Protein AF-0000000067862011 (afdb_homodimer)

Organism: Listeria monocytogenes serovar 1/2a (strain ATCC BAA-679 / EGD-e) (NCBI:txid169963)

pLDDT: mean 86.46, std 14.9, range [32.69, 98.94]

Structure (mmCIF, N/CA/C/O backbone):
data_AF-0000000067862011-model_v1
#
loop_
_entity.id
_entity.type
_entity.pdbx_description
1 polymer 'Lmo2107 protein'
#
loop_
_atom_site.group_PDB
_atom_site.id
_atom_site.type_symbol
_atom_site.label_atom_id
_atom_site.label_alt_id
_atom_site.label_comp_id
_atom_site.label_asym_id
_atom_site.label_entity_id
_atom_site.label_seq_id
_atom_site.pdbx_PDB_ins_code
_atom_site.Cartn_x
_atom_site.Cartn_y
_atom_site.Cartn_z
_atom_site.occupancy
_atom_site.B_iso_or_equiv
_atom_site.auth_seq_id
_atom_site.auth_comp_id
_atom_site.auth_asym_id
_atom_site.auth_atom_id
_atom_site.pdbx_PDB_model_num
ATOM 1 N N . MET A 1 1 ? -13.219 -9.711 -27.125 1 74.31 1 MET A N 1
ATOM 2 C CA . MET A 1 1 ? -12.148 -9.688 -26.125 1 74.31 1 MET A CA 1
ATOM 3 C C . MET A 1 1 ? -12.648 -9.133 -24.797 1 74.31 1 MET A C 1
ATOM 5 O O . MET A 1 1 ? -13.32 -8.102 -24.781 1 74.31 1 MET A O 1
ATOM 9 N N . ASN A 1 2 ? -12.523 -9.914 -23.859 1 75.94 2 ASN A N 1
ATOM 10 C CA . ASN A 1 2 ? -12.977 -9.391 -22.562 1 75.94 2 ASN A CA 1
ATOM 11 C C . ASN A 1 2 ? -11.969 -8.422 -21.969 1 75.94 2 ASN A C 1
ATOM 13 O O . ASN A 1 2 ? -10.867 -8.258 -22.5 1 75.94 2 ASN A O 1
ATOM 17 N N . GLN A 1 3 ? -12.469 -7.738 -20.984 1 77.94 3 GLN A N 1
ATOM 18 C CA . GLN A 1 3 ? -11.656 -6.66 -20.438 1 77.94 3 GLN A CA 1
ATOM 19 C C . GLN A 1 3 ? -10.312 -7.18 -19.938 1 77.94 3 GLN A C 1
ATOM 21 O O . GLN A 1 3 ? -9.273 -6.543 -20.141 1 77.94 3 GLN A O 1
ATOM 26 N N . LYS A 1 4 ? -10.336 -8.312 -19.391 1 68.5 4 LYS A N 1
ATOM 27 C CA . LYS A 1 4 ? -9.102 -8.867 -18.859 1 68.5 4 LYS A CA 1
ATOM 28 C C . LYS A 1 4 ? -8.086 -9.117 -19.969 1 68.5 4 LYS A C 1
ATOM 30 O O . LYS A 1 4 ? -6.902 -8.805 -19.828 1 68.5 4 LYS A O 1
ATOM 35 N N . GLU A 1 5 ? -8.523 -9.711 -21.016 1 72.06 5 GLU A N 1
ATOM 36 C CA . GLU A 1 5 ? -7.684 -9.961 -22.172 1 72.06 5 GLU A CA 1
ATOM 37 C C . GLU A 1 5 ? -7.184 -8.656 -22.781 1 72.06 5 GLU A C 1
ATOM 39 O O . GLU A 1 5 ? -6.016 -8.547 -23.172 1 72.06 5 GLU A O 1
ATOM 44 N N . ARG A 1 6 ? -8.133 -7.797 -22.812 1 82.44 6 ARG A N 1
ATOM 45 C CA . ARG A 1 6 ? -7.805 -6.516 -23.422 1 82.44 6 ARG A CA 1
ATOM 46 C C . ARG A 1 6 ? -6.742 -5.773 -22.625 1 82.44 6 ARG A C 1
ATOM 48 O O . ARG A 1 6 ? -5.824 -5.184 -23.203 1 82.44 6 ARG A O 1
ATOM 55 N N . ILE A 1 7 ? -6.824 -5.875 -21.344 1 79.81 7 ILE A N 1
ATOM 56 C CA . ILE A 1 7 ? -5.859 -5.219 -20.469 1 79.81 7 ILE A CA 1
ATOM 57 C C . ILE A 1 7 ? -4.465 -5.789 -20.719 1 79.81 7 ILE A C 1
ATOM 59 O O . ILE A 1 7 ? -3.484 -5.039 -20.766 1 79.81 7 ILE A O 1
ATOM 63 N N . VAL A 1 8 ? -4.363 -6.977 -20.922 1 71.31 8 VAL A N 1
ATOM 64 C CA . VAL A 1 8 ? -3.084 -7.621 -21.203 1 71.31 8 VAL A CA 1
ATOM 65 C C . VAL A 1 8 ? -2.533 -7.121 -22.531 1 71.31 8 VAL A C 1
ATOM 67 O O . VAL A 1 8 ? -1.339 -6.832 -22.641 1 71.31 8 VAL A O 1
ATOM 70 N N . GLU A 1 9 ? -3.398 -7.086 -23.5 1 78.31 9 GLU A N 1
ATOM 71 C CA . GLU A 1 9 ? -2.973 -6.594 -24.812 1 78.31 9 GLU A CA 1
ATOM 72 C C . GLU A 1 9 ? -2.539 -5.133 -24.734 1 78.31 9 GLU A C 1
ATOM 74 O O . GLU A 1 9 ? -1.573 -4.734 -25.391 1 78.31 9 GLU A O 1
ATOM 79 N N . GLU A 1 10 ? -3.24 -4.449 -23.938 1 80.56 10 GLU A N 1
ATOM 80 C CA . GLU A 1 10 ? -2.879 -3.047 -23.75 1 80.56 10 GLU A CA 1
ATOM 81 C C . GLU A 1 10 ? -1.506 -2.918 -23.094 1 80.56 10 GLU A C 1
ATOM 83 O O . GLU A 1 10 ? -0.711 -2.055 -23.469 1 80.56 10 GLU A O 1
ATOM 88 N N . LEU A 1 11 ? -1.267 -3.773 -22.219 1 76.56 11 LEU A N 1
ATOM 89 C CA . LEU A 1 11 ? 0.027 -3.77 -21.547 1 76.56 11 LEU A CA 1
ATOM 90 C C . LEU A 1 11 ? 1.146 -4.137 -22.516 1 76.56 11 LEU A C 1
ATOM 92 O O . LEU A 1 11 ? 2.24 -3.572 -22.438 1 76.56 11 LEU A O 1
ATOM 96 N N . LYS A 1 12 ? 0.902 -5.008 -23.375 1 73.56 12 LYS A N 1
ATOM 97 C CA . LYS A 1 12 ? 1.876 -5.359 -24.406 1 73.56 12 LYS A CA 1
ATOM 98 C C . LYS A 1 12 ? 2.217 -4.148 -25.266 1 73.56 12 LYS A C 1
ATOM 100 O O . LYS A 1 12 ? 3.389 -3.898 -25.562 1 73.56 12 LYS A O 1
ATOM 105 N N . LEU A 1 13 ? 1.163 -3.48 -25.641 1 77.19 13 LEU A N 1
ATOM 106 C CA . LEU A 1 13 ? 1.349 -2.277 -26.453 1 77.19 13 LEU A CA 1
ATOM 107 C C . LEU A 1 13 ? 2.152 -1.231 -25.688 1 77.19 13 LEU A C 1
ATOM 109 O O . LEU A 1 13 ? 3.045 -0.594 -26.25 1 77.19 13 LEU A O 1
ATOM 113 N N . LEU A 1 14 ? 1.837 -1.21 -24.484 1 74.44 14 LEU A N 1
ATOM 114 C CA . LEU A 1 14 ? 2.514 -0.232 -23.641 1 74.44 14 LEU A CA 1
ATOM 115 C C . LEU A 1 14 ? 3.988 -0.582 -23.484 1 74.44 14 LEU A C 1
ATOM 117 O O . LEU A 1 14 ? 4.84 0.308 -23.438 1 74.44 14 LEU A O 1
ATOM 121 N N . GLU A 1 15 ? 4.262 -1.785 -23.344 1 66.12 15 GLU A N 1
ATOM 122 C CA . GLU A 1 15 ? 5.645 -2.236 -23.234 1 66.12 15 GLU A CA 1
ATOM 123 C C . GLU A 1 15 ? 6.441 -1.894 -24.484 1 66.12 15 GLU A C 1
ATOM 125 O O . GLU A 1 15 ? 7.629 -1.569 -24.406 1 66.12 15 GLU A O 1
ATOM 130 N N . ASN A 1 16 ? 5.75 -1.948 -25.547 1 67.75 16 ASN A N 1
ATOM 131 C CA . ASN A 1 16 ? 6.402 -1.694 -26.828 1 67.75 16 ASN A CA 1
ATOM 132 C C . ASN A 1 16 ? 6.461 -0.202 -27.141 1 67.75 16 ASN A C 1
ATOM 134 O O . ASN A 1 16 ? 7.488 0.3 -27.594 1 67.75 16 ASN A O 1
ATOM 138 N N . MET A 1 17 ? 5.371 0.462 -26.844 1 67.44 17 MET A N 1
ATOM 139 C CA . MET A 1 17 ? 5.223 1.855 -27.25 1 67.44 17 MET A CA 1
ATOM 140 C C . MET A 1 17 ? 5.617 2.801 -26.125 1 67.44 17 MET A C 1
ATOM 142 O O . MET A 1 17 ? 5.805 3.998 -26.344 1 67.44 17 MET A O 1
ATOM 146 N N . LYS A 1 18 ? 5.699 2.18 -24.969 1 66.81 18 LYS A N 1
ATOM 147 C CA . LYS A 1 18 ? 6.023 2.912 -23.75 1 66.81 18 LYS A CA 1
ATOM 148 C C . LYS A 1 18 ? 4.848 3.783 -23.312 1 66.81 18 LYS A C 1
ATOM 150 O O . LYS A 1 18 ? 4.656 4.008 -22.109 1 66.81 18 LYS A O 1
ATOM 155 N N . THR A 1 19 ? 4.148 4.195 -24.453 1 72.81 19 THR A N 1
ATOM 156 C CA . THR A 1 19 ? 2.93 4.949 -24.188 1 72.81 19 THR A CA 1
ATOM 157 C C . THR A 1 19 ? 1.823 4.547 -25.156 1 72.81 19 THR A C 1
ATOM 159 O O . THR A 1 19 ? 2.1 4.051 -26.25 1 72.81 19 THR A O 1
ATOM 162 N N . ILE A 1 20 ? 0.55 4.551 -24.703 1 79.38 20 ILE A N 1
ATOM 163 C CA . ILE A 1 20 ? -0.586 4.336 -25.594 1 79.38 20 ILE A CA 1
ATOM 164 C C . ILE A 1 20 ? -1.727 5.277 -25.203 1 79.38 20 ILE A C 1
ATOM 166 O O . ILE A 1 20 ? -2.064 5.402 -24.031 1 79.38 20 ILE A O 1
ATOM 170 N N . SER A 1 21 ? -2.242 6.066 -26.172 1 80.31 21 SER A N 1
ATOM 171 C CA . SER A 1 21 ? -3.332 7 -25.906 1 80.31 21 SER A CA 1
ATOM 172 C C . SER A 1 21 ? -4.68 6.289 -25.891 1 80.31 21 SER A C 1
ATOM 174 O O . SER A 1 21 ? -4.801 5.168 -26.391 1 80.31 21 SER A O 1
ATOM 176 N N . GLN A 1 22 ? -5.656 6.938 -25.312 1 80.69 22 GLN A N 1
ATOM 177 C CA . GLN A 1 22 ? -7.016 6.402 -25.328 1 80.69 22 GLN A CA 1
ATOM 178 C C . GLN A 1 22 ? -7.523 6.238 -26.75 1 80.69 22 GLN A C 1
ATOM 180 O O . GLN A 1 22 ? -8.18 5.242 -27.078 1 80.69 22 GLN A O 1
ATOM 185 N N . GLU A 1 23 ? -7.203 7.281 -27.562 1 82.44 23 GLU A N 1
ATOM 186 C CA . GLU A 1 23 ? -7.613 7.215 -28.969 1 82.44 23 GLU A CA 1
ATOM 187 C C . GLU A 1 23 ? -6.992 6.008 -29.672 1 82.44 23 GLU A C 1
ATOM 189 O O . GLU A 1 23 ? -7.66 5.316 -30.438 1 82.44 23 GLU A O 1
ATOM 194 N N . GLU A 1 24 ? -5.742 5.82 -29.359 1 85.94 24 GLU A N 1
ATOM 195 C CA . GLU A 1 24 ? -5.07 4.66 -29.938 1 85.94 24 GLU A CA 1
ATOM 196 C C . GLU A 1 24 ? -5.719 3.359 -29.469 1 85.94 24 GLU A C 1
ATOM 198 O O . GLU A 1 24 ? -5.898 2.43 -30.266 1 85.94 24 GLU A O 1
ATOM 203 N N . LEU A 1 25 ? -6.023 3.365 -28.203 1 86.62 25 LEU A N 1
ATOM 204 C CA . LEU A 1 25 ? -6.688 2.182 -27.672 1 86.62 25 LEU A CA 1
ATOM 205 C C . LEU A 1 25 ? -8.016 1.938 -28.391 1 86.62 25 LEU A C 1
ATOM 207 O O . LEU A 1 25 ? -8.336 0.802 -28.75 1 86.62 25 LEU A O 1
ATOM 211 N N . MET A 1 26 ? -8.742 3.018 -28.609 1 86.44 26 MET A N 1
ATOM 212 C CA . MET A 1 26 ? -10.031 2.928 -29.281 1 86.44 26 MET A CA 1
ATOM 213 C C . MET A 1 26 ? -9.852 2.387 -30.703 1 86.44 26 MET A C 1
ATOM 215 O O . MET A 1 26 ? -10.617 1.523 -31.141 1 86.44 26 MET A O 1
ATOM 219 N N . GLN A 1 27 ? -8.859 2.916 -31.344 1 86.5 27 GLN A N 1
ATOM 220 C CA . GLN A 1 27 ? -8.609 2.537 -32.75 1 86.5 27 GLN A CA 1
ATOM 221 C C . GLN A 1 27 ? -8.102 1.104 -32.844 1 86.5 27 GLN A C 1
ATOM 223 O O . GLN A 1 27 ? -8.602 0.308 -33.625 1 86.5 27 GLN A O 1
ATOM 228 N N . ILE A 1 28 ? -7.176 0.804 -31.984 1 86.25 28 ILE A N 1
ATOM 229 C CA . ILE A 1 28 ? -6.488 -0.48 -32.062 1 86.25 28 ILE A CA 1
ATOM 230 C C . ILE A 1 28 ? -7.441 -1.603 -31.656 1 86.25 28 ILE A C 1
ATOM 232 O O . ILE A 1 28 ? -7.445 -2.672 -32.281 1 86.25 28 ILE A O 1
ATOM 236 N N . PHE A 1 29 ? -8.25 -1.285 -30.625 1 87.62 29 PHE A N 1
ATOM 237 C CA . PHE A 1 29 ? -9.078 -2.355 -30.078 1 87.62 29 PHE A CA 1
ATOM 238 C C . PHE A 1 29 ? -10.531 -2.188 -30.516 1 87.62 29 PHE A C 1
ATOM 240 O O . PHE A 1 29 ? -11.391 -2.992 -30.141 1 87.62 29 PHE A O 1
ATOM 247 N N . SER A 1 30 ? -10.867 -1.225 -31.266 1 87.56 30 SER A N 1
ATOM 248 C CA . SER A 1 30 ? -12.219 -0.944 -31.734 1 87.56 30 SER A CA 1
ATOM 249 C C . SER A 1 30 ? -13.219 -0.916 -30.578 1 87.56 30 SER A C 1
ATOM 251 O O . SER A 1 30 ? -14.242 -1.598 -30.625 1 87.56 30 SER A O 1
ATOM 253 N N . ILE A 1 31 ? -12.891 -0.239 -29.594 1 85.75 31 ILE A N 1
ATOM 254 C CA . ILE A 1 31 ? -13.727 -0.133 -28.406 1 85.75 31 ILE A CA 1
ATOM 255 C C . ILE A 1 31 ? -14.188 1.312 -28.219 1 85.75 31 ILE A C 1
ATOM 257 O O . ILE A 1 31 ? -13.633 2.227 -28.828 1 85.75 31 ILE A O 1
ATOM 261 N N . SER A 1 32 ? -15.25 1.406 -27.406 1 84.81 32 SER A N 1
ATOM 262 C CA . SER A 1 32 ? -15.805 2.732 -27.141 1 84.81 32 SER A CA 1
ATOM 263 C C . SER A 1 32 ? -14.883 3.549 -26.234 1 84.81 32 SER A C 1
ATOM 265 O O . SER A 1 32 ? -13.984 2.998 -25.609 1 84.81 32 SER A O 1
ATOM 267 N N . LYS A 1 33 ? -15.125 4.789 -26.25 1 83.12 33 LYS A N 1
ATOM 268 C CA . LYS A 1 33 ? -14.398 5.699 -25.375 1 83.12 33 LYS A CA 1
ATOM 269 C C . LYS A 1 33 ? -14.555 5.281 -23.906 1 83.12 33 LYS A C 1
ATOM 271 O O . LYS A 1 33 ? -13.586 5.309 -23.141 1 83.12 33 LYS A O 1
ATOM 276 N N . ASP A 1 34 ? -15.758 4.75 -23.672 1 79.44 34 ASP A N 1
ATOM 277 C CA . ASP A 1 34 ? -16.047 4.34 -22.297 1 79.44 34 ASP A CA 1
ATOM 278 C C . ASP A 1 34 ? -15.289 3.066 -21.938 1 79.44 34 ASP A C 1
ATOM 280 O O . ASP A 1 34 ? -14.773 2.947 -20.828 1 79.44 34 ASP A O 1
ATOM 284 N N . THR A 1 35 ? -15.195 2.186 -22.797 1 79.5 35 THR A N 1
ATOM 285 C CA . THR A 1 35 ? -14.477 0.933 -22.578 1 79.5 35 THR A CA 1
ATOM 286 C C . THR A 1 35 ? -12.984 1.183 -22.422 1 79.5 35 THR A C 1
ATOM 288 O O . THR A 1 35 ? -12.336 0.631 -21.531 1 79.5 35 THR A O 1
ATOM 291 N N . ALA A 1 36 ? -12.484 2.006 -23.312 1 84.44 36 ALA A N 1
ATOM 292 C CA . ALA A 1 36 ? -11.062 2.344 -23.25 1 84.44 36 ALA A CA 1
ATOM 293 C C . ALA A 1 36 ? -10.727 3.02 -21.922 1 84.44 36 ALA A C 1
ATOM 295 O O . ALA A 1 36 ? -9.695 2.721 -21.312 1 84.44 36 ALA A O 1
ATOM 296 N N . ARG A 1 37 ? -11.625 3.781 -21.562 1 72.06 37 ARG A N 1
ATOM 297 C CA . ARG A 1 37 ? -11.453 4.48 -20.281 1 72.06 37 ARG A CA 1
ATOM 298 C C . ARG A 1 37 ? -11.43 3.5 -19.125 1 72.06 37 ARG A C 1
ATOM 300 O O . ARG A 1 37 ? -10.586 3.615 -18.219 1 72.06 37 ARG A O 1
ATOM 307 N N . ARG A 1 38 ? -12.273 2.58 -19.141 1 73.19 38 ARG A N 1
ATOM 308 C CA . ARG A 1 38 ? -12.344 1.564 -18.094 1 73.19 38 ARG A CA 1
ATOM 309 C C . ARG A 1 38 ? -11.07 0.727 -18.047 1 73.19 38 ARG A C 1
ATOM 311 O O . ARG A 1 38 ? -10.594 0.362 -16.969 1 73.19 38 ARG A O 1
ATOM 318 N N . ASP A 1 39 ? -10.594 0.465 -19.172 1 79.5 39 ASP A N 1
ATOM 319 C CA . ASP A 1 39 ? -9.359 -0.312 -19.25 1 79.5 39 ASP A CA 1
ATOM 320 C C . ASP A 1 39 ? -8.18 0.466 -18.672 1 79.5 39 ASP A C 1
ATOM 322 O O . ASP A 1 39 ? -7.379 -0.083 -17.906 1 79.5 39 ASP A O 1
ATOM 326 N N . ILE A 1 40 ? -8.086 1.687 -19.062 1 76.5 40 ILE A N 1
ATOM 327 C CA . ILE A 1 40 ? -7.004 2.541 -18.578 1 76.5 40 ILE A CA 1
ATOM 328 C C . ILE A 1 40 ? -7.078 2.666 -17.062 1 76.5 40 ILE A C 1
ATOM 330 O O . ILE A 1 40 ? -6.059 2.557 -16.375 1 76.5 40 ILE A O 1
ATOM 334 N N . LEU A 1 41 ? -8.273 2.732 -16.625 1 65.5 41 LEU A N 1
ATOM 335 C CA . LEU A 1 41 ? -8.484 2.824 -15.188 1 65.5 41 LEU A CA 1
ATOM 336 C C . LEU A 1 41 ? -8.008 1.555 -14.492 1 65.5 41 LEU A C 1
ATOM 338 O O . LEU A 1 41 ? -7.348 1.623 -13.453 1 65.5 41 LEU A O 1
ATOM 342 N N . LYS A 1 42 ? -8.32 0.547 -15.016 1 68.56 42 LYS A N 1
ATOM 343 C CA . LYS A 1 42 ? -7.906 -0.739 -14.461 1 68.56 42 LYS A CA 1
ATOM 344 C C . LYS A 1 42 ? -6.387 -0.871 -14.445 1 68.56 42 LYS A C 1
ATOM 346 O O . LYS A 1 42 ? -5.805 -1.337 -13.469 1 68.56 42 LYS A O 1
ATOM 351 N N . LEU A 1 43 ? -5.762 -0.437 -15.453 1 72.06 43 LEU A N 1
ATOM 352 C CA . LEU A 1 43 ? -4.312 -0.511 -15.578 1 72.06 43 LEU A CA 1
ATOM 353 C C . LEU A 1 43 ? -3.629 0.381 -14.547 1 72.06 43 LEU A C 1
ATOM 355 O O . LEU A 1 43 ? -2.652 -0.029 -13.914 1 72.06 43 LEU A O 1
ATOM 359 N N . VAL A 1 44 ? -4.191 1.471 -14.383 1 64.88 44 VAL A N 1
ATOM 360 C CA . VAL A 1 44 ? -3.594 2.455 -13.484 1 64.88 44 VAL A CA 1
ATOM 361 C C . VAL A 1 44 ? -3.852 2.061 -12.031 1 64.88 44 VAL A C 1
ATOM 363 O O . VAL A 1 44 ? -2.939 2.088 -11.203 1 64.88 44 VAL A O 1
ATOM 366 N N . GLU A 1 45 ? -5.012 1.619 -11.836 1 59.47 45 GLU A N 1
ATOM 367 C CA . GLU A 1 45 ? -5.395 1.214 -10.484 1 59.47 45 GLU A CA 1
ATOM 368 C C . GLU A 1 45 ? -4.605 -0.01 -10.031 1 59.47 45 GLU A C 1
ATOM 370 O O . GLU A 1 45 ? -4.332 -0.172 -8.836 1 59.47 45 GLU A O 1
ATOM 375 N N . SER A 1 46 ? -4.23 -0.706 -11.055 1 55.78 46 SER A N 1
ATOM 376 C CA . SER A 1 46 ? -3.477 -1.923 -10.773 1 55.78 46 SER A CA 1
ATOM 377 C C . SER A 1 46 ? -1.979 -1.645 -10.711 1 55.78 46 SER A C 1
ATOM 379 O O . SER A 1 46 ? -1.177 -2.566 -10.547 1 55.78 46 SER A O 1
ATOM 381 N N . GLY A 1 47 ? -1.687 -0.342 -10.914 1 58.5 47 GLY A N 1
ATOM 382 C CA . GLY A 1 47 ? -0.287 0.048 -10.852 1 58.5 47 GLY A CA 1
ATOM 383 C C . GLY A 1 47 ? 0.516 -0.416 -12.055 1 58.5 47 GLY A C 1
ATOM 384 O O . GLY A 1 47 ? 1.748 -0.379 -12.031 1 58.5 47 GLY A O 1
ATOM 385 N N . LEU A 1 48 ? -0.109 -0.988 -12.977 1 60.28 48 LEU A N 1
ATOM 386 C CA . LEU A 1 48 ? 0.557 -1.575 -14.133 1 60.28 48 LEU A CA 1
ATOM 387 C C . LEU A 1 48 ? 0.898 -0.504 -15.164 1 60.28 48 LEU A C 1
ATOM 389 O O . LEU A 1 48 ? 1.704 -0.741 -16.062 1 60.28 48 LEU A O 1
ATOM 393 N N . ALA A 1 49 ? 0.285 0.459 -15.062 1 63.22 49 ALA A N 1
ATOM 394 C CA . ALA A 1 49 ? 0.525 1.578 -15.969 1 63.22 49 ALA A CA 1
ATOM 395 C C . ALA A 1 49 ? 0.368 2.914 -15.25 1 63.22 49 ALA A C 1
ATOM 397 O O . ALA A 1 49 ? -0.177 2.969 -14.141 1 63.22 49 ALA A O 1
ATOM 398 N N . GLU A 1 50 ? 1.15 3.619 -15.766 1 60.28 50 GLU A N 1
ATOM 399 C CA . GLU A 1 50 ? 0.978 4.988 -15.289 1 60.28 50 GLU A CA 1
ATOM 400 C C . GLU A 1 50 ? 0.178 5.82 -16.281 1 60.28 50 GLU A C 1
ATOM 402 O O . GLU A 1 50 ? 0.404 5.734 -17.5 1 60.28 50 GLU A O 1
ATOM 407 N N . ARG A 1 51 ? -0.862 6.285 -15.797 1 58.94 51 ARG A N 1
ATOM 408 C CA . ARG A 1 51 ? -1.752 7.031 -16.688 1 58.94 51 ARG A CA 1
ATOM 409 C C . ARG A 1 51 ? -1.14 8.375 -17.062 1 58.94 51 ARG A C 1
ATOM 411 O O . ARG A 1 51 ? -0.488 9.023 -16.25 1 58.94 51 ARG A O 1
ATOM 418 N N . TYR A 1 52 ? -0.978 8.703 -18.344 1 52.16 52 TYR A N 1
ATOM 419 C CA . TYR A 1 52 ? -0.728 10.062 -18.828 1 52.16 52 TYR A CA 1
ATOM 420 C C . TYR A 1 52 ? -1.925 10.594 -19.594 1 52.16 52 TYR A C 1
ATOM 422 O O . TYR A 1 52 ? -2.789 9.828 -20.031 1 52.16 52 TYR A O 1
ATOM 430 N N . PRO A 1 53 ? -2.066 11.891 -19.703 1 49.25 53 PRO A N 1
ATOM 431 C CA . PRO A 1 53 ? -3.186 12.438 -20.469 1 49.25 53 PRO A CA 1
ATOM 432 C C . PRO A 1 53 ? -3.289 11.828 -21.875 1 49.25 53 PRO A C 1
ATOM 434 O O . PRO A 1 53 ? -2.346 11.922 -22.656 1 49.25 53 PRO A O 1
ATOM 437 N N . GLY A 1 54 ? -4.375 11.227 -22.312 1 54.69 54 GLY A N 1
ATOM 438 C CA . GLY A 1 54 ? -4.625 10.609 -23.609 1 54.69 54 GLY A CA 1
ATOM 439 C C . GLY A 1 54 ? -4.32 9.117 -23.625 1 54.69 54 GLY A C 1
ATOM 440 O O . GLY A 1 54 ? -4.609 8.43 -24.609 1 54.69 54 GLY A O 1
ATOM 441 N N . GLY A 1 55 ? -3.555 8.656 -22.516 1 61.75 55 GLY A N 1
ATOM 442 C CA . GLY A 1 55 ? -3.188 7.254 -22.594 1 61.75 55 GLY A CA 1
ATOM 443 C C . GLY A 1 55 ? -2.467 6.754 -21.359 1 61.75 55 GLY A C 1
ATOM 444 O O . GLY A 1 55 ? -2.689 7.262 -20.266 1 61.75 55 GLY A O 1
ATOM 445 N N . VAL A 1 56 ? -1.896 5.668 -21.344 1 66.81 56 VAL A N 1
ATOM 446 C CA . VAL A 1 56 ? -1.142 5.016 -20.281 1 66.81 56 VAL A CA 1
ATOM 447 C C . VAL A 1 56 ? 0.29 4.758 -20.75 1 66.81 56 VAL A C 1
ATOM 449 O O . VAL A 1 56 ? 0.547 4.625 -21.953 1 66.81 56 VAL A O 1
ATOM 452 N N . SER A 1 57 ? 1.251 5.043 -19.859 1 64.62 57 SER A N 1
ATOM 453 C CA . SER A 1 57 ? 2.648 4.691 -20.094 1 64.62 57 SER A CA 1
ATOM 454 C C . SER A 1 57 ? 3.113 3.611 -19.109 1 64.62 57 SER A C 1
ATOM 456 O O . SER A 1 57 ? 2.465 3.365 -18.094 1 64.62 57 SER A O 1
ATOM 458 N N . LEU A 1 58 ? 4.332 2.924 -19.625 1 59.28 58 LEU A N 1
ATOM 459 C CA . LEU A 1 58 ? 4.992 2.021 -18.672 1 59.28 58 LEU A CA 1
ATOM 460 C C . LEU A 1 58 ? 5.582 2.797 -17.5 1 59.28 58 LEU A C 1
ATOM 462 O O . LEU A 1 58 ? 6.129 3.885 -17.688 1 59.28 58 LEU A O 1
ATOM 466 N N . PRO A 1 59 ? 5.387 2.402 -16.375 1 49.72 59 PRO A N 1
ATOM 467 C CA . PRO A 1 59 ? 6.105 3.061 -15.281 1 49.72 59 PRO A CA 1
ATOM 468 C C . PRO A 1 59 ? 7.613 3.129 -15.523 1 49.72 59 PRO A C 1
ATOM 470 O O . PRO A 1 59 ? 8.18 2.246 -16.172 1 49.72 59 PRO A O 1
ATOM 473 N N . VAL A 1 60 ? 8.32 4.422 -15.625 1 40.88 60 VAL A N 1
ATOM 474 C CA . VAL A 1 60 ? 9.719 4.711 -15.93 1 40.88 60 VAL A CA 1
ATOM 475 C C . VAL A 1 60 ? 10.625 3.762 -15.148 1 40.88 60 VAL A C 1
ATOM 477 O O . VAL A 1 60 ? 11.836 3.984 -15.055 1 40.88 60 VAL A O 1
ATOM 480 N N . LEU A 1 61 ? 10.406 2.957 -14.484 1 34.25 61 LEU A N 1
ATOM 481 C CA . LEU A 1 61 ? 11.508 2.324 -13.773 1 34.25 61 LEU A CA 1
ATOM 482 C C . LEU A 1 61 ? 12.43 1.591 -14.742 1 34.25 61 LEU A C 1
ATOM 484 O O . LEU A 1 61 ? 11.992 1.138 -15.797 1 34.25 61 LEU A O 1
ATOM 488 N N . LYS A 1 62 ? 13.859 1.612 -14.391 1 33.47 62 LYS A N 1
ATOM 489 C CA . LYS A 1 62 ? 15.055 1.061 -15.016 1 33.47 62 LYS A CA 1
ATOM 490 C C . LYS A 1 62 ? 14.828 -0.384 -15.461 1 33.47 62 LYS A C 1
ATOM 492 O O . LYS A 1 62 ? 14.219 -1.171 -14.734 1 33.47 62 LYS A O 1
ATOM 497 N N . PRO A 1 63 ? 15.234 -0.8 -16.719 1 33.09 63 PRO A N 1
ATOM 498 C CA . PRO A 1 63 ? 15.156 -2.061 -17.453 1 33.09 63 PRO A CA 1
ATOM 499 C C . PRO A 1 63 ? 15.664 -3.254 -16.656 1 33.09 63 PRO A C 1
ATOM 501 O O . PRO A 1 63 ? 15.719 -4.371 -17.172 1 33.09 63 PRO A O 1
ATOM 504 N N . GLN A 1 64 ? 16.469 -3.207 -15.633 1 35.56 64 GLN A N 1
ATOM 505 C CA . GLN A 1 64 ? 17.266 -4.434 -15.641 1 35.56 64 GLN A CA 1
ATOM 506 C C . GLN A 1 64 ? 16.359 -5.664 -15.523 1 35.56 64 GLN A C 1
ATOM 508 O O . GLN A 1 64 ? 16.672 -6.715 -16.094 1 35.56 64 GLN A O 1
ATOM 513 N N . ILE A 1 65 ? 15.812 -5.965 -14.414 1 40.25 65 ILE A N 1
ATOM 514 C CA . ILE A 1 65 ? 14.938 -7.129 -14.266 1 40.25 65 ILE A CA 1
ATOM 515 C C . ILE A 1 65 ? 13.578 -6.832 -14.891 1 40.25 65 ILE A C 1
ATOM 517 O O . ILE A 1 65 ? 13.07 -5.711 -14.789 1 40.25 65 ILE A O 1
ATOM 521 N N . GLU A 1 66 ? 13.289 -7.625 -15.836 1 51.81 66 GLU A N 1
ATOM 522 C CA . GLU A 1 66 ? 11.984 -7.383 -16.438 1 51.81 66 GLU A CA 1
ATOM 523 C C . GLU A 1 66 ? 11.008 -6.766 -15.445 1 51.81 66 GLU A C 1
ATOM 525 O O . GLU A 1 66 ? 10.82 -7.297 -14.344 1 51.81 66 GLU A O 1
ATOM 530 N N . SER A 1 67 ? 10.766 -5.543 -15.539 1 61.44 67 SER A N 1
ATOM 531 C CA . SER A 1 67 ? 9.883 -4.797 -14.648 1 61.44 67 SER A CA 1
ATOM 532 C C . SER A 1 67 ? 8.594 -5.57 -14.375 1 61.44 67 SER A C 1
ATOM 534 O O . SER A 1 67 ? 8.219 -6.449 -15.156 1 61.44 67 SER A O 1
ATOM 536 N N . TYR A 1 68 ? 8.18 -5.621 -13.188 1 66.44 68 TYR A N 1
ATOM 537 C CA . TYR A 1 68 ? 6.902 -6.215 -12.812 1 66.44 68 TYR A CA 1
ATOM 538 C C . TYR A 1 68 ? 5.859 -5.996 -13.898 1 66.44 68 TYR A C 1
ATOM 540 O O . TYR A 1 68 ? 5.129 -6.922 -14.266 1 66.44 68 TYR A O 1
ATOM 548 N N . THR A 1 69 ? 5.902 -4.887 -14.469 1 59.72 69 THR A N 1
ATOM 549 C CA . THR A 1 69 ? 4.945 -4.539 -15.516 1 59.72 69 THR A CA 1
ATOM 550 C C . THR A 1 69 ? 5.199 -5.355 -16.781 1 59.72 69 THR A C 1
ATOM 552 O O . THR A 1 69 ? 4.262 -5.848 -17.406 1 59.72 69 THR A O 1
ATOM 555 N N . SER A 1 70 ? 6.418 -5.527 -17.078 1 66.81 70 SER A N 1
ATOM 556 C CA . SER A 1 70 ? 6.77 -6.34 -18.234 1 66.81 70 SER A CA 1
ATOM 557 C C . SER A 1 70 ? 6.34 -7.789 -18.047 1 66.81 70 SER A C 1
ATOM 559 O O . SER A 1 70 ? 5.809 -8.414 -18.969 1 66.81 70 SER A O 1
ATOM 561 N N . ARG A 1 71 ? 6.473 -8.25 -16.859 1 72.5 71 ARG A N 1
ATOM 562 C CA . ARG A 1 71 ? 6.109 -9.633 -16.562 1 72.5 71 ARG A CA 1
ATOM 563 C C . ARG A 1 71 ? 4.598 -9.812 -16.578 1 72.5 71 ARG A C 1
ATOM 565 O O . ARG A 1 71 ? 4.102 -10.883 -16.953 1 72.5 71 ARG A O 1
ATOM 572 N N . LEU A 1 72 ? 3.904 -8.828 -16.234 1 69.88 72 LEU A N 1
ATOM 573 C CA . LEU A 1 72 ? 2.445 -8.883 -16.234 1 69.88 72 LEU A CA 1
ATOM 574 C C . LEU A 1 72 ? 1.911 -9.078 -17.656 1 69.88 72 LEU A C 1
ATOM 576 O O . LEU A 1 72 ? 0.913 -9.781 -17.859 1 69.88 72 LEU A O 1
ATOM 580 N N . VAL A 1 73 ? 2.68 -8.602 -18.531 1 66 73 VAL A N 1
ATOM 581 C CA . VAL A 1 73 ? 2.238 -8.609 -19.922 1 66 73 VAL A CA 1
ATOM 582 C C . VAL A 1 73 ? 2.686 -9.906 -20.594 1 66 73 VAL A C 1
ATOM 584 O O . VAL A 1 73 ? 1.938 -10.492 -21.375 1 66 73 VAL A O 1
ATOM 587 N N . LYS A 1 74 ? 3.777 -10.297 -20.25 1 74.12 74 LYS A N 1
ATOM 588 C CA . LYS A 1 74 ? 4.301 -11.531 -20.828 1 74.12 74 LYS A CA 1
ATOM 589 C C . LYS A 1 74 ? 3.467 -12.734 -20.391 1 74.12 74 LYS A C 1
ATOM 591 O O . LYS A 1 74 ? 3.168 -12.898 -19.219 1 74.12 74 LYS A O 1
ATOM 596 N N . GLN A 1 75 ? 3.02 -13.531 -21.375 1 79.88 75 GLN A N 1
ATOM 597 C CA . GLN A 1 75 ? 2.246 -14.75 -21.141 1 79.88 75 GLN A CA 1
ATOM 598 C C . GLN A 1 75 ? 0.947 -14.438 -20.391 1 79.88 75 GLN A C 1
ATOM 600 O O . GLN A 1 75 ? 0.505 -15.219 -19.547 1 79.88 75 GLN A O 1
ATOM 605 N N . SER A 1 76 ? 0.367 -13.312 -20.656 1 82.81 76 SER A N 1
ATOM 606 C CA . SER A 1 76 ? -0.794 -12.852 -19.906 1 82.81 76 SER A CA 1
ATOM 607 C C . SER A 1 76 ? -1.976 -13.805 -20.078 1 82.81 76 SER A C 1
ATOM 609 O O . SER A 1 76 ? -2.686 -14.094 -19.109 1 82.81 76 SER A O 1
ATOM 611 N N . GLU A 1 77 ? -2.158 -14.289 -21.281 1 85.75 77 GLU A N 1
ATOM 612 C CA . GLU A 1 77 ? -3.27 -15.211 -21.516 1 85.75 77 GLU A CA 1
ATOM 613 C C . GLU A 1 77 ? -3.1 -16.5 -20.719 1 85.75 77 GLU A C 1
ATOM 615 O O . GLU A 1 77 ? -4.043 -16.969 -20.094 1 85.75 77 GLU A O 1
ATOM 620 N N . GLN A 1 78 ? -1.946 -17.016 -20.766 1 91.06 78 GLN A N 1
ATOM 621 C CA . GLN A 1 78 ? -1.643 -18.219 -20.016 1 91.06 78 GLN A CA 1
ATOM 622 C C . GLN A 1 78 ? -1.809 -18 -18.516 1 91.06 78 GLN A C 1
ATOM 624 O O . GLN A 1 78 ? -2.404 -18.812 -17.828 1 91.06 78 GLN A O 1
ATOM 629 N N . LYS A 1 79 ? -1.316 -16.844 -18.062 1 92.88 79 LYS A N 1
ATOM 630 C CA . LYS A 1 79 ? -1.417 -16.516 -16.641 1 92.88 79 LYS A CA 1
ATOM 631 C C . LYS A 1 79 ? -2.875 -16.359 -16.203 1 92.88 79 LYS A C 1
ATOM 633 O O . LYS A 1 79 ? -3.258 -16.797 -15.125 1 92.88 79 LYS A O 1
ATOM 638 N N . GLN A 1 80 ? -3.652 -15.805 -17.062 1 91.5 80 GLN A N 1
ATOM 639 C CA . GLN A 1 80 ? -5.066 -15.633 -16.75 1 91.5 80 GLN A CA 1
ATOM 640 C C . GLN A 1 80 ? -5.773 -16.984 -16.625 1 91.5 80 GLN A C 1
ATOM 642 O O . GLN A 1 80 ? -6.602 -17.172 -15.727 1 91.5 80 GLN A O 1
ATOM 647 N N . LYS A 1 81 ? -5.473 -17.859 -17.5 1 94.62 81 LYS A N 1
ATOM 648 C CA . LYS A 1 81 ? -6.07 -19.188 -17.453 1 94.62 81 LYS A CA 1
ATOM 649 C C . LYS A 1 81 ? -5.656 -19.922 -16.188 1 94.62 81 LYS A C 1
ATOM 651 O O . LYS A 1 81 ? -6.488 -20.562 -15.531 1 94.62 81 LYS A O 1
ATOM 656 N N . ILE A 1 82 ? -4.418 -19.828 -15.898 1 97.06 82 ILE A N 1
ATOM 657 C CA . ILE A 1 82 ? -3.906 -20.438 -14.672 1 97.06 82 ILE A CA 1
ATOM 658 C C . ILE A 1 82 ? -4.641 -19.859 -13.461 1 97.06 82 ILE A C 1
ATOM 660 O O . ILE A 1 82 ? -5.094 -20.609 -12.594 1 97.06 82 ILE A O 1
ATOM 664 N N . ALA A 1 83 ? -4.773 -18.562 -13.43 1 96.94 83 ALA A N 1
ATOM 665 C CA . ALA A 1 83 ? -5.441 -17.859 -12.344 1 96.94 83 ALA A CA 1
ATOM 666 C C . ALA A 1 83 ? -6.895 -18.297 -12.211 1 96.94 83 ALA A C 1
ATOM 668 O O . ALA A 1 83 ? -7.398 -18.469 -11.102 1 96.94 83 ALA A O 1
ATOM 669 N N . TYR A 1 84 ? -7.496 -18.438 -13.336 1 95.38 84 TYR A N 1
ATOM 670 C CA . TYR A 1 84 ? -8.891 -18.859 -13.344 1 95.38 84 TYR A CA 1
ATOM 671 C C . TYR A 1 84 ? -9.047 -20.219 -12.672 1 95.38 84 TYR A C 1
ATOM 673 O O . TYR A 1 84 ? -9.93 -20.406 -11.828 1 95.38 84 TYR A O 1
ATOM 681 N N . VAL A 1 85 ? -8.25 -21.141 -13.031 1 96.69 85 VAL A N 1
ATOM 682 C CA . VAL A 1 85 ? -8.297 -22.484 -12.461 1 96.69 85 VAL A CA 1
ATOM 683 C C . VAL A 1 85 ? -7.977 -22.422 -10.969 1 96.69 85 VAL A C 1
ATOM 685 O O . VAL A 1 85 ? -8.625 -23.094 -10.164 1 96.69 85 VAL A O 1
ATOM 688 N N . ALA A 1 86 ? -7.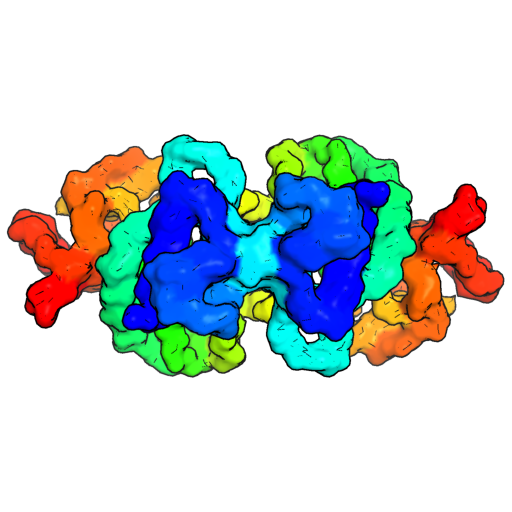023 -21.641 -10.609 1 98 86 ALA A N 1
ATOM 689 C CA . ALA A 1 86 ? -6.668 -21.453 -9.203 1 98 86 ALA A CA 1
ATOM 690 C C . ALA A 1 86 ? -7.848 -20.922 -8.398 1 98 86 ALA A C 1
ATOM 692 O O . ALA A 1 86 ? -8.062 -21.312 -7.25 1 98 86 ALA A O 1
ATOM 693 N N . GLY A 1 87 ? -8.578 -20.016 -8.992 1 97.56 87 GLY A N 1
ATOM 694 C CA . GLY A 1 87 ? -9.727 -19.422 -8.336 1 97.56 87 GLY A CA 1
ATOM 695 C C . GLY A 1 87 ? -10.766 -20.438 -7.91 1 97.56 87 GLY A C 1
ATOM 696 O O . GLY A 1 87 ? -11.492 -20.219 -6.934 1 97.56 87 GLY A O 1
ATOM 697 N N . LYS A 1 88 ? -10.812 -21.562 -8.609 1 96.75 88 LYS A N 1
ATOM 698 C CA . LYS A 1 88 ? -11.812 -22.594 -8.336 1 96.75 88 LYS A CA 1
ATOM 699 C C . LYS A 1 88 ? -11.539 -23.281 -7.008 1 96.75 88 LYS A C 1
ATOM 701 O O . LYS A 1 88 ? -12.43 -23.906 -6.43 1 96.75 88 LYS A O 1
ATOM 706 N N . VAL A 1 89 ? -10.391 -23.156 -6.543 1 97 89 VAL A N 1
ATOM 707 C CA . VAL A 1 89 ? -9.992 -23.766 -5.277 1 97 89 VAL A CA 1
ATOM 708 C C . VAL A 1 89 ? -10.539 -22.938 -4.113 1 97 89 VAL A C 1
ATOM 710 O O . VAL A 1 89 ? -10.742 -23.469 -3.016 1 97 89 VAL A O 1
ATOM 713 N N . ILE A 1 90 ? -10.758 -21.688 -4.293 1 98.12 90 ILE A N 1
ATOM 714 C CA . ILE A 1 90 ? -11.133 -20.75 -3.24 1 98.12 90 ILE A CA 1
ATOM 715 C C . ILE A 1 90 ? -12.625 -20.859 -2.957 1 98.12 90 ILE A C 1
ATOM 717 O O . ILE A 1 90 ? -13.438 -20.938 -3.885 1 98.12 90 ILE A O 1
ATOM 721 N N . LYS A 1 91 ? -13.008 -20.891 -1.725 1 97.88 91 LYS A N 1
ATOM 722 C CA . LYS A 1 91 ? -14.391 -20.859 -1.267 1 97.88 91 LYS A CA 1
ATOM 723 C C . LYS A 1 91 ? -14.672 -19.609 -0.433 1 97.88 91 LYS A C 1
ATOM 725 O O . LYS A 1 91 ? -13.742 -18.984 0.079 1 97.88 91 LYS A O 1
ATOM 730 N N . ASP A 1 92 ? -15.953 -19.359 -0.3 1 96.88 92 ASP A N 1
ATOM 731 C CA . ASP A 1 92 ? -16.344 -18.219 0.542 1 96.88 92 ASP A CA 1
ATOM 732 C C . ASP A 1 92 ? -15.805 -18.391 1.962 1 96.88 92 ASP A C 1
ATOM 734 O O . ASP A 1 92 ? -15.617 -19.516 2.434 1 96.88 92 ASP A O 1
ATOM 738 N N . HIS A 1 93 ? -15.445 -17.312 2.65 1 97.31 93 HIS A N 1
ATOM 739 C CA . HIS A 1 93 ? -15.117 -17.234 4.07 1 97.31 93 HIS A CA 1
ATOM 740 C C . HIS A 1 93 ? -13.719 -17.781 4.348 1 97.31 93 HIS A C 1
ATOM 742 O O . HIS A 1 93 ? -13.359 -18.016 5.5 1 97.31 93 HIS A O 1
ATOM 748 N N . MET A 1 94 ? -12.961 -18 3.283 1 98.31 94 MET A N 1
ATOM 749 C CA . MET A 1 94 ? -11.594 -18.484 3.473 1 98.31 94 MET A CA 1
ATOM 750 C C . MET A 1 94 ? -10.641 -17.344 3.785 1 98.31 94 MET A C 1
ATOM 752 O O . MET A 1 94 ? -10.891 -16.203 3.395 1 98.31 94 MET A O 1
ATOM 756 N N . THR A 1 95 ? -9.602 -17.641 4.52 1 98.69 95 THR A N 1
ATOM 757 C CA . THR A 1 95 ? -8.414 -16.797 4.617 1 98.69 95 THR A CA 1
ATOM 758 C C . THR A 1 95 ? -7.352 -17.25 3.623 1 98.69 95 THR A C 1
ATOM 760 O O . THR A 1 95 ? -6.855 -18.375 3.707 1 98.69 95 THR A O 1
ATOM 763 N N . ILE A 1 96 ? -6.973 -16.328 2.734 1 98.81 96 ILE A N 1
ATOM 764 C CA . ILE A 1 96 ? -6.055 -16.75 1.685 1 98.81 96 ILE A CA 1
ATOM 765 C C . ILE A 1 96 ? -4.859 -15.805 1.623 1 98.81 96 ILE A C 1
ATOM 767 O O . ILE A 1 96 ? -4.965 -14.641 2.02 1 98.81 96 ILE A O 1
ATOM 771 N N . TYR A 1 97 ? -3.727 -16.359 1.17 1 98.88 97 TYR A N 1
ATOM 772 C CA . TYR A 1 97 ? -2.551 -15.539 0.888 1 98.88 97 TYR A CA 1
ATOM 773 C C . TYR A 1 97 ? -2.295 -15.453 -0.612 1 98.88 97 TYR A C 1
ATOM 775 O O . TYR A 1 97 ? -2.318 -16.469 -1.312 1 98.88 97 TYR A O 1
ATOM 783 N N . LEU A 1 98 ? -2.062 -14.273 -1.083 1 98.62 98 LEU A N 1
ATOM 784 C CA . LEU A 1 98 ? -1.687 -14.023 -2.471 1 98.62 98 LEU A CA 1
ATOM 785 C C . LEU A 1 98 ? -0.258 -13.5 -2.561 1 98.62 98 LEU A C 1
ATOM 787 O O . LEU A 1 98 ? 0.006 -12.344 -2.215 1 98.62 98 LEU A O 1
ATOM 791 N N . ASP A 1 99 ? 0.618 -14.258 -3.158 1 97.69 99 ASP A N 1
ATOM 792 C CA . ASP A 1 99 ? 2.045 -13.977 -3.281 1 97.69 99 ASP A CA 1
ATOM 793 C C . ASP A 1 99 ? 2.303 -12.891 -4.324 1 97.69 99 ASP A C 1
ATOM 795 O O . ASP A 1 99 ? 1.434 -12.594 -5.145 1 97.69 99 ASP A O 1
ATOM 799 N N . VAL A 1 100 ? 3.5 -12.312 -4.18 1 94.69 100 VAL A N 1
ATOM 800 C CA . VAL A 1 100 ? 3.961 -11.367 -5.195 1 94.69 100 VAL A CA 1
ATOM 801 C C . VAL A 1 100 ? 4.352 -12.125 -6.465 1 94.69 100 VAL A C 1
ATOM 803 O O . VAL A 1 100 ? 5.469 -12.633 -6.574 1 94.69 100 VAL A O 1
ATOM 806 N N . SER A 1 101 ? 3.475 -12.133 -7.414 1 93.75 101 SER A N 1
ATOM 807 C CA . SER A 1 101 ? 3.613 -12.805 -8.703 1 93.75 101 SER A CA 1
ATOM 808 C C . SER A 1 101 ? 2.629 -12.242 -9.727 1 93.75 101 SER A C 1
ATOM 810 O O . SER A 1 101 ? 1.475 -11.961 -9.391 1 93.75 101 SER A O 1
ATOM 812 N N . THR A 1 102 ? 3.117 -12.078 -10.898 1 89.75 102 THR A N 1
ATOM 813 C CA . THR A 1 102 ? 2.23 -11.562 -11.938 1 89.75 102 THR A CA 1
ATOM 814 C C . THR A 1 102 ? 1.111 -12.555 -12.234 1 89.75 102 THR A C 1
ATOM 816 O O . THR A 1 102 ? 0.002 -12.156 -12.594 1 89.75 102 THR A O 1
ATOM 819 N N . THR A 1 103 ? 1.371 -13.836 -12.117 1 94.25 103 THR A N 1
ATOM 820 C CA . THR A 1 103 ? 0.323 -14.836 -12.305 1 94.25 103 THR A CA 1
ATOM 821 C C . THR A 1 103 ? -0.707 -14.75 -11.18 1 94.25 103 THR A C 1
ATOM 823 O O . THR A 1 103 ? -1.913 -14.758 -11.438 1 94.25 103 THR A O 1
ATOM 826 N N . VAL A 1 104 ? -0.27 -14.617 -9.984 1 97.06 104 VAL A N 1
ATOM 827 C CA . VAL A 1 104 ? -1.144 -14.523 -8.82 1 97.06 104 VAL A CA 1
ATOM 828 C C . VAL A 1 104 ? -1.945 -13.227 -8.883 1 97.06 104 VAL A C 1
ATOM 830 O O . VAL A 1 104 ? -3.094 -13.18 -8.43 1 97.06 104 VAL A O 1
ATOM 833 N N . HIS A 1 105 ? -1.373 -12.227 -9.453 1 93 105 HIS A N 1
ATOM 834 C CA . HIS A 1 105 ? -2.08 -10.961 -9.609 1 93 105 HIS A CA 1
ATOM 835 C C . HIS A 1 105 ? -3.379 -11.148 -10.383 1 93 105 HIS A C 1
ATOM 837 O O . HIS A 1 105 ? -4.402 -10.547 -10.039 1 93 105 HIS A O 1
ATOM 843 N N . PHE A 1 106 ? -3.336 -11.945 -11.422 1 91.12 106 PHE A N 1
ATOM 844 C CA . PHE A 1 106 ? -4.543 -12.203 -12.195 1 91.12 106 PHE A CA 1
ATOM 845 C C . PHE A 1 106 ? -5.586 -12.922 -11.352 1 91.12 106 PHE A C 1
ATOM 847 O O . PHE A 1 106 ? -6.789 -12.711 -11.523 1 91.12 106 PHE A O 1
ATOM 854 N N . LEU A 1 107 ? -5.137 -13.695 -10.445 1 96.12 107 LEU A N 1
ATOM 855 C CA . LEU A 1 107 ? -6.051 -14.328 -9.5 1 96.12 107 LEU A CA 1
ATOM 856 C C . LEU A 1 107 ? -6.699 -13.289 -8.594 1 96.12 107 LEU A C 1
ATOM 858 O O . LEU A 1 107 ? -7.918 -13.305 -8.391 1 96.12 107 LEU A O 1
ATOM 862 N N . ALA A 1 108 ? -5.891 -12.383 -8.062 1 94.69 108 ALA A N 1
ATOM 863 C CA . ALA A 1 108 ? -6.383 -11.32 -7.191 1 94.69 108 ALA A CA 1
ATOM 864 C C . ALA A 1 108 ? -7.465 -10.5 -7.891 1 94.69 108 ALA A C 1
ATOM 866 O O . ALA A 1 108 ? -8.477 -10.148 -7.277 1 94.69 108 ALA A O 1
ATOM 867 N N . SER A 1 109 ? -7.289 -10.281 -9.141 1 87.94 109 SER A N 1
ATOM 868 C CA . SER A 1 109 ? -8.188 -9.445 -9.93 1 87.94 109 SER A CA 1
ATOM 869 C C . SER A 1 109 ? -9.461 -10.195 -10.297 1 87.94 109 SER A C 1
ATOM 871 O O . SER A 1 109 ? -10.461 -9.586 -10.688 1 87.94 109 SER A O 1
ATOM 873 N N . GLY A 1 110 ? -9.398 -11.438 -10.211 1 89.69 110 GLY A N 1
ATOM 874 C CA . GLY A 1 110 ? -10.516 -12.25 -10.68 1 89.69 110 GLY A CA 1
ATOM 875 C C . GLY A 1 110 ? -11.273 -12.93 -9.555 1 89.69 110 GLY A C 1
ATOM 876 O O . GLY A 1 110 ? -12.031 -13.867 -9.781 1 89.69 110 GLY A O 1
ATOM 877 N N . LEU A 1 111 ? -11.023 -12.492 -8.359 1 93.5 111 LEU A N 1
ATOM 878 C CA . LEU A 1 111 ? -11.703 -13.125 -7.23 1 93.5 111 LEU A CA 1
ATOM 879 C C . LEU A 1 111 ? -13.211 -12.953 -7.34 1 93.5 111 LEU A C 1
ATOM 881 O O . LEU A 1 111 ? -13.703 -11.844 -7.574 1 93.5 111 LEU A O 1
ATOM 885 N N . GLU A 1 112 ? -13.914 -14.07 -7.172 1 91.44 112 GLU A N 1
ATOM 886 C CA . GLU A 1 112 ? -15.367 -14.047 -7.289 1 91.44 112 GLU A CA 1
ATOM 887 C C . GLU A 1 112 ? -16.031 -14.375 -5.957 1 91.44 112 GLU A C 1
ATOM 889 O O . GLU A 1 112 ? -17.234 -14.133 -5.777 1 91.44 112 GLU A O 1
ATOM 894 N N . GLN A 1 113 ? -15.273 -14.859 -5.078 1 92.69 113 GLN A N 1
ATOM 895 C CA . GLN A 1 113 ? -15.797 -15.344 -3.805 1 92.69 113 GLN A CA 1
ATOM 896 C C . GLN A 1 113 ? -16.094 -14.188 -2.852 1 92.69 113 GLN A C 1
ATOM 898 O O . GLN A 1 113 ? -15.625 -13.062 -3.068 1 92.69 113 GLN A O 1
ATOM 903 N N . ASN A 1 114 ? -16.844 -14.539 -1.813 1 90.88 114 ASN A N 1
ATOM 904 C CA . ASN A 1 114 ? -17.281 -13.531 -0.849 1 90.88 114 ASN A CA 1
ATOM 905 C C . ASN A 1 114 ? -16.703 -13.805 0.54 1 90.88 114 ASN A C 1
ATOM 907 O O . ASN A 1 114 ? -16.422 -14.945 0.89 1 90.88 114 ASN A O 1
ATOM 911 N N . ASP A 1 115 ? -16.547 -12.672 1.29 1 95.06 115 ASP A N 1
ATOM 912 C CA . ASP A 1 115 ? -16.203 -12.711 2.707 1 95.06 115 ASP A CA 1
ATOM 913 C C . ASP A 1 115 ? -14.844 -13.391 2.916 1 95.06 115 ASP A C 1
ATOM 915 O O . ASP A 1 115 ? -14.695 -14.227 3.811 1 95.06 115 ASP A O 1
ATOM 919 N N . LEU A 1 116 ? -13.984 -13.141 1.984 1 97.31 116 LEU A N 1
ATOM 920 C CA . LEU A 1 116 ? -12.609 -13.602 2.125 1 97.31 116 LEU A CA 1
ATOM 921 C C . LEU A 1 116 ? -11.805 -12.656 3.02 1 97.31 116 LEU A C 1
ATOM 923 O O . LEU A 1 116 ? -12.133 -11.477 3.137 1 97.31 116 LEU A O 1
ATOM 927 N N . VAL A 1 117 ? -10.898 -13.242 3.686 1 97.88 117 VAL A N 1
ATOM 928 C CA . VAL A 1 117 ? -9.758 -12.469 4.176 1 97.88 117 VAL A CA 1
ATOM 929 C C . VAL A 1 117 ? -8.555 -12.695 3.271 1 97.88 117 VAL A C 1
ATOM 931 O O . VAL A 1 117 ? -7.98 -13.789 3.252 1 97.88 117 VAL A O 1
ATOM 934 N N . VAL A 1 118 ? -8.234 -11.672 2.549 1 98.38 118 VAL A N 1
ATOM 935 C CA . VAL A 1 118 ? -7.121 -11.75 1.606 1 98.38 118 VAL A CA 1
ATOM 936 C C . VAL A 1 118 ? -5.895 -11.062 2.197 1 98.38 118 VAL A C 1
ATOM 938 O O . VAL A 1 118 ? -5.945 -9.891 2.559 1 98.38 118 VAL A O 1
ATOM 941 N N . VAL A 1 119 ? -4.797 -11.82 2.303 1 98.69 119 VAL A N 1
ATOM 942 C CA . VAL A 1 119 ? -3.555 -11.273 2.842 1 98.69 119 VAL A CA 1
ATOM 943 C C . VAL A 1 119 ? -2.479 -11.273 1.758 1 98.69 119 VAL A C 1
ATOM 945 O O . VAL A 1 119 ? -2.35 -12.242 1.002 1 98.69 119 VAL A O 1
ATOM 948 N N . THR A 1 120 ? -1.723 -10.195 1.672 1 98.44 120 THR A N 1
ATOM 949 C CA . THR A 1 120 ? -0.662 -10.07 0.678 1 98.44 120 THR A CA 1
ATOM 950 C C . THR A 1 120 ? 0.361 -9.023 1.104 1 98.44 120 THR A C 1
ATOM 952 O O . THR A 1 120 ? 0.101 -8.227 2.008 1 98.44 120 THR A O 1
ATOM 955 N N . ASN A 1 121 ? 1.517 -9.109 0.522 1 97.62 121 ASN A N 1
ATOM 956 C CA . ASN A 1 121 ? 2.496 -8.039 0.676 1 97.62 121 ASN A CA 1
ATOM 957 C C . ASN A 1 121 ? 2.707 -7.281 -0.631 1 97.62 121 ASN A C 1
ATOM 959 O O . ASN A 1 121 ? 3.723 -6.605 -0.806 1 97.62 121 ASN A O 1
ATOM 963 N N . SER A 1 122 ? 1.823 -7.457 -1.519 1 94.75 122 SER A N 1
ATOM 964 C CA . SER A 1 122 ? 1.812 -6.746 -2.795 1 94.75 122 SER A CA 1
ATOM 965 C C . SER A 1 122 ? 0.758 -5.645 -2.807 1 94.75 122 SER A C 1
ATOM 967 O O . SER A 1 122 ? -0.433 -5.914 -2.641 1 94.75 122 SER A O 1
ATOM 969 N N . MET A 1 123 ? 1.257 -4.469 -3.029 1 90.25 123 MET A N 1
ATOM 970 C CA . MET A 1 123 ? 0.319 -3.355 -3.129 1 90.25 123 MET A CA 1
ATOM 971 C C . MET A 1 123 ? -0.678 -3.582 -4.262 1 90.25 123 MET A C 1
ATOM 973 O O . MET A 1 123 ? -1.874 -3.336 -4.098 1 90.25 123 MET A O 1
ATOM 977 N N . ASP A 1 124 ? -0.245 -4.121 -5.348 1 85.44 124 ASP A N 1
ATOM 978 C CA . ASP A 1 124 ? -1.089 -4.34 -6.52 1 85.44 124 ASP A CA 1
ATOM 979 C C . ASP A 1 124 ? -2.143 -5.41 -6.246 1 85.44 124 ASP A C 1
ATOM 981 O O . ASP A 1 124 ? -3.305 -5.258 -6.633 1 85.44 124 ASP A O 1
ATOM 985 N N . ASN A 1 125 ? -1.704 -6.457 -5.602 1 92.94 125 ASN A N 1
ATOM 986 C CA . ASN A 1 125 ? -2.674 -7.48 -5.227 1 92.94 125 ASN A CA 1
ATOM 987 C C . ASN A 1 125 ? -3.738 -6.926 -4.285 1 92.94 125 ASN A C 1
ATOM 989 O O . ASN A 1 125 ? -4.918 -7.27 -4.398 1 92.94 125 ASN A O 1
ATOM 993 N N . ALA A 1 126 ? -3.281 -6.102 -3.33 1 93.94 126 ALA A N 1
ATOM 994 C CA . ALA A 1 126 ? -4.219 -5.516 -2.375 1 93.94 126 ALA A CA 1
ATOM 995 C C . ALA A 1 126 ? -5.273 -4.672 -3.09 1 93.94 126 ALA A C 1
ATOM 997 O O . ALA A 1 126 ? -6.469 -4.797 -2.812 1 93.94 126 ALA A O 1
ATOM 998 N N . ILE A 1 127 ? -4.816 -3.902 -3.977 1 84.75 127 ILE A N 1
ATOM 999 C CA . ILE A 1 127 ? -5.711 -3.041 -4.742 1 84.75 127 ILE A CA 1
ATOM 1000 C C . ILE A 1 127 ? -6.668 -3.896 -5.566 1 84.75 127 ILE A C 1
ATOM 1002 O O . ILE A 1 127 ? -7.883 -3.682 -5.539 1 84.75 127 ILE A O 1
ATOM 1006 N N . ALA A 1 128 ? -6.152 -4.867 -6.266 1 84.44 128 ALA A N 1
ATOM 1007 C CA . ALA A 1 128 ? -6.949 -5.723 -7.137 1 84.44 128 ALA A CA 1
ATOM 1008 C C . ALA A 1 128 ? -8.016 -6.477 -6.344 1 84.44 128 ALA A C 1
ATOM 1010 O O . ALA A 1 128 ? -9.164 -6.566 -6.77 1 84.44 128 ALA A O 1
ATOM 1011 N N . ALA A 1 129 ? -7.645 -6.945 -5.215 1 92.56 129 ALA A N 1
ATOM 1012 C CA . ALA A 1 129 ? -8.531 -7.781 -4.406 1 92.56 129 ALA A CA 1
ATOM 1013 C C . ALA A 1 129 ? -9.602 -6.934 -3.719 1 92.56 129 ALA A C 1
ATOM 1015 O O . ALA A 1 129 ? -10.602 -7.465 -3.23 1 92.56 129 ALA A O 1
ATOM 1016 N N . SER A 1 130 ? -9.344 -5.648 -3.598 1 87.81 130 SER A N 1
ATOM 1017 C CA . SER A 1 130 ? -10.234 -4.773 -2.842 1 87.81 130 SER A CA 1
ATOM 1018 C C . SER A 1 130 ? -11.344 -4.215 -3.729 1 87.81 130 SER A C 1
ATOM 1020 O O . SER A 1 130 ? -12.234 -3.508 -3.248 1 87.81 130 SER A O 1
ATOM 1022 N N . GLN A 1 131 ? -11.281 -4.492 -4.957 1 73.69 131 GLN A N 1
ATOM 1023 C CA . GLN A 1 131 ? -12.305 -3.996 -5.871 1 73.69 131 GLN A CA 1
ATOM 1024 C C . GLN A 1 131 ? -13.664 -4.605 -5.551 1 73.69 131 GLN A C 1
ATOM 1026 O O . GLN A 1 131 ? -14.703 -4.016 -5.855 1 73.69 131 GLN A O 1
ATOM 1031 N N . LYS A 1 132 ? -13.617 -5.715 -4.93 1 72.56 132 LYS A N 1
ATOM 1032 C CA . LYS A 1 132 ? -14.852 -6.336 -4.457 1 72.56 132 LYS A CA 1
ATOM 1033 C C . LYS A 1 132 ? -15.102 -6.012 -2.988 1 72.56 132 LYS A C 1
ATOM 1035 O O . LYS A 1 132 ? -14.297 -6.367 -2.123 1 72.56 132 LYS A O 1
ATOM 1040 N N . GLU A 1 133 ? -16.156 -5.441 -2.684 1 74.44 133 GLU A N 1
ATOM 1041 C CA . GLU A 1 133 ? -16.422 -4.848 -1.379 1 74.44 133 GLU A CA 1
ATOM 1042 C C . GLU A 1 133 ? -16.609 -5.922 -0.312 1 74.44 133 GLU A C 1
ATOM 1044 O O . GLU A 1 133 ? -16.375 -5.676 0.873 1 74.44 133 GLU A O 1
ATOM 1049 N N . ASP A 1 134 ? -16.891 -7.164 -0.644 1 87.88 134 ASP A N 1
ATOM 1050 C CA . ASP A 1 134 ? -17.25 -8.172 0.349 1 87.88 134 ASP A CA 1
ATOM 1051 C C . ASP A 1 134 ? -16.016 -8.844 0.935 1 87.88 134 ASP A C 1
ATOM 1053 O O . ASP A 1 134 ? -16.109 -9.633 1.874 1 87.88 134 ASP A O 1
ATOM 1057 N N . ASN A 1 135 ? -14.844 -8.531 0.449 1 91.94 135 ASN A N 1
ATOM 1058 C CA . ASN A 1 135 ? -13.617 -9.125 0.955 1 91.94 135 ASN A CA 1
ATOM 1059 C C . ASN A 1 135 ? -12.852 -8.148 1.853 1 91.94 135 ASN A C 1
ATOM 1061 O O . ASN A 1 135 ? -12.891 -6.938 1.64 1 91.94 135 ASN A O 1
ATOM 1065 N N . LYS A 1 136 ? -12.305 -8.672 2.898 1 95.56 136 LYS A N 1
ATOM 1066 C CA . LYS A 1 136 ? -11.344 -7.922 3.707 1 95.56 136 LYS A CA 1
ATOM 1067 C C . LYS A 1 136 ? -9.922 -8.156 3.221 1 95.56 136 LYS A C 1
ATOM 1069 O O . LYS A 1 136 ? -9.477 -9.305 3.1 1 95.56 136 LYS A O 1
ATOM 1074 N N . VAL A 1 137 ? -9.25 -7.062 2.922 1 97.06 137 VAL A N 1
ATOM 1075 C CA . VAL A 1 137 ? -7.887 -7.172 2.414 1 97.06 137 VAL A CA 1
ATOM 1076 C C . VAL A 1 137 ? -6.902 -6.648 3.459 1 97.06 137 VAL A C 1
ATOM 1078 O O . VAL A 1 137 ? -7.07 -5.539 3.975 1 97.06 137 VAL A O 1
ATOM 1081 N N . TYR A 1 138 ? -5.969 -7.457 3.805 1 97.94 138 TYR A N 1
ATOM 1082 C CA . TYR A 1 138 ? -4.879 -7.102 4.707 1 97.94 138 TYR A CA 1
ATOM 1083 C C . TYR A 1 138 ? -3.559 -7 3.951 1 97.94 138 TYR A C 1
ATOM 1085 O O . TYR A 1 138 ? -3.113 -7.969 3.33 1 97.94 138 TYR A O 1
ATOM 1093 N N . LEU A 1 139 ? -2.943 -5.82 3.965 1 98.19 139 LEU A N 1
ATOM 1094 C CA . LEU A 1 139 ? -1.611 -5.621 3.402 1 98.19 139 LEU A CA 1
ATOM 1095 C C . LEU A 1 139 ? -0.547 -5.676 4.492 1 98.19 139 LEU A C 1
ATOM 1097 O O . LEU A 1 139 ? -0.606 -4.918 5.461 1 98.19 139 LEU A O 1
ATOM 1101 N N . LEU A 1 140 ? 0.33 -6.609 4.359 1 97.94 140 LEU A N 1
ATOM 1102 C CA . LEU A 1 140 ? 1.424 -6.715 5.316 1 97.94 140 LEU A CA 1
ATOM 1103 C C . LEU A 1 140 ? 2.332 -5.492 5.246 1 97.94 140 LEU A C 1
ATOM 1105 O O . LEU A 1 140 ? 2.605 -4.98 4.16 1 97.94 140 LEU A O 1
ATOM 1109 N N . GLY A 1 141 ? 2.793 -5.074 6.398 1 96.38 141 GLY A N 1
ATOM 1110 C CA . GLY A 1 141 ? 3.646 -3.896 6.473 1 96.38 141 GLY A CA 1
ATOM 1111 C C . GLY A 1 141 ? 5.121 -4.219 6.324 1 96.38 141 GLY A C 1
ATOM 1112 O O . GLY A 1 141 ? 5.562 -5.309 6.688 1 96.38 141 GLY A O 1
ATOM 1113 N N . GLY A 1 142 ? 5.895 -3.238 5.836 1 96.69 142 GLY A N 1
ATOM 1114 C CA . GLY A 1 142 ? 7.328 -3.361 5.641 1 96.69 142 GLY A CA 1
ATOM 1115 C C . GLY A 1 142 ? 7.914 -2.232 4.812 1 96.69 142 GLY A C 1
ATOM 1116 O O . GLY A 1 142 ? 7.289 -1.182 4.652 1 96.69 142 GLY A O 1
ATOM 1117 N N . PHE A 1 143 ? 9.172 -2.467 4.453 1 95.31 143 PHE A N 1
ATOM 1118 C CA . PHE A 1 143 ? 9.82 -1.494 3.584 1 95.31 143 PHE A CA 1
ATOM 1119 C C . PHE A 1 143 ? 9.258 -1.572 2.17 1 95.31 143 PHE A C 1
ATOM 1121 O O . PHE A 1 143 ? 9.18 -2.654 1.586 1 95.31 143 PHE A O 1
ATOM 1128 N N . PHE A 1 144 ? 8.891 -0.402 1.73 1 92.81 144 PHE A N 1
ATOM 1129 C CA . PHE A 1 144 ? 8.203 -0.307 0.451 1 92.81 144 PHE A CA 1
ATOM 1130 C C . PHE A 1 144 ? 9.195 -0.12 -0.689 1 92.81 144 PHE A C 1
ATOM 1132 O O . PHE A 1 144 ? 10.047 0.771 -0.64 1 92.81 144 PHE A O 1
ATOM 1139 N N . ASN A 1 145 ? 9.055 -1.018 -1.654 1 86.75 145 ASN A N 1
ATOM 1140 C CA . ASN A 1 145 ? 9.797 -0.848 -2.902 1 86.75 145 ASN A CA 1
ATOM 1141 C C . ASN A 1 145 ? 8.93 -0.21 -3.982 1 86.75 145 ASN A C 1
ATOM 1143 O O . ASN A 1 145 ? 7.977 -0.827 -4.469 1 86.75 145 ASN A O 1
ATOM 1147 N N . PHE A 1 146 ? 9.336 0.951 -4.32 1 79 146 PHE A N 1
ATOM 1148 C CA . PHE A 1 146 ? 8.523 1.74 -5.238 1 79 146 PHE A CA 1
ATOM 1149 C C . PHE A 1 146 ? 8.477 1.089 -6.617 1 79 146 PHE A C 1
ATOM 1151 O O . PHE A 1 146 ? 7.438 1.092 -7.277 1 79 146 PHE A O 1
ATOM 1158 N N . GLN A 1 147 ? 9.5 0.527 -7.047 1 74.12 147 GLN A N 1
ATOM 1159 C CA . GLN A 1 147 ? 9.594 -0.033 -8.391 1 74.12 147 GLN A CA 1
ATOM 1160 C C . GLN A 1 147 ? 8.758 -1.3 -8.516 1 74.12 147 GLN A C 1
ATOM 1162 O O . GLN A 1 147 ? 8.016 -1.466 -9.492 1 74.12 147 GLN A O 1
ATOM 1167 N N . SER A 1 148 ? 8.812 -2.131 -7.535 1 77.62 148 SER A N 1
ATOM 1168 C CA . SER A 1 148 ? 8.102 -3.402 -7.602 1 77.62 148 SER A CA 1
ATOM 1169 C C . SER A 1 148 ? 6.73 -3.305 -6.938 1 77.62 148 SER A C 1
ATOM 1171 O O . SER A 1 148 ? 5.883 -4.184 -7.113 1 77.62 148 SER A O 1
ATOM 1173 N N . ARG A 1 149 ? 6.562 -2.184 -6.102 1 83.38 149 ARG A N 1
ATOM 1174 C CA . ARG A 1 149 ? 5.344 -1.942 -5.336 1 83.38 149 ARG A CA 1
ATOM 1175 C C . ARG A 1 149 ? 5.051 -3.104 -4.395 1 83.38 149 ARG A C 1
ATOM 1177 O O . ARG A 1 149 ? 3.918 -3.58 -4.32 1 83.38 149 ARG A O 1
ATOM 1184 N N . VAL A 1 150 ? 6.066 -3.561 -3.82 1 91 150 VAL A N 1
ATOM 1185 C CA . VAL A 1 150 ? 5.996 -4.672 -2.875 1 91 150 VAL A CA 1
ATOM 1186 C C . VAL A 1 150 ? 6.559 -4.234 -1.523 1 91 150 VAL A C 1
ATOM 1188 O O . VAL A 1 150 ? 7.43 -3.361 -1.459 1 91 150 VAL A O 1
ATOM 1191 N N . LEU A 1 151 ? 5.977 -4.723 -0.513 1 94.81 151 LEU A N 1
ATOM 1192 C CA . LEU A 1 151 ? 6.5 -4.562 0.838 1 94.81 151 LEU A CA 1
ATOM 1193 C C . LEU A 1 151 ? 7.41 -5.73 1.211 1 94.81 151 LEU A C 1
ATOM 1195 O O . LEU A 1 151 ? 7.09 -6.887 0.928 1 94.81 151 LEU A O 1
ATOM 1199 N N . SER A 1 152 ? 8.555 -5.414 1.771 1 92.5 152 SER A N 1
ATOM 1200 C CA . SER A 1 152 ? 9.539 -6.449 2.07 1 92.5 152 SER A CA 1
ATOM 1201 C C . SER A 1 152 ? 10.242 -6.176 3.395 1 92.5 152 SER A C 1
ATOM 1203 O O . SER A 1 152 ? 9.914 -5.215 4.09 1 92.5 152 SER A O 1
ATOM 1205 N N . GLY A 1 153 ? 11.148 -7.137 3.762 1 91.06 153 GLY A N 1
ATOM 1206 C CA . GLY A 1 153 ? 11.945 -7.02 4.973 1 91.06 153 GLY A CA 1
ATOM 1207 C C . GLY A 1 153 ? 11.477 -7.934 6.086 1 91.06 153 GLY A C 1
ATOM 1208 O O . GLY A 1 153 ? 10.461 -8.617 5.949 1 91.06 153 GLY A O 1
ATOM 1209 N N . GLU A 1 154 ? 12.227 -7.898 7.156 1 89.75 154 GLU A N 1
ATOM 1210 C CA . GLU A 1 154 ? 11.992 -8.781 8.297 1 89.75 154 GLU A CA 1
ATOM 1211 C C . GLU A 1 154 ? 10.586 -8.578 8.867 1 89.75 154 GLU A C 1
ATOM 1213 O O . GLU A 1 154 ? 9.945 -9.539 9.297 1 89.75 154 GLU A O 1
ATOM 1218 N N . PRO A 1 155 ? 10.07 -7.41 8.836 1 92.62 155 PRO A N 1
ATOM 1219 C CA . PRO A 1 155 ? 8.742 -7.223 9.422 1 92.62 155 PRO A CA 1
ATOM 1220 C C . PRO A 1 155 ? 7.656 -8.023 8.703 1 92.62 155 PRO A C 1
ATOM 1222 O O . PRO A 1 155 ? 6.703 -8.484 9.328 1 92.62 155 PRO A O 1
ATOM 1225 N N . VAL A 1 156 ? 7.789 -8.141 7.41 1 94.62 156 VAL A N 1
ATOM 1226 C CA . VAL A 1 156 ? 6.812 -8.922 6.656 1 94.62 156 VAL A CA 1
ATOM 1227 C C . VAL A 1 156 ? 6.793 -10.359 7.168 1 94.62 156 VAL A C 1
ATOM 1229 O O . VAL A 1 156 ? 5.723 -10.922 7.406 1 94.62 156 VAL A O 1
ATOM 1232 N N . LEU A 1 157 ? 7.961 -10.914 7.383 1 92.69 157 LEU A N 1
ATOM 1233 C CA . LEU A 1 157 ? 8.078 -12.281 7.879 1 92.69 157 LEU A CA 1
ATOM 1234 C C . LEU A 1 157 ? 7.449 -12.414 9.266 1 92.69 157 LEU A C 1
ATOM 1236 O O . LEU A 1 157 ? 6.738 -13.383 9.539 1 92.69 157 LEU A O 1
ATOM 1240 N N . GLY A 1 158 ? 7.781 -11.438 10.086 1 92.88 158 GLY A N 1
ATOM 1241 C CA . GLY A 1 158 ? 7.207 -11.453 11.422 1 92.88 158 GLY A CA 1
ATOM 1242 C C . GLY A 1 158 ? 5.691 -11.422 11.422 1 92.88 158 GLY A C 1
ATOM 1243 O O . GLY A 1 158 ? 5.047 -12.141 12.188 1 92.88 158 GLY A O 1
ATOM 1244 N N . GLN A 1 159 ? 5.078 -10.664 10.602 1 95.81 159 GLN A N 1
ATOM 1245 C CA . GLN A 1 159 ? 3.627 -10.562 10.516 1 95.81 159 GLN A CA 1
ATOM 1246 C C . GLN A 1 159 ? 3.01 -11.852 9.992 1 95.81 159 GLN A C 1
ATOM 1248 O O . GLN A 1 159 ? 1.943 -12.266 10.445 1 95.81 159 GLN A O 1
ATOM 1253 N N . LEU A 1 160 ? 3.697 -12.469 9.062 1 95.81 160 LEU A N 1
ATOM 1254 C CA . LEU A 1 160 ? 3.201 -13.711 8.469 1 95.81 160 LEU A CA 1
ATOM 1255 C C . LEU A 1 160 ? 2.975 -14.773 9.547 1 95.81 160 LEU A C 1
ATOM 1257 O O . LEU A 1 160 ? 2.031 -15.562 9.453 1 95.81 160 LEU A O 1
ATOM 1261 N N . GLN A 1 161 ? 3.768 -14.742 10.531 1 94.69 161 GLN A N 1
ATOM 1262 C CA . GLN A 1 161 ? 3.725 -15.75 11.586 1 94.69 161 GLN A CA 1
ATOM 1263 C C . GLN A 1 161 ? 2.434 -15.648 12.398 1 94.69 161 GLN A C 1
ATOM 1265 O O . GLN A 1 161 ? 2.078 -16.578 13.125 1 94.69 161 GLN A O 1
ATOM 1270 N N . GLN A 1 162 ? 1.736 -14.625 12.242 1 94.5 162 GLN A N 1
ATOM 1271 C CA . GLN A 1 162 ? 0.521 -14.406 13.016 1 94.5 162 GLN A CA 1
ATOM 1272 C C . GLN A 1 162 ? -0.707 -14.922 12.273 1 94.5 162 GLN A C 1
ATOM 1274 O O . GLN A 1 162 ? -1.819 -14.891 12.805 1 94.5 162 GLN A O 1
ATOM 1279 N N . PHE A 1 163 ? -0.504 -15.469 11.094 1 97.12 163 PHE A N 1
ATOM 1280 C CA . PHE A 1 163 ? -1.627 -15.883 10.258 1 97.12 163 PHE A CA 1
ATOM 1281 C C . PHE A 1 163 ? -1.629 -17.391 10.07 1 97.12 163 PHE A C 1
ATOM 1283 O O . PHE A 1 163 ? -0.587 -18.047 10.188 1 97.12 163 PHE A O 1
ATOM 1290 N N . ASN A 1 164 ? -2.789 -17.906 9.906 1 98.06 164 ASN A N 1
ATOM 1291 C CA . ASN A 1 164 ? -3.027 -19.234 9.336 1 98.06 164 ASN A CA 1
ATOM 1292 C C . ASN A 1 164 ? -3.896 -19.156 8.086 1 98.06 164 ASN A C 1
ATOM 1294 O O . ASN A 1 164 ? -5.016 -18.641 8.133 1 98.06 164 ASN A O 1
ATOM 1298 N N . PHE A 1 165 ? -3.416 -19.672 7.035 1 98.69 165 PHE A N 1
ATOM 1299 C CA . PHE A 1 165 ? -4.145 -19.562 5.777 1 98.69 165 PHE A CA 1
ATOM 1300 C C . PHE A 1 165 ? -4.809 -20.891 5.43 1 98.69 165 PHE A C 1
ATOM 1302 O O . PHE A 1 165 ? -4.203 -21.953 5.59 1 98.69 165 PHE A O 1
ATOM 1309 N N . ASP A 1 166 ? -6.086 -20.766 4.98 1 98.75 166 ASP A N 1
ATOM 1310 C CA . ASP A 1 166 ? -6.703 -21.953 4.383 1 98.75 166 ASP A CA 1
ATOM 1311 C C . ASP A 1 166 ? -5.965 -22.375 3.111 1 98.75 166 ASP A C 1
ATOM 1313 O O . ASP A 1 166 ? -5.711 -23.562 2.898 1 98.75 166 ASP A O 1
ATOM 1317 N N . VAL A 1 167 ? -5.652 -21.359 2.314 1 98.81 167 VAL A N 1
ATOM 1318 C CA . VAL A 1 167 ? -4.961 -21.625 1.056 1 98.81 167 VAL A CA 1
ATOM 1319 C C . VAL A 1 167 ? -3.994 -20.484 0.746 1 98.81 167 VAL A C 1
ATOM 1321 O O . VAL A 1 167 ? -4.301 -19.328 0.996 1 98.81 167 VAL A O 1
ATOM 1324 N N . ALA A 1 168 ? -2.83 -20.859 0.227 1 98.94 168 ALA A N 1
ATOM 1325 C CA . ALA A 1 168 ? -1.881 -19.875 -0.304 1 98.94 168 ALA A CA 1
ATOM 1326 C C . ALA A 1 168 ? -1.573 -20.156 -1.772 1 98.94 168 ALA A C 1
ATOM 1328 O O . ALA A 1 168 ? -1.453 -21.312 -2.18 1 98.94 168 ALA A O 1
ATOM 1329 N N . PHE A 1 169 ? -1.47 -19.078 -2.512 1 98.94 169 PHE A N 1
ATOM 1330 C CA . PHE A 1 169 ? -1.047 -19.156 -3.904 1 98.94 169 PHE A CA 1
ATOM 1331 C C . PHE A 1 169 ? 0.294 -18.453 -4.098 1 98.94 169 PHE A C 1
ATOM 1333 O O . PHE A 1 169 ? 0.431 -17.266 -3.803 1 98.94 169 PHE A O 1
ATOM 1340 N N . ILE A 1 170 ? 1.266 -19.203 -4.598 1 98.75 170 ILE A N 1
ATOM 1341 C CA . ILE A 1 170 ? 2.607 -18.656 -4.746 1 98.75 170 ILE A CA 1
ATOM 1342 C C . ILE A 1 170 ? 3.072 -18.797 -6.191 1 98.75 170 ILE A C 1
ATOM 1344 O O . ILE A 1 170 ? 2.576 -19.656 -6.926 1 98.75 170 ILE A O 1
ATOM 1348 N N . GLY A 1 171 ? 3.951 -17.906 -6.586 1 97.88 171 GLY A N 1
ATOM 1349 C CA . GLY A 1 171 ? 4.605 -18.016 -7.879 1 97.88 171 GLY A CA 1
ATOM 1350 C C . GLY A 1 171 ? 6.012 -18.578 -7.793 1 97.88 171 GLY A C 1
ATOM 1351 O O . GLY A 1 171 ? 6.445 -19.016 -6.727 1 97.88 171 GLY A O 1
ATOM 1352 N N . GLY A 1 172 ? 6.668 -18.641 -8.969 1 96.5 172 GLY A N 1
ATOM 1353 C CA . GLY A 1 172 ? 8.047 -19.078 -9.086 1 96.5 172 GLY A CA 1
ATOM 1354 C C . GLY A 1 172 ? 8.75 -18.547 -10.32 1 96.5 172 GLY A C 1
ATOM 1355 O O . GLY A 1 172 ? 8.109 -18.297 -11.344 1 96.5 172 GLY A O 1
ATOM 1356 N N . ALA A 1 173 ? 10.062 -18.438 -10.172 1 95 173 ALA A N 1
ATOM 1357 C CA . ALA A 1 173 ? 10.867 -17.953 -11.289 1 95 173 ALA A CA 1
ATOM 1358 C C . ALA A 1 173 ? 11.391 -19.109 -12.141 1 95 173 ALA A C 1
ATOM 1360 O O . ALA A 1 173 ? 11.812 -18.891 -13.281 1 95 173 ALA A O 1
ATOM 1361 N N . GLY A 1 174 ? 11.352 -20.297 -11.547 1 96.75 174 GLY A N 1
ATOM 1362 C CA . GLY A 1 174 ? 11.773 -21.516 -12.211 1 96.75 174 GLY A CA 1
ATOM 1363 C C . GLY A 1 174 ? 11.258 -22.781 -11.531 1 96.75 174 GLY A C 1
ATOM 1364 O O . GLY A 1 174 ? 10.914 -22.75 -10.344 1 96.75 174 GLY A O 1
ATOM 1365 N N . LEU A 1 175 ? 11.25 -23.828 -12.328 1 98.38 175 LEU A N 1
ATOM 1366 C CA . LEU A 1 175 ? 10.742 -25.109 -11.828 1 98.38 175 LEU A CA 1
ATOM 1367 C C . LEU A 1 175 ? 11.492 -26.266 -12.445 1 98.38 175 LEU A C 1
ATOM 1369 O O . LEU A 1 175 ? 11.508 -26.438 -13.672 1 98.38 175 LEU A O 1
ATOM 1373 N N . THR A 1 176 ? 12.133 -27.031 -11.68 1 97.31 176 THR A N 1
ATOM 1374 C CA . THR A 1 176 ? 12.781 -28.281 -12.07 1 97.31 176 THR A CA 1
ATOM 1375 C C . THR A 1 176 ? 12.516 -29.375 -11.039 1 97.31 176 THR A C 1
ATOM 1377 O O . THR A 1 176 ? 11.758 -29.172 -10.086 1 97.31 176 THR A O 1
ATOM 1380 N N . GLU A 1 177 ? 13.109 -30.516 -11.219 1 96.62 177 GLU A N 1
ATOM 1381 C CA . GLU A 1 177 ? 12.984 -31.609 -10.258 1 96.62 177 GLU A CA 1
ATOM 1382 C C . GLU A 1 177 ? 13.625 -31.25 -8.922 1 96.62 177 GLU A C 1
ATOM 1384 O O . GLU A 1 177 ? 13.305 -31.844 -7.895 1 96.62 177 GLU A O 1
ATOM 1389 N N . GLU A 1 178 ? 14.508 -30.281 -8.961 1 95.06 178 GLU A N 1
ATOM 1390 C CA . GLU A 1 178 ? 15.211 -29.875 -7.746 1 95.06 178 GLU A CA 1
ATOM 1391 C C . GLU A 1 178 ? 14.328 -28.984 -6.875 1 95.06 178 GLU A C 1
ATOM 1393 O O . GLU A 1 178 ? 14.617 -28.781 -5.691 1 95.06 178 GLU A O 1
ATOM 1398 N N . GLY A 1 179 ? 13.305 -28.391 -7.52 1 98.19 179 GLY A N 1
ATOM 1399 C CA . GLY A 1 179 ? 12.398 -27.562 -6.75 1 98.19 179 GLY A CA 1
ATOM 1400 C C . GLY A 1 179 ? 11.945 -26.312 -7.496 1 98.19 179 GLY A C 1
ATOM 1401 O O . GLY A 1 179 ? 11.914 -26.297 -8.727 1 98.19 179 GLY A O 1
ATOM 1402 N N . VAL A 1 180 ? 11.523 -25.359 -6.68 1 98.56 180 VAL A N 1
ATOM 1403 C CA . VAL A 1 180 ? 11.078 -24.062 -7.203 1 98.56 180 VAL A CA 1
ATOM 1404 C C . VAL A 1 180 ? 12.172 -23.016 -7 1 98.56 180 VAL A C 1
ATOM 1406 O O . VAL A 1 180 ? 12.742 -22.906 -5.914 1 98.56 180 VAL A O 1
ATOM 1409 N N . PHE A 1 181 ? 12.406 -22.188 -8 1 96.94 181 PHE A N 1
ATOM 1410 C CA . PHE A 1 181 ? 13.57 -21.312 -7.969 1 96.94 181 PHE A CA 1
ATOM 1411 C C . PHE A 1 181 ? 13.141 -19.859 -7.84 1 96.94 181 PHE A C 1
ATOM 1413 O O . PHE A 1 181 ? 12.07 -19.469 -8.328 1 96.94 181 PHE A O 1
ATOM 1420 N N . TYR A 1 182 ? 14.055 -19.062 -7.219 1 94.88 182 TYR A N 1
ATOM 1421 C CA . TYR A 1 182 ? 13.867 -17.641 -6.984 1 94.88 182 TYR A CA 1
ATOM 1422 C C . TYR A 1 182 ? 15.18 -16.891 -7.148 1 94.88 182 TYR A C 1
ATOM 1424 O O . TYR A 1 182 ? 16.266 -17.438 -6.906 1 94.88 182 TYR A O 1
ATOM 1432 N N . SER A 1 183 ? 15.109 -15.648 -7.484 1 90.62 183 SER A N 1
ATOM 1433 C CA . SER A 1 183 ? 16.297 -14.852 -7.742 1 90.62 183 SER A CA 1
ATOM 1434 C C . SER A 1 183 ? 16.844 -14.234 -6.457 1 90.62 183 SER A C 1
ATOM 1436 O O . SER A 1 183 ? 18.016 -13.852 -6.395 1 90.62 183 SER A O 1
ATOM 1438 N N . GLU A 1 184 ? 15.984 -14.133 -5.469 1 88.81 184 GLU A N 1
ATOM 1439 C CA . GLU A 1 184 ? 16.391 -13.5 -4.219 1 88.81 184 GLU A CA 1
ATOM 1440 C C . GLU A 1 184 ? 16.203 -14.453 -3.037 1 88.81 184 GLU A C 1
ATOM 1442 O O . GLU A 1 184 ? 15.188 -15.141 -2.939 1 88.81 184 GLU A O 1
ATOM 1447 N N . LEU A 1 185 ? 17.203 -14.383 -2.15 1 90.69 185 LEU A N 1
ATOM 1448 C CA . LEU A 1 185 ? 17.156 -15.242 -0.971 1 90.69 185 LEU A CA 1
ATOM 1449 C C . LEU A 1 185 ? 15.945 -14.906 -0.103 1 90.69 185 LEU A C 1
ATOM 1451 O O . LEU A 1 185 ? 15.352 -15.805 0.504 1 90.69 185 LEU A O 1
ATOM 1455 N N . THR A 1 186 ? 15.578 -13.656 -0.048 1 90.12 186 THR A N 1
ATOM 1456 C CA . THR A 1 186 ? 14.438 -13.227 0.752 1 90.12 186 THR A CA 1
ATOM 1457 C C . THR A 1 186 ? 13.156 -13.922 0.293 1 90.12 186 THR A C 1
ATOM 1459 O O . THR A 1 186 ? 12.273 -14.203 1.104 1 90.12 186 THR A O 1
ATOM 1462 N N . ASP A 1 187 ? 13.086 -14.25 -0.912 1 93 187 ASP A N 1
ATOM 1463 C CA . ASP A 1 187 ? 11.938 -14.969 -1.436 1 93 187 ASP A CA 1
ATOM 1464 C C . ASP A 1 187 ? 11.836 -16.359 -0.816 1 93 187 ASP A C 1
ATOM 1466 O O . ASP A 1 187 ? 10.742 -16.828 -0.481 1 93 187 ASP A O 1
ATOM 1470 N N . VAL A 1 188 ? 12.945 -16.938 -0.72 1 94.19 188 VAL A N 1
ATOM 1471 C CA . VAL A 1 188 ? 12.977 -18.281 -0.163 1 94.19 188 VAL A CA 1
ATOM 1472 C C . VAL A 1 188 ? 12.414 -18.266 1.256 1 94.19 188 VAL A C 1
ATOM 1474 O O . VAL A 1 188 ? 11.531 -19.062 1.587 1 94.19 188 VAL A O 1
ATOM 1477 N N . TYR A 1 189 ? 12.883 -17.375 2.059 1 94.62 189 TYR A N 1
ATOM 1478 C CA . TYR A 1 189 ? 12.414 -17.281 3.438 1 94.62 189 TYR A CA 1
ATOM 1479 C C . TYR A 1 189 ? 10.922 -16.953 3.49 1 94.62 189 TYR A C 1
ATOM 1481 O O . TYR A 1 189 ? 10.188 -17.531 4.293 1 94.62 189 TYR A O 1
ATOM 1489 N N . MET A 1 190 ? 10.484 -16.109 2.656 1 95.94 190 MET A N 1
ATOM 1490 C CA . MET A 1 190 ? 9.078 -15.734 2.59 1 95.94 190 MET A CA 1
ATOM 1491 C C . MET A 1 190 ? 8.203 -16.922 2.213 1 95.94 190 MET A C 1
ATOM 1493 O O . MET A 1 190 ? 7.195 -17.188 2.865 1 95.94 190 MET A O 1
ATOM 1497 N N . LYS A 1 191 ? 8.625 -17.609 1.18 1 97.88 191 LYS A N 1
ATOM 1498 C CA . LYS A 1 191 ? 7.832 -18.75 0.73 1 97.88 191 LYS A CA 1
ATOM 1499 C C . LYS A 1 191 ? 7.781 -19.844 1.798 1 97.88 191 LYS A C 1
ATOM 1501 O O . LYS A 1 191 ? 6.746 -20.469 1.995 1 97.88 191 LYS A O 1
ATOM 1506 N N . GLN A 1 192 ? 8.898 -20.047 2.408 1 97.25 192 GLN A N 1
ATOM 1507 C CA . GLN A 1 192 ? 8.93 -21.047 3.467 1 97.25 192 GLN A CA 1
ATOM 1508 C C . GLN A 1 192 ? 7.949 -20.703 4.582 1 97.25 192 GLN A C 1
ATOM 1510 O O . GLN A 1 192 ? 7.23 -21.562 5.082 1 97.25 192 GLN A O 1
ATOM 1515 N N . GLU A 1 193 ? 7.906 -19.453 4.969 1 97.06 193 GLU A N 1
ATOM 1516 C CA . GLU A 1 193 ? 6.992 -19.016 6.02 1 97.06 193 GLU A CA 1
ATOM 1517 C C . GLU A 1 193 ? 5.539 -19.109 5.562 1 97.06 193 GLU A C 1
ATOM 1519 O O . GLU A 1 193 ? 4.668 -19.531 6.328 1 97.06 193 GLU A O 1
ATOM 1524 N N . ILE A 1 194 ? 5.254 -18.75 4.309 1 98.31 194 ILE A N 1
ATOM 1525 C CA . ILE A 1 194 ? 3.914 -18.859 3.742 1 98.31 194 ILE A CA 1
ATOM 1526 C C . ILE A 1 194 ? 3.455 -20.312 3.775 1 98.31 194 ILE A C 1
ATOM 1528 O O . ILE A 1 194 ? 2.344 -20.609 4.219 1 98.31 194 ILE A O 1
ATOM 1532 N N . ILE A 1 195 ? 4.348 -21.156 3.346 1 98.56 195 ILE A N 1
ATOM 1533 C CA . ILE A 1 195 ? 4.039 -22.578 3.275 1 98.56 195 ILE A CA 1
ATOM 1534 C C . ILE A 1 195 ? 3.777 -23.125 4.68 1 98.56 195 ILE A C 1
ATOM 1536 O O . ILE A 1 195 ? 2.805 -23.859 4.898 1 98.56 195 ILE A O 1
ATOM 1540 N N . ARG A 1 196 ? 4.555 -22.703 5.629 1 97.75 196 ARG A N 1
ATOM 1541 C CA . ARG A 1 196 ? 4.438 -23.156 7.008 1 97.75 196 ARG A CA 1
ATOM 1542 C C . ARG A 1 196 ? 3.088 -22.766 7.602 1 97.75 196 ARG A C 1
ATOM 1544 O O . ARG A 1 196 ? 2.516 -23.516 8.398 1 97.75 196 ARG A O 1
ATOM 1551 N N . ASN A 1 197 ? 2.527 -21.734 7.176 1 98.19 197 ASN A N 1
ATOM 1552 C CA . ASN A 1 197 ? 1.328 -21.172 7.793 1 98.19 197 ASN A CA 1
ATOM 1553 C C . ASN A 1 197 ? 0.091 -21.422 6.934 1 98.19 197 ASN A C 1
ATOM 1555 O O . ASN A 1 197 ? -0.917 -20.734 7.074 1 98.19 197 ASN A O 1
ATOM 1559 N N . SER A 1 198 ? 0.168 -22.359 6 1 98.75 198 SER A N 1
ATOM 1560 C CA . SER A 1 198 ? -0.948 -22.609 5.094 1 98.75 198 SER A CA 1
ATOM 1561 C C . SER A 1 198 ? -1.407 -24.062 5.16 1 98.75 198 SER A C 1
ATOM 1563 O O . SER A 1 198 ? -0.584 -24.969 5.23 1 98.75 198 SER A O 1
ATOM 1565 N N . GLU A 1 199 ? -2.719 -24.266 5.145 1 98.69 199 GLU A N 1
ATOM 1566 C CA . GLU A 1 199 ? -3.254 -25.625 5.066 1 98.69 199 GLU A CA 1
ATOM 1567 C C . GLU A 1 199 ? -2.998 -26.234 3.693 1 98.69 199 GLU A C 1
ATOM 1569 O O . GLU A 1 199 ? -2.689 -27.422 3.59 1 98.69 199 GLU A O 1
ATOM 1574 N N . LYS A 1 200 ? -3.152 -25.453 2.686 1 98.75 200 LYS A N 1
ATOM 1575 C CA . LYS A 1 200 ? -2.861 -25.875 1.315 1 98.75 200 LYS A CA 1
ATOM 1576 C C . LYS A 1 200 ? -2.062 -24.797 0.575 1 98.75 200 LYS A C 1
ATOM 1578 O O . LYS A 1 200 ? -2.309 -23.609 0.745 1 98.75 200 LYS A O 1
ATOM 1583 N N . VAL A 1 201 ? -1.162 -25.266 -0.299 1 98.88 201 VAL A N 1
ATOM 1584 C CA . VAL A 1 201 ? -0.325 -24.344 -1.065 1 98.88 201 VAL A CA 1
ATOM 1585 C C . VAL A 1 201 ? -0.358 -24.719 -2.543 1 98.88 201 VAL A C 1
ATOM 1587 O O . VAL A 1 201 ? -0.095 -25.875 -2.9 1 98.88 201 VAL A O 1
ATOM 1590 N N . TYR A 1 202 ? -0.671 -23.766 -3.396 1 98.88 202 TYR A N 1
ATOM 1591 C CA . TYR A 1 202 ? -0.701 -23.953 -4.844 1 98.88 202 TYR A CA 1
ATOM 1592 C C . TYR A 1 202 ? 0.366 -23.094 -5.52 1 98.88 202 TYR A C 1
ATOM 1594 O O . TYR A 1 202 ? 0.411 -21.875 -5.332 1 98.88 202 TYR A O 1
ATOM 1602 N N . LEU A 1 203 ? 1.181 -23.734 -6.273 1 98.88 203 LEU A N 1
ATOM 1603 C CA . LEU A 1 203 ? 2.184 -23.062 -7.094 1 98.88 203 LEU A CA 1
ATOM 1604 C C . LEU A 1 203 ? 1.64 -22.766 -8.484 1 98.88 203 LEU A C 1
ATOM 1606 O O . LEU A 1 203 ? 1.207 -23.672 -9.195 1 98.88 203 LEU A O 1
ATOM 1610 N N . LEU A 1 204 ? 1.663 -21.484 -8.844 1 98.56 204 LEU A N 1
ATOM 1611 C CA . LEU A 1 204 ? 1.205 -21.047 -10.164 1 98.56 204 LEU A CA 1
ATOM 1612 C C . LEU A 1 204 ? 2.385 -20.672 -11.055 1 98.56 204 LEU A C 1
ATOM 1614 O O . LEU A 1 204 ? 3.076 -19.688 -10.797 1 98.56 204 LEU A O 1
ATOM 1618 N N . VAL A 1 205 ? 2.592 -21.469 -12.141 1 97.38 205 VAL A N 1
ATOM 1619 C CA . VAL A 1 205 ? 3.717 -21.188 -13.023 1 97.38 205 VAL A CA 1
ATOM 1620 C C . VAL A 1 205 ? 3.318 -21.484 -14.469 1 97.38 205 VAL A C 1
ATOM 1622 O O . VAL A 1 205 ? 2.641 -22.469 -14.742 1 97.38 205 VAL A O 1
ATOM 1625 N N . ASP A 1 206 ? 3.707 -20.547 -15.312 1 95.75 206 ASP A N 1
ATOM 1626 C CA . ASP A 1 206 ? 3.494 -20.844 -16.734 1 95.75 206 ASP A CA 1
ATOM 1627 C C . ASP A 1 206 ? 4.656 -21.641 -17.297 1 95.75 206 ASP A C 1
ATOM 1629 O O . ASP A 1 206 ? 5.707 -21.766 -16.672 1 95.75 206 ASP A O 1
ATOM 1633 N N . SER A 1 207 ? 4.48 -22.156 -18.516 1 94.38 207 SER A N 1
ATOM 1634 C CA . SER A 1 207 ? 5.402 -23.094 -19.125 1 94.38 207 SER A CA 1
ATOM 1635 C C . SER A 1 207 ? 6.777 -22.484 -19.328 1 94.38 207 SER A C 1
ATOM 1637 O O . SER A 1 207 ? 7.781 -23.188 -19.422 1 94.38 207 SER A O 1
ATOM 1639 N N . THR A 1 208 ? 6.867 -21.125 -19.391 1 93.94 208 THR A N 1
ATOM 1640 C CA . THR A 1 208 ? 8.148 -20.469 -19.625 1 93.94 208 THR A CA 1
ATOM 1641 C C . THR A 1 208 ? 9.055 -20.594 -18.406 1 93.94 208 THR A C 1
ATOM 1643 O O . THR A 1 208 ? 10.266 -20.359 -18.5 1 93.94 208 THR A O 1
ATOM 1646 N N . LYS A 1 209 ? 8.555 -21.016 -17.266 1 95.69 209 LYS A N 1
ATOM 1647 C CA . LYS A 1 209 ? 9.328 -21.125 -16.047 1 95.69 209 LYS A CA 1
ATOM 1648 C C . LYS A 1 209 ? 9.82 -22.562 -15.844 1 95.69 209 LYS A C 1
ATOM 1650 O O . LYS A 1 209 ? 10.609 -22.828 -14.93 1 95.69 209 LYS A O 1
ATOM 1655 N N . VAL A 1 210 ? 9.344 -23.5 -16.688 1 96.25 210 VAL A N 1
ATOM 1656 C CA . VAL A 1 210 ? 9.672 -24.906 -16.531 1 96.25 210 VAL A CA 1
ATOM 1657 C C . VAL A 1 210 ? 11.086 -25.172 -17.047 1 96.25 210 VAL A C 1
ATOM 1659 O O . VAL A 1 210 ? 11.484 -24.641 -18.094 1 96.25 210 VAL A O 1
ATOM 1662 N N . ASN A 1 211 ? 11.797 -25.906 -16.344 1 96 211 ASN A N 1
ATOM 1663 C CA . ASN A 1 211 ? 13.188 -26.25 -16.609 1 96 211 ASN A CA 1
ATOM 1664 C C . ASN A 1 211 ? 14.078 -25 -16.594 1 96 211 ASN A C 1
ATOM 1666 O O . ASN A 1 211 ? 14.969 -24.859 -17.438 1 96 211 ASN A O 1
ATOM 1670 N N . LYS A 1 212 ? 13.766 -24.031 -15.734 1 94.44 212 LYS A N 1
ATOM 1671 C CA . LYS A 1 212 ? 14.578 -22.844 -15.477 1 94.44 212 LYS A CA 1
ATOM 1672 C C . LYS A 1 212 ? 15.109 -22.844 -14.047 1 94.44 212 LYS A C 1
ATOM 1674 O O . LYS A 1 212 ? 14.414 -23.266 -13.117 1 94.44 212 LYS A O 1
ATOM 1679 N N . LYS A 1 213 ? 16.359 -22.375 -13.953 1 93.69 213 LYS A N 1
ATOM 1680 C CA . LYS A 1 213 ? 17 -22.266 -12.648 1 93.69 213 LYS A CA 1
ATOM 1681 C C . LYS A 1 213 ? 17.453 -20.828 -12.383 1 93.69 213 LYS A C 1
ATOM 1683 O O . LYS A 1 213 ? 17.75 -20.078 -13.32 1 93.69 213 LYS A O 1
ATOM 1688 N N . THR A 1 214 ? 17.375 -20.422 -11.164 1 92.56 214 THR A N 1
ATOM 1689 C CA . THR A 1 214 ? 17.984 -19.188 -10.703 1 92.56 214 THR A CA 1
ATOM 1690 C C . THR A 1 214 ? 18.703 -19.391 -9.375 1 92.56 214 THR A C 1
ATOM 1692 O O . THR A 1 214 ? 18.938 -20.531 -8.961 1 92.56 214 THR A O 1
ATOM 1695 N N . ALA A 1 215 ? 19.141 -18.406 -8.68 1 91.69 215 ALA A N 1
ATOM 1696 C CA . ALA A 1 215 ? 20.172 -18.422 -7.652 1 91.69 215 ALA A CA 1
ATOM 1697 C C . ALA A 1 215 ? 19.719 -19.234 -6.434 1 91.69 215 ALA A C 1
ATOM 1699 O O . ALA A 1 215 ? 20.547 -19.875 -5.77 1 91.69 215 ALA A O 1
ATOM 1700 N N . PHE A 1 216 ? 18.438 -19.25 -6.082 1 93.88 216 PHE A N 1
ATOM 1701 C CA . PHE A 1 216 ? 17.953 -19.859 -4.848 1 93.88 216 PHE A CA 1
ATOM 1702 C C . PHE A 1 216 ? 16.766 -20.797 -5.129 1 93.88 216 PHE A C 1
ATOM 1704 O O . PHE A 1 216 ? 16.125 -20.688 -6.172 1 93.88 216 PHE A O 1
ATOM 1711 N N . LYS A 1 217 ? 16.531 -21.734 -4.238 1 96.19 217 LYS A N 1
ATOM 1712 C CA . LYS A 1 217 ? 15.438 -22.656 -4.484 1 96.19 217 LYS A CA 1
ATOM 1713 C C . LYS A 1 217 ? 14.844 -23.156 -3.172 1 96.19 217 LYS A C 1
ATOM 1715 O O . LYS A 1 217 ? 15.461 -23.047 -2.113 1 96.19 217 LYS A O 1
ATOM 1720 N N . ILE A 1 218 ? 13.656 -23.594 -3.25 1 98.06 218 ILE A N 1
ATOM 1721 C CA . ILE A 1 218 ? 13.031 -24.422 -2.223 1 98.06 218 ILE A CA 1
ATOM 1722 C C . ILE A 1 218 ? 12.625 -25.766 -2.82 1 98.06 218 ILE A C 1
ATOM 1724 O O . ILE A 1 218 ? 12.422 -25.875 -4.031 1 98.06 218 ILE A O 1
ATOM 1728 N N . ASP A 1 219 ? 12.594 -26.734 -1.918 1 97.31 219 ASP A N 1
ATOM 1729 C CA . ASP A 1 219 ? 12.078 -28.016 -2.41 1 97.31 219 ASP A CA 1
ATOM 1730 C C . ASP A 1 219 ? 10.555 -28.016 -2.447 1 97.31 219 ASP A C 1
ATOM 1732 O O . ASP A 1 219 ? 9.93 -26.969 -2.311 1 97.31 219 ASP A O 1
ATOM 1736 N N . PHE A 1 220 ? 9.961 -29.219 -2.648 1 98.31 220 PHE A N 1
ATOM 1737 C CA . PHE A 1 220 ? 8.523 -29.281 -2.875 1 98.31 220 PHE A CA 1
ATOM 1738 C C . PHE A 1 220 ? 7.781 -29.531 -1.567 1 98.31 220 PHE A C 1
ATOM 1740 O O . PHE A 1 220 ? 6.559 -29.672 -1.561 1 98.31 220 PHE A O 1
ATOM 1747 N N . SER A 1 221 ? 8.5 -29.594 -0.465 1 97.62 221 SER A N 1
ATOM 1748 C CA . SER A 1 221 ? 7.863 -29.859 0.823 1 97.62 221 SER A CA 1
ATOM 1749 C C . SER A 1 221 ? 6.809 -28.812 1.144 1 97.62 221 SER A C 1
ATOM 1751 O O . SER A 1 221 ? 7.098 -27.609 1.138 1 97.62 221 SER A O 1
ATOM 1753 N N . GLY A 1 222 ? 5.602 -29.266 1.372 1 98.19 222 GLY A N 1
ATOM 1754 C CA . GLY A 1 222 ? 4.523 -28.359 1.756 1 98.19 222 GLY A CA 1
ATOM 1755 C C . GLY A 1 222 ? 3.748 -27.828 0.57 1 98.19 222 GLY A C 1
ATOM 1756 O O . GLY A 1 222 ? 2.744 -27.125 0.744 1 98.19 222 GLY A O 1
ATOM 1757 N N . ILE A 1 223 ? 4.191 -28.078 -0.621 1 98.69 223 ILE A N 1
ATOM 1758 C CA . ILE A 1 223 ? 3.445 -27.688 -1.812 1 98.69 223 ILE A CA 1
ATOM 1759 C C . ILE A 1 223 ? 2.445 -28.781 -2.18 1 98.69 223 ILE A C 1
ATOM 1761 O O . ILE A 1 223 ? 2.818 -29.953 -2.34 1 98.69 223 ILE A O 1
ATOM 1765 N N . ASP A 1 224 ? 1.224 -28.391 -2.342 1 98.69 224 ASP A N 1
ATOM 1766 C CA . ASP A 1 224 ? 0.172 -29.375 -2.57 1 98.69 224 ASP A CA 1
ATOM 1767 C C . ASP A 1 224 ? -0.079 -29.578 -4.062 1 98.69 224 ASP A C 1
ATOM 1769 O O . ASP A 1 224 ? -0.389 -30.688 -4.5 1 98.69 224 ASP A O 1
ATOM 1773 N N . ALA A 1 225 ? 0.07 -28.5 -4.836 1 98.69 225 ALA A N 1
ATOM 1774 C CA . ALA A 1 225 ? -0.241 -28.625 -6.258 1 98.69 225 ALA A CA 1
ATOM 1775 C C . ALA A 1 225 ? 0.515 -27.578 -7.078 1 98.69 225 ALA A C 1
ATOM 1777 O O . ALA A 1 225 ? 0.861 -26.516 -6.57 1 98.69 225 ALA A O 1
ATOM 1778 N N . VAL A 1 226 ? 0.709 -27.953 -8.297 1 98.56 226 VAL A N 1
ATOM 1779 C CA . VAL A 1 226 ? 1.214 -27.047 -9.328 1 98.56 226 VAL A CA 1
ATOM 1780 C C . VAL A 1 226 ? 0.151 -26.859 -10.406 1 98.56 226 VAL A C 1
ATOM 1782 O O . VAL A 1 226 ? -0.394 -27.828 -10.938 1 98.56 226 VAL A O 1
ATOM 1785 N N . ILE A 1 227 ? -0.153 -25.594 -10.656 1 98.25 227 ILE A N 1
ATOM 1786 C CA . ILE A 1 227 ? -1.047 -25.266 -11.758 1 98.25 227 ILE A CA 1
ATOM 1787 C C . ILE A 1 227 ? -0.253 -24.594 -12.883 1 98.25 227 ILE A C 1
ATOM 1789 O O . ILE A 1 227 ? 0.438 -23.594 -12.656 1 98.25 227 ILE A O 1
ATOM 1793 N N . THR A 1 228 ? -0.323 -25.156 -14.078 1 97.62 228 THR A N 1
ATOM 1794 C CA . THR A 1 228 ? 0.46 -24.672 -15.211 1 97.62 228 THR A CA 1
ATOM 1795 C C . THR A 1 228 ? -0.367 -24.719 -16.484 1 97.62 228 THR A C 1
ATOM 1797 O O . THR A 1 228 ? -1.434 -25.328 -16.531 1 97.62 228 THR A O 1
ATOM 1800 N N . ASP A 1 229 ? 0.121 -24 -17.484 1 95.69 229 ASP A N 1
ATOM 1801 C CA . ASP A 1 229 ? -0.659 -23.828 -18.719 1 95.69 229 ASP A CA 1
ATOM 1802 C C . ASP A 1 229 ? -0.466 -25.016 -19.656 1 95.69 229 ASP A C 1
ATOM 1804 O O . ASP A 1 229 ? -1.322 -25.281 -20.5 1 95.69 229 ASP A O 1
ATOM 1808 N N . GLU A 1 230 ? 0.655 -25.703 -19.531 1 94.06 230 GLU A N 1
ATOM 1809 C CA . GLU A 1 230 ? 1.001 -26.844 -20.375 1 94.06 230 GLU A CA 1
ATOM 1810 C C . GLU A 1 230 ? 1.438 -28.047 -19.531 1 94.06 230 GLU A C 1
ATOM 1812 O O . GLU A 1 230 ? 1.869 -27.891 -18.391 1 94.06 230 GLU A O 1
ATOM 1817 N N . PRO A 1 231 ? 1.29 -29.234 -20.219 1 94 231 PRO A N 1
ATOM 1818 C CA . PRO A 1 231 ? 1.812 -30.406 -19.5 1 94 231 PRO A CA 1
ATOM 1819 C C . PRO A 1 231 ? 3.303 -30.281 -19.188 1 94 231 PRO A C 1
ATOM 1821 O O . PRO A 1 231 ? 4.066 -29.766 -20.016 1 94 231 PRO A O 1
ATOM 1824 N N . LEU A 1 232 ? 3.66 -30.812 -18.094 1 96 232 LEU A N 1
ATOM 1825 C CA . LEU A 1 232 ? 5.062 -30.812 -17.688 1 96 232 LEU A CA 1
ATOM 1826 C C . LEU A 1 232 ? 5.832 -31.922 -18.391 1 96 232 LEU A C 1
ATOM 1828 O O . LEU A 1 232 ? 5.238 -32.906 -18.812 1 96 232 LEU A O 1
ATOM 1832 N N . PRO A 1 233 ? 7.148 -31.719 -18.516 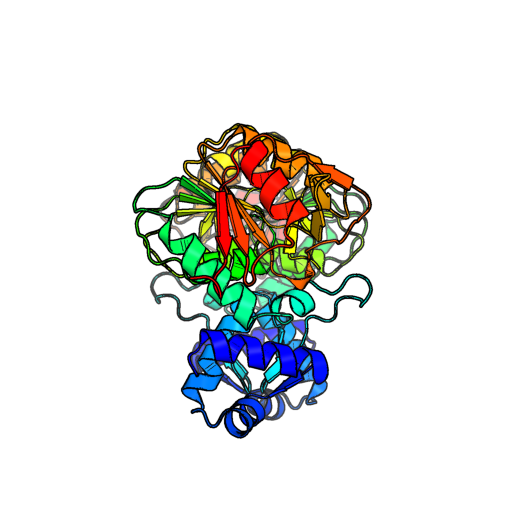1 95.12 233 PRO A N 1
ATOM 1833 C CA . PRO A 1 233 ? 7.961 -32.844 -18.984 1 95.12 233 PRO A CA 1
ATOM 1834 C C . PRO A 1 233 ? 7.785 -34.094 -18.125 1 95.12 233 PRO A C 1
ATOM 1836 O O . PRO A 1 233 ? 7.602 -34 -16.906 1 95.12 233 PRO A O 1
ATOM 1839 N N . LYS A 1 234 ? 7.914 -35.219 -18.734 1 95 234 LYS A N 1
ATOM 1840 C CA . LYS A 1 234 ? 7.621 -36.5 -18.109 1 95 234 LYS A CA 1
ATOM 1841 C C . LYS A 1 234 ? 8.406 -36.656 -16.812 1 95 234 LYS A C 1
ATOM 1843 O O . LYS A 1 234 ? 7.836 -37.062 -15.789 1 95 234 LYS A O 1
ATOM 1848 N N . ASP A 1 235 ? 9.664 -36.406 -16.797 1 94.94 235 ASP A N 1
ATOM 1849 C CA . ASP A 1 235 ? 10.508 -36.594 -15.625 1 94.94 235 ASP A CA 1
ATOM 1850 C C . ASP A 1 235 ? 10.055 -35.719 -14.469 1 94.94 235 ASP A C 1
ATOM 1852 O O . ASP A 1 235 ? 9.977 -36.156 -13.328 1 94.94 235 ASP A O 1
ATOM 1856 N N . LEU A 1 236 ? 9.758 -34.469 -14.781 1 97.12 236 LEU A N 1
ATOM 1857 C CA . LEU A 1 236 ? 9.281 -33.531 -13.758 1 97.12 236 LEU A CA 1
ATOM 1858 C C . LEU A 1 236 ? 7.922 -33.969 -13.227 1 97.12 236 LEU A C 1
ATOM 1860 O O . LEU A 1 236 ? 7.688 -33.938 -12.016 1 97.12 236 LEU A O 1
ATOM 1864 N N . MET A 1 237 ? 7.07 -34.344 -14.094 1 96.31 237 MET A N 1
ATOM 1865 C CA . MET A 1 237 ? 5.746 -34.812 -13.703 1 96.31 237 MET A CA 1
ATOM 1866 C C . MET A 1 237 ? 5.852 -36 -12.75 1 96.31 237 MET A C 1
ATOM 1868 O O . MET A 1 237 ? 5.199 -36.031 -11.703 1 96.31 237 MET A O 1
ATOM 1872 N N . GLN A 1 238 ? 6.625 -37 -13.078 1 96.38 238 GLN A N 1
ATOM 1873 C CA . GLN A 1 238 ? 6.809 -38.188 -12.258 1 96.38 238 GLN A CA 1
ATOM 1874 C C . GLN A 1 238 ? 7.395 -37.812 -10.898 1 96.38 238 GLN A C 1
ATOM 1876 O O . GLN A 1 238 ? 7.008 -38.406 -9.875 1 96.38 238 GLN A O 1
ATOM 1881 N N . HIS A 1 239 ? 8.312 -36.906 -10.945 1 96.88 239 HIS A N 1
ATOM 1882 C CA . HIS A 1 239 ? 8.93 -36.469 -9.703 1 96.88 239 HIS A CA 1
ATOM 1883 C C . HIS A 1 239 ? 7.895 -35.812 -8.773 1 96.88 239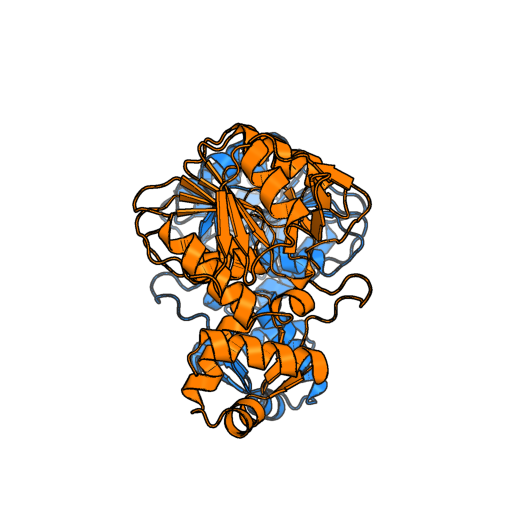 HIS A C 1
ATOM 1885 O O . HIS A 1 239 ? 7.855 -36.125 -7.582 1 96.88 239 HIS A O 1
ATOM 1891 N N . LEU A 1 240 ? 7.082 -35 -9.273 1 97.88 240 LEU A N 1
ATOM 1892 C CA . LEU A 1 240 ? 6.059 -34.312 -8.484 1 97.88 240 LEU A CA 1
ATOM 1893 C C . LEU A 1 240 ? 5.051 -35.312 -7.93 1 97.88 240 LEU A C 1
ATOM 1895 O O . LEU A 1 240 ? 4.629 -35.188 -6.773 1 97.88 240 LEU A O 1
ATOM 1899 N N . ILE A 1 241 ? 4.703 -36.281 -8.734 1 95.31 241 ILE A N 1
ATOM 1900 C CA . ILE A 1 241 ? 3.791 -37.344 -8.297 1 95.31 241 ILE A CA 1
ATOM 1901 C C . ILE A 1 241 ? 4.398 -38.094 -7.125 1 95.31 241 ILE A C 1
ATOM 1903 O O . ILE A 1 241 ? 3.715 -38.375 -6.137 1 95.31 241 ILE A O 1
ATOM 1907 N N . SER A 1 242 ? 5.656 -38.375 -7.215 1 96.81 242 SER A N 1
ATOM 1908 C CA . SER A 1 242 ? 6.344 -39.125 -6.156 1 96.81 242 SER A CA 1
ATOM 1909 C C . SER A 1 242 ? 6.375 -38.312 -4.859 1 96.81 242 SER A C 1
ATOM 1911 O O . SER A 1 242 ? 6.516 -38.906 -3.775 1 96.81 242 SER A O 1
ATOM 1913 N N . LYS A 1 243 ? 6.258 -37.031 -4.969 1 96.88 243 LYS A N 1
ATOM 1914 C CA . LYS A 1 243 ? 6.266 -36.156 -3.803 1 96.88 243 LYS A CA 1
ATOM 1915 C C . LYS A 1 243 ? 4.844 -35.812 -3.363 1 96.88 243 LYS A C 1
ATOM 1917 O O . LYS A 1 243 ? 4.641 -34.969 -2.49 1 96.88 243 LYS A O 1
ATOM 1922 N N . GLU A 1 244 ? 3.914 -36.438 -4.066 1 97.25 244 GLU A N 1
ATOM 1923 C CA . GLU A 1 244 ? 2.496 -36.25 -3.771 1 97.25 244 GLU A CA 1
ATOM 1924 C C . GLU A 1 244 ? 2.049 -34.812 -4.047 1 97.25 244 GLU A C 1
ATOM 1926 O O . GLU A 1 244 ? 1.239 -34.25 -3.305 1 97.25 244 GLU A O 1
ATOM 1931 N N . VAL A 1 245 ? 2.664 -34.219 -4.973 1 98.44 245 VAL A N 1
ATOM 1932 C CA . VAL A 1 245 ? 2.25 -32.906 -5.473 1 98.44 245 VAL A CA 1
ATOM 1933 C C . VAL A 1 245 ? 1.33 -33.062 -6.68 1 98.44 245 VAL A C 1
ATOM 1935 O O . VAL A 1 245 ? 1.717 -33.688 -7.68 1 98.44 245 VAL A O 1
ATOM 1938 N N . GLU A 1 246 ? 0.138 -32.562 -6.586 1 97.5 246 GLU A N 1
ATOM 1939 C CA . GLU A 1 246 ? -0.808 -32.656 -7.695 1 97.5 246 GLU A CA 1
ATOM 1940 C C . GLU A 1 246 ? -0.41 -31.703 -8.828 1 97.5 246 GLU A C 1
ATOM 1942 O O . GLU A 1 246 ? 0.016 -30.562 -8.578 1 97.5 246 GLU A O 1
ATOM 1947 N N . VAL A 1 247 ? -0.538 -32.188 -10.047 1 96.88 247 VAL A N 1
ATOM 1948 C CA . VAL A 1 247 ? -0.26 -31.344 -11.203 1 96.88 247 VAL A CA 1
ATOM 1949 C C . VAL A 1 247 ? -1.55 -31.094 -11.984 1 96.88 247 VAL A C 1
ATOM 1951 O O . VAL A 1 247 ? -2.213 -32.031 -12.422 1 96.88 247 VAL A O 1
ATOM 1954 N N . ILE A 1 248 ? -1.886 -29.797 -12.133 1 95.56 248 ILE A N 1
ATOM 1955 C CA . ILE A 1 248 ? -3.051 -29.375 -12.891 1 95.56 248 ILE A CA 1
ATOM 1956 C C . ILE A 1 248 ? -2.6 -28.625 -14.141 1 95.56 248 ILE A C 1
ATOM 1958 O O . ILE A 1 248 ? -2.131 -27.484 -14.055 1 95.56 248 ILE A O 1
ATOM 1962 N N . SER A 1 249 ? -2.688 -29.219 -15.297 1 92.94 249 SER A N 1
ATOM 1963 C CA . SER A 1 249 ? -2.324 -28.594 -16.562 1 92.94 249 SER A CA 1
ATOM 1964 C C . SER A 1 249 ? -3.561 -28.234 -17.375 1 92.94 249 SER A C 1
ATOM 1966 O O . SER A 1 249 ? -4.52 -29 -17.438 1 92.94 249 SER A O 1
ATOM 1968 N N . LEU A 1 250 ? -3.641 -27.047 -17.953 1 87.81 250 LEU A N 1
ATOM 1969 C CA . LEU A 1 250 ? -4.805 -26.562 -18.688 1 87.81 250 LEU A CA 1
ATOM 1970 C C . LEU A 1 250 ? -4.93 -27.266 -20.031 1 87.81 250 LEU A C 1
ATOM 1972 O O . LEU A 1 250 ? -6.039 -27.5 -20.516 1 87.81 250 LEU A O 1
ATOM 1976 N N . LYS A 1 251 ? -4.012 -27.328 -20.984 1 77.81 251 LYS A N 1
ATOM 1977 C CA . LYS A 1 251 ? -4.16 -28.047 -22.25 1 77.81 251 LYS A CA 1
ATOM 1978 C C . LYS A 1 251 ? -4.422 -29.531 -22.016 1 77.81 251 LYS A C 1
ATOM 1980 O O . LYS A 1 251 ? -5.082 -30.188 -22.812 1 77.81 251 LYS A O 1
ATOM 1985 N N . GLY A 1 252 ? -4.074 -29.984 -21 1 56.06 252 GLY A N 1
ATOM 1986 C CA . GLY A 1 252 ? -4.445 -31.375 -20.766 1 56.06 252 GLY A CA 1
ATOM 1987 C C . GLY A 1 252 ? -5.801 -31.531 -20.094 1 56.06 252 GLY A C 1
ATOM 1988 O O . GLY A 1 252 ? -6.246 -32.656 -19.828 1 56.06 252 GLY A O 1
ATOM 1989 N N . LEU A 1 253 ? -6.398 -30.312 -19.797 1 46.75 253 LEU A N 1
ATOM 1990 C CA . LEU A 1 253 ? -7.762 -30.328 -19.266 1 46.75 253 LEU A CA 1
ATOM 1991 C C . LEU A 1 253 ? -8.773 -30.109 -20.391 1 46.75 253 LEU A C 1
ATOM 1993 O O . LEU A 1 253 ? -8.477 -29.422 -21.375 1 46.75 253 LEU A O 1
ATOM 1997 N N . MET B 1 1 ? 3.32 28.359 -13.711 1 74.25 1 MET B N 1
ATOM 1998 C CA . MET B 1 1 ? 2.754 27.438 -12.734 1 74.25 1 MET B CA 1
ATOM 1999 C C . MET B 1 1 ? 3.611 26.188 -12.609 1 74.25 1 MET B C 1
ATOM 2001 O O . MET B 1 1 ? 4.035 25.609 -13.617 1 74.25 1 MET B O 1
ATOM 2005 N N . ASN B 1 2 ? 4.031 25.984 -11.484 1 75.62 2 ASN B N 1
ATOM 2006 C CA . ASN B 1 2 ? 4.848 24.781 -11.336 1 75.62 2 ASN B CA 1
ATOM 2007 C C . ASN B 1 2 ? 3.99 23.516 -11.281 1 75.62 2 ASN B C 1
ATOM 2009 O O . ASN B 1 2 ? 2.762 23.609 -11.242 1 75.62 2 ASN B O 1
ATOM 2013 N N . GLN B 1 3 ? 4.707 22.422 -11.438 1 76.94 3 GLN B N 1
ATOM 2014 C CA . GLN B 1 3 ? 3.986 21.172 -11.586 1 76.94 3 GLN B CA 1
ATOM 2015 C C . GLN B 1 3 ? 3.088 20.906 -10.383 1 76.94 3 GLN B C 1
ATOM 2017 O O . GLN B 1 3 ? 1.958 20.438 -10.539 1 76.94 3 GLN B O 1
ATOM 2022 N N . LYS B 1 4 ? 3.525 21.234 -9.266 1 68.25 4 LYS B N 1
ATOM 2023 C CA . LYS B 1 4 ? 2.748 21 -8.055 1 68.25 4 LYS B CA 1
ATOM 2024 C C . LYS B 1 4 ? 1.444 21.781 -8.07 1 68.25 4 LYS B C 1
ATOM 2026 O O . LYS B 1 4 ? 0.386 21.266 -7.723 1 68.25 4 LYS B O 1
ATOM 2031 N N . GLU B 1 5 ? 1.539 23.031 -8.414 1 71.06 5 GLU B N 1
ATOM 2032 C CA . GLU B 1 5 ? 0.37 23.906 -8.539 1 71.06 5 GLU B CA 1
ATOM 2033 C C . GLU B 1 5 ? -0.583 23.391 -9.617 1 71.06 5 GLU B C 1
ATOM 2035 O O . GLU B 1 5 ? -1.801 23.391 -9.43 1 71.06 5 GLU B O 1
ATOM 2040 N N . ARG B 1 6 ? 0.098 23.016 -10.625 1 81.81 6 ARG B N 1
ATOM 2041 C CA . ARG B 1 6 ? -0.693 22.562 -11.766 1 81.81 6 ARG B CA 1
ATOM 2042 C C . ARG B 1 6 ? -1.469 21.297 -11.43 1 81.81 6 ARG B C 1
ATOM 2044 O O . ARG B 1 6 ? -2.637 21.156 -11.797 1 81.81 6 ARG B O 1
ATOM 2051 N N . ILE B 1 7 ? -0.872 20.438 -10.664 1 79.56 7 ILE B N 1
ATOM 2052 C CA . ILE B 1 7 ? -1.514 19.188 -10.266 1 79.56 7 ILE B CA 1
ATOM 2053 C C . ILE B 1 7 ? -2.75 19.484 -9.422 1 79.56 7 ILE B C 1
ATOM 2055 O O . ILE B 1 7 ? -3.797 18.859 -9.602 1 79.56 7 ILE B O 1
ATOM 2059 N N . VAL B 1 8 ? -2.697 20.391 -8.625 1 71.44 8 VAL B N 1
ATOM 2060 C CA . VAL B 1 8 ? -3.826 20.797 -7.793 1 71.44 8 VAL B CA 1
ATOM 2061 C C . VAL B 1 8 ? -4.953 21.344 -8.672 1 71.44 8 VAL B C 1
ATOM 2063 O O . VAL B 1 8 ? -6.125 21.016 -8.453 1 71.44 8 VAL B O 1
ATOM 2066 N N . GLU B 1 9 ? -4.57 22.188 -9.594 1 77.88 9 GLU B N 1
ATOM 2067 C CA . GLU B 1 9 ? -5.57 22.75 -10.5 1 77.88 9 GLU B CA 1
ATOM 2068 C C . GLU B 1 9 ? -6.215 21.656 -11.344 1 77.88 9 GLU B C 1
ATOM 2070 O O . GLU B 1 9 ? -7.422 21.688 -11.609 1 77.88 9 GLU B O 1
ATOM 2075 N N . GLU B 1 10 ? -5.395 20.734 -11.688 1 80.38 10 GLU B N 1
ATOM 2076 C CA . GLU B 1 10 ? -5.918 19.609 -12.461 1 80.38 10 GLU B CA 1
ATOM 2077 C C . GLU B 1 10 ? -6.91 18.797 -11.633 1 80.38 10 GLU B C 1
ATOM 2079 O O . GLU B 1 10 ? -7.941 18.375 -12.148 1 80.38 10 GLU B O 1
ATOM 2084 N N . LEU B 1 11 ? -6.605 18.688 -10.422 1 76.31 11 LEU B N 1
ATOM 2085 C CA . LEU B 1 11 ? -7.496 17.953 -9.531 1 76.31 11 LEU B CA 1
ATOM 2086 C C . LEU B 1 11 ? -8.812 18.703 -9.344 1 76.31 11 LEU B C 1
ATOM 2088 O O . LEU B 1 11 ? -9.875 18.078 -9.273 1 76.31 11 LEU B O 1
ATOM 2092 N N . LYS B 1 12 ? -8.773 19.938 -9.289 1 73.38 12 LYS B N 1
ATOM 2093 C CA . LYS B 1 12 ? -9.992 20.75 -9.203 1 73.38 12 LYS B CA 1
ATOM 2094 C C . LYS B 1 12 ? -10.883 20.516 -10.422 1 73.38 12 LYS B C 1
ATOM 2096 O O . LYS B 1 12 ? -12.094 20.359 -10.289 1 73.38 12 LYS B O 1
ATOM 2101 N N . LEU B 1 13 ? -10.219 20.547 -11.547 1 77.06 13 LEU B N 1
ATOM 2102 C CA . LEU B 1 13 ? -10.938 20.312 -12.789 1 77.06 13 LEU B CA 1
ATOM 2103 C C . LEU B 1 13 ? -11.555 18.922 -12.812 1 77.06 13 LEU B C 1
ATOM 2105 O O . LEU B 1 13 ? -12.703 18.75 -13.227 1 77.06 13 LEU B O 1
ATOM 2109 N N . LEU B 1 14 ? -10.797 18.094 -12.289 1 74.06 14 LEU B N 1
ATOM 2110 C CA . LEU B 1 14 ? -11.258 16.703 -12.258 1 74.06 14 LEU B CA 1
ATOM 2111 C C . LEU B 1 14 ? -12.445 16.547 -11.312 1 74.06 14 LEU B C 1
ATOM 2113 O O . LEU B 1 14 ? -13.359 15.773 -11.594 1 74.06 14 LEU B O 1
ATOM 2117 N N . GLU B 1 15 ? -12.398 17.188 -10.258 1 66.12 15 GLU B N 1
ATOM 2118 C CA . GLU B 1 15 ? -13.508 17.141 -9.305 1 66.12 15 GLU B CA 1
ATOM 2119 C C . GLU B 1 15 ? -14.789 17.688 -9.93 1 66.12 15 GLU B C 1
ATOM 2121 O O . GLU B 1 15 ? -15.883 17.188 -9.641 1 66.12 15 GLU B O 1
ATOM 2126 N N . ASN B 1 16 ? -14.578 18.625 -10.758 1 67.56 16 ASN B N 1
ATOM 2127 C CA . ASN B 1 16 ? -15.719 19.266 -11.383 1 67.56 16 ASN B CA 1
ATOM 2128 C C . ASN B 1 16 ? -16.188 18.5 -12.617 1 67.56 16 ASN B C 1
ATOM 2130 O O . ASN B 1 16 ? -17.391 18.312 -12.82 1 67.56 16 ASN B O 1
ATOM 2134 N N . MET B 1 17 ? -15.219 18.062 -13.383 1 67.25 17 MET B N 1
ATOM 2135 C CA . MET B 1 17 ? -15.523 17.484 -14.688 1 67.25 17 MET B CA 1
ATOM 2136 C C . MET B 1 17 ? -15.602 15.961 -14.594 1 67.25 17 MET B C 1
ATOM 2138 O O . MET B 1 17 ? -16.094 15.305 -15.516 1 67.25 17 MET B O 1
ATOM 2142 N N . LYS B 1 18 ? -15.086 15.508 -13.461 1 66.94 18 LYS B N 1
ATOM 2143 C CA . LYS B 1 18 ? -15.023 14.078 -13.195 1 66.94 18 LYS B CA 1
ATOM 2144 C C . LYS B 1 18 ? -13.969 13.398 -14.062 1 66.94 18 LYS B C 1
ATOM 2146 O O . LYS B 1 18 ? -13.352 12.414 -13.641 1 66.94 18 LYS B O 1
ATOM 2151 N N . THR B 1 19 ? -13.891 14.086 -15.273 1 72.69 19 THR B N 1
ATOM 2152 C CA . THR B 1 19 ? -12.836 13.625 -16.172 1 72.69 19 THR B CA 1
ATOM 2153 C C . THR B 1 19 ? -12.164 14.805 -16.859 1 72.69 19 THR B C 1
ATOM 2155 O O . THR B 1 19 ? -12.758 15.875 -17 1 72.69 19 THR B O 1
ATOM 2158 N N . ILE B 1 20 ? -10.844 14.711 -17.125 1 79.25 20 ILE B N 1
ATOM 2159 C CA . ILE B 1 20 ? -10.141 15.711 -17.938 1 79.25 20 ILE B CA 1
ATOM 2160 C C . ILE B 1 20 ? -9.148 15.023 -18.859 1 79.25 20 ILE B C 1
ATOM 2162 O O . ILE B 1 20 ? -8.398 14.141 -18.438 1 79.25 20 ILE B O 1
ATOM 2166 N N . SER B 1 21 ? -9.227 15.289 -20.172 1 80.25 21 SER B N 1
ATOM 2167 C CA . SER B 1 21 ? -8.328 14.688 -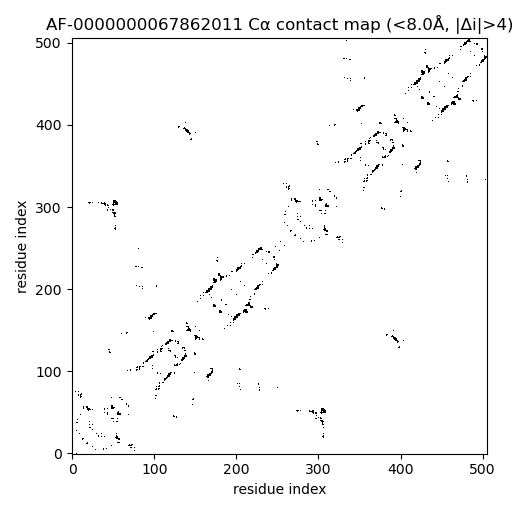21.156 1 80.25 21 SER B CA 1
ATOM 2168 C C . SER B 1 21 ? -6.977 15.391 -21.172 1 80.25 21 SER B C 1
ATOM 2170 O O . SER B 1 21 ? -6.848 16.516 -20.672 1 80.25 21 SER B O 1
ATOM 2172 N N . GLN B 1 22 ? -6.004 14.719 -21.734 1 80.81 22 GLN B N 1
ATOM 2173 C CA . GLN B 1 22 ? -4.688 15.328 -21.906 1 80.81 22 GLN B CA 1
ATOM 2174 C C . GLN B 1 22 ? -4.773 16.578 -22.781 1 80.81 22 GLN B C 1
ATOM 2176 O O . GLN B 1 22 ? -4.117 17.578 -22.5 1 80.81 22 GLN B O 1
ATOM 2181 N N . GLU B 1 23 ? -5.586 16.438 -23.859 1 82.5 23 GLU B N 1
ATOM 2182 C CA . GLU B 1 23 ? -5.766 17.594 -24.75 1 82.5 23 GLU B CA 1
ATOM 2183 C C . GLU B 1 23 ? -6.367 18.781 -24 1 82.5 23 GLU B C 1
ATOM 2185 O O . GLU B 1 23 ? -5.945 19.922 -24.188 1 82.5 23 GLU B O 1
ATOM 2190 N N . GLU B 1 24 ? -7.328 18.453 -23.188 1 85.94 24 GLU B N 1
ATOM 2191 C CA . GLU B 1 24 ? -7.93 19.516 -22.375 1 85.94 24 GLU B CA 1
ATOM 2192 C C . GLU B 1 24 ? -6.91 20.141 -21.438 1 85.94 24 GLU B C 1
ATOM 2194 O O . GLU B 1 24 ? -6.879 21.359 -21.266 1 85.94 24 GLU B O 1
ATOM 2199 N N . LEU B 1 25 ? -6.133 19.266 -20.859 1 86.31 25 LEU B N 1
ATOM 2200 C CA . LEU B 1 25 ? -5.09 19.766 -19.969 1 86.31 25 LEU B CA 1
ATOM 2201 C C . LEU B 1 25 ? -4.141 20.703 -20.719 1 86.31 25 LEU B C 1
ATOM 2203 O O . LEU B 1 25 ? -3.777 21.766 -20.219 1 86.31 25 LEU B O 1
ATOM 2207 N N . MET B 1 26 ? -3.795 20.281 -21.938 1 86.5 26 MET B N 1
ATOM 2208 C CA . MET B 1 26 ? -2.9 21.078 -22.766 1 86.5 26 MET B CA 1
ATOM 2209 C C . MET B 1 26 ? -3.518 22.438 -23.094 1 86.5 26 MET B C 1
ATOM 2211 O O . MET B 1 26 ? -2.84 23.469 -23.016 1 86.5 26 MET B O 1
ATOM 2215 N N . GLN B 1 27 ? -4.766 22.391 -23.422 1 86.44 27 GLN B N 1
ATOM 2216 C CA . GLN B 1 27 ? -5.469 23.609 -23.812 1 86.44 27 GLN B CA 1
ATOM 2217 C C . GLN B 1 27 ? -5.684 24.531 -22.609 1 86.44 27 GLN B C 1
ATOM 2219 O O . GLN B 1 27 ? -5.398 25.719 -22.672 1 86.44 27 GLN B O 1
ATOM 2224 N N . ILE B 1 28 ? -6.105 23.922 -21.531 1 86.19 28 ILE B N 1
ATOM 2225 C CA . ILE B 1 28 ? -6.504 24.703 -20.375 1 86.19 28 ILE B CA 1
ATOM 2226 C C . ILE B 1 28 ? -5.266 25.312 -19.719 1 86.19 28 ILE B C 1
ATOM 2228 O O . ILE B 1 28 ? -5.297 26.469 -19.281 1 86.19 28 ILE B O 1
ATOM 2232 N N . PHE B 1 29 ? -4.191 24.5 -19.703 1 87.5 29 PHE B N 1
ATOM 2233 C CA . PHE B 1 29 ? -3.021 24.953 -18.969 1 87.5 29 PHE B CA 1
ATOM 2234 C C . PHE B 1 29 ? -1.928 25.422 -19.922 1 87.5 29 PHE B C 1
ATOM 2236 O O . PHE B 1 29 ? -0.855 25.844 -19.484 1 87.5 29 PHE B O 1
ATOM 2243 N N . SER B 1 30 ? -2.125 25.406 -21.172 1 87.25 30 SER B N 1
ATOM 2244 C CA . SER B 1 30 ? -1.161 25.812 -22.188 1 87.25 30 SER B CA 1
ATOM 2245 C C . SER B 1 30 ? 0.188 25.141 -21.984 1 87.25 30 SER B C 1
ATOM 2247 O O . SER B 1 30 ? 1.223 25.812 -21.922 1 87.25 30 SER B O 1
ATOM 2249 N N . ILE B 1 31 ? 0.168 23.906 -21.797 1 85.69 31 ILE B N 1
ATOM 2250 C CA . ILE B 1 31 ? 1.376 23.125 -21.562 1 85.69 31 ILE B CA 1
ATOM 2251 C C . ILE B 1 31 ? 1.575 22.125 -22.703 1 85.69 31 ILE B C 1
ATOM 2253 O O . ILE B 1 31 ? 0.652 21.875 -23.484 1 85.69 31 ILE B O 1
ATOM 2257 N N . SER B 1 32 ? 2.838 21.672 -22.75 1 84.44 32 SER B N 1
ATOM 2258 C CA . SER B 1 32 ? 3.176 20.719 -23.797 1 84.44 32 SER B CA 1
ATOM 2259 C C . SER B 1 32 ? 2.553 19.359 -23.516 1 84.44 32 SER B C 1
ATOM 2261 O O . SER B 1 32 ? 2.119 19.078 -22.406 1 84.44 32 SER B O 1
ATOM 2263 N N . LYS B 1 33 ? 2.512 18.594 -24.547 1 82.81 33 LYS B N 1
ATOM 2264 C CA . LYS B 1 33 ? 2.037 17.219 -24.422 1 82.81 33 LYS B CA 1
ATOM 2265 C C . LYS B 1 33 ? 2.84 16.438 -23.375 1 82.81 33 LYS B C 1
ATOM 2267 O O . LYS B 1 33 ? 2.273 15.688 -22.578 1 82.81 33 LYS B O 1
ATOM 2272 N N . ASP B 1 34 ? 4.121 16.844 -23.344 1 79.38 34 ASP B N 1
ATOM 2273 C CA . ASP B 1 34 ? 5.012 16.156 -22.406 1 79.38 34 ASP B CA 1
ATOM 2274 C C . ASP B 1 34 ? 4.73 16.578 -20.969 1 79.38 34 ASP B C 1
ATOM 2276 O O . ASP B 1 34 ? 4.738 15.758 -20.047 1 79.38 34 ASP B O 1
ATOM 2280 N N . THR B 1 35 ? 4.461 17.766 -20.766 1 79.19 35 THR B N 1
ATOM 2281 C CA . THR B 1 35 ? 4.164 18.297 -19.438 1 79.19 35 THR B CA 1
ATOM 2282 C C . THR B 1 35 ? 2.834 17.75 -18.922 1 79.19 35 THR B C 1
ATOM 2284 O O . THR B 1 35 ? 2.729 17.344 -17.766 1 79.19 35 THR B O 1
ATOM 2287 N N . ALA B 1 36 ? 1.867 17.781 -19.812 1 84.19 36 ALA B N 1
ATOM 2288 C CA . ALA B 1 36 ? 0.558 17.25 -19.438 1 84.19 36 ALA B CA 1
ATOM 2289 C C . ALA B 1 36 ? 0.651 15.773 -19.062 1 84.19 36 ALA B C 1
ATOM 2291 O O . ALA B 1 36 ? 0.035 15.336 -18.094 1 84.19 36 ALA B O 1
ATOM 2292 N N . ARG B 1 37 ? 1.444 15.164 -19.781 1 72 37 ARG B N 1
ATOM 2293 C CA . ARG B 1 37 ? 1.664 13.742 -19.531 1 72 37 ARG B CA 1
ATOM 2294 C C . ARG B 1 37 ? 2.305 13.523 -18.156 1 72 37 ARG B C 1
ATOM 2296 O O . ARG B 1 37 ? 1.893 12.641 -17.406 1 72 37 ARG B O 1
ATOM 2303 N N . ARG B 1 38 ? 3.242 14.297 -17.844 1 73.06 38 ARG B N 1
ATOM 2304 C CA . ARG B 1 38 ? 3.928 14.211 -16.547 1 73.06 38 ARG B CA 1
ATOM 2305 C C . ARG B 1 38 ? 2.971 14.5 -15.406 1 73.06 38 ARG B C 1
ATOM 2307 O O . ARG B 1 38 ? 3.047 13.867 -14.352 1 73.06 38 ARG B O 1
ATOM 2314 N N . ASP B 1 39 ? 2.143 15.391 -15.641 1 79.38 39 ASP B N 1
ATOM 2315 C CA . ASP B 1 39 ? 1.157 15.742 -14.617 1 79.38 39 ASP B CA 1
ATOM 2316 C C . ASP B 1 39 ? 0.179 14.594 -14.383 1 79.38 39 ASP B C 1
ATOM 2318 O O . ASP B 1 39 ? -0.124 14.25 -13.242 1 79.38 39 ASP B O 1
ATOM 2322 N N . ILE B 1 40 ? -0.291 14.055 -15.438 1 76.38 40 ILE B N 1
ATOM 2323 C CA . ILE B 1 40 ? -1.238 12.945 -15.352 1 76.38 40 ILE B CA 1
ATOM 2324 C C . ILE B 1 40 ? -0.589 11.766 -14.633 1 76.38 40 ILE B C 1
ATOM 2326 O O . ILE B 1 40 ? -1.203 11.148 -13.766 1 76.38 40 ILE B O 1
ATOM 2330 N N . LEU B 1 41 ? 0.637 11.625 -14.945 1 65.31 41 LEU B N 1
ATOM 2331 C CA . LEU B 1 41 ? 1.381 10.547 -14.297 1 65.31 41 LEU B CA 1
ATOM 2332 C C . LEU B 1 41 ? 1.483 10.773 -12.797 1 65.31 41 LEU B C 1
ATOM 2334 O O . LEU B 1 41 ? 1.295 9.852 -12.008 1 65.31 41 LEU B O 1
ATOM 2338 N N . LYS B 1 42 ? 1.754 11.883 -12.469 1 68.19 42 LYS B N 1
ATOM 2339 C CA . LYS B 1 42 ? 1.857 12.242 -11.062 1 68.19 42 LYS B CA 1
ATOM 2340 C C . LYS B 1 42 ? 0.526 12.047 -10.344 1 68.19 42 LYS B C 1
ATOM 2342 O O . LYS B 1 42 ? 0.49 11.523 -9.227 1 68.19 42 LYS B O 1
ATOM 2347 N N . LEU B 1 43 ? -0.511 12.383 -10.953 1 71.62 43 LEU B N 1
ATOM 2348 C CA . LEU B 1 43 ? -1.847 12.258 -10.383 1 71.62 43 LEU B CA 1
ATOM 2349 C C . LEU B 1 43 ? -2.219 10.797 -10.188 1 71.62 43 LEU B C 1
ATOM 2351 O O . LEU B 1 43 ? -2.758 10.422 -9.141 1 71.62 43 LEU B O 1
ATOM 2355 N N . VAL B 1 44 ? -1.857 10.062 -11.109 1 64.5 44 VAL B N 1
ATOM 2356 C CA . VAL B 1 44 ? -2.23 8.656 -11.094 1 64.5 44 VAL B CA 1
ATOM 2357 C C . VAL B 1 44 ? -1.341 7.898 -10.109 1 64.5 44 VAL B C 1
ATOM 2359 O O . VAL B 1 44 ? -1.83 7.102 -9.305 1 64.5 44 VAL B O 1
ATOM 2362 N N . GLU B 1 45 ? -0.133 8.25 -10.148 1 59.34 45 GLU B N 1
ATOM 2363 C CA . GLU B 1 45 ? 0.83 7.598 -9.258 1 59.34 45 GLU B CA 1
ATOM 2364 C C . GLU B 1 45 ? 0.54 7.922 -7.797 1 59.34 45 GLU B C 1
ATOM 2366 O O . GLU B 1 45 ? 0.797 7.105 -6.91 1 59.34 45 GLU B O 1
ATOM 2371 N N . SER B 1 46 ? -0.069 9.062 -7.707 1 55.44 46 SER B N 1
ATOM 2372 C CA . SER B 1 46 ? -0.396 9.516 -6.359 1 55.44 46 SER B CA 1
ATOM 2373 C C . SER B 1 46 ? -1.77 9.016 -5.926 1 55.44 46 SER B C 1
ATOM 2375 O O . SER B 1 46 ? -2.248 9.359 -4.844 1 55.44 46 SER B O 1
ATOM 2377 N N . GLY B 1 47 ? -2.363 8.242 -6.871 1 58.16 47 GLY B N 1
ATOM 2378 C CA . GLY B 1 47 ? -3.668 7.684 -6.555 1 58.16 47 GLY B CA 1
ATOM 2379 C C . GLY B 1 47 ? -4.777 8.719 -6.555 1 58.16 47 GLY B C 1
ATOM 2380 O O . GLY B 1 47 ? -5.883 8.453 -6.078 1 58.16 47 GLY B O 1
ATOM 2381 N N . LEU B 1 48 ? -4.477 9.898 -6.898 1 60.19 48 LEU B N 1
ATOM 2382 C CA . LEU B 1 48 ? -5.418 11.008 -6.84 1 60.19 48 LEU B CA 1
ATOM 2383 C C . LEU B 1 48 ? -6.348 11 -8.047 1 60.19 48 LEU B C 1
ATOM 2385 O O . LEU B 1 48 ? -7.383 11.664 -8.047 1 60.19 48 LEU B O 1
ATOM 2389 N N . ALA B 1 49 ? -5.949 10.406 -8.945 1 63.06 49 ALA B N 1
ATOM 2390 C CA . ALA B 1 49 ? -6.746 10.289 -10.164 1 63.06 49 ALA B CA 1
ATOM 2391 C C . ALA B 1 49 ? -6.578 8.914 -10.805 1 63.06 49 ALA B C 1
ATOM 2393 O O . ALA B 1 49 ? -5.656 8.172 -10.461 1 63.06 49 ALA B O 1
ATOM 2394 N N . GLU B 1 50 ? -7.633 8.672 -11.273 1 60.03 50 GLU B N 1
ATOM 2395 C CA . GLU B 1 50 ? -7.551 7.465 -12.086 1 60.03 50 GLU B CA 1
ATOM 2396 C C . GLU B 1 50 ? -7.398 7.797 -13.562 1 60.03 50 GLU B C 1
ATOM 2398 O O . GLU B 1 50 ? -8.07 8.695 -14.078 1 60.03 50 GLU B O 1
ATOM 2403 N N . ARG B 1 51 ? -6.355 7.352 -14.062 1 59.03 51 ARG B N 1
ATOM 2404 C CA . ARG B 1 51 ? -6.055 7.676 -15.453 1 59.03 51 ARG B CA 1
ATOM 2405 C C . ARG B 1 51 ? -7.016 6.965 -16.391 1 59.03 51 ARG B C 1
ATOM 2407 O O . ARG B 1 51 ? -7.391 5.816 -16.156 1 59.03 51 ARG B O 1
ATOM 2414 N N . TYR B 1 52 ? -7.734 7.645 -17.281 1 52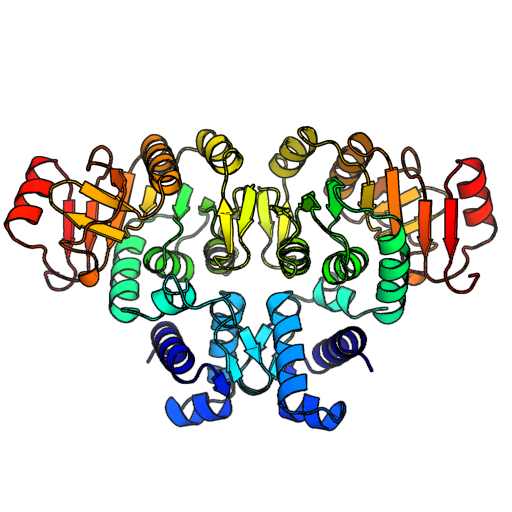.03 52 TYR B N 1
ATOM 2415 C CA . TYR B 1 52 ? -8.406 7.059 -18.438 1 52.03 52 TYR B CA 1
ATOM 2416 C C . TYR B 1 52 ? -7.754 7.504 -19.734 1 52.03 52 TYR B C 1
ATOM 2418 O O . TYR B 1 52 ? -7.008 8.484 -19.766 1 52.03 52 TYR B O 1
ATOM 2426 N N . PRO B 1 53 ? -7.914 6.75 -20.797 1 49.31 53 PRO B N 1
ATOM 2427 C CA . PRO B 1 53 ? -7.332 7.172 -22.078 1 49.31 53 PRO B CA 1
ATOM 2428 C C . PRO B 1 53 ? -7.688 8.609 -22.438 1 49.31 53 PRO B C 1
ATOM 2430 O O . PRO B 1 53 ? -8.867 8.953 -22.562 1 49.31 53 PRO B O 1
ATOM 2433 N N . GLY B 1 54 ? -6.785 9.523 -22.719 1 54.56 54 GLY B N 1
ATOM 2434 C CA . GLY B 1 54 ? -6.957 10.922 -23.078 1 54.56 54 GLY B CA 1
ATOM 2435 C C . GLY B 1 54 ? -6.953 11.844 -21.875 1 54.56 54 GLY B C 1
ATOM 2436 O O . GLY B 1 54 ? -6.957 13.07 -22.016 1 54.56 54 GLY B O 1
ATOM 2437 N N . GLY B 1 55 ? -7.105 11.203 -20.609 1 61.69 55 GLY B N 1
ATOM 2438 C CA . GLY B 1 55 ? -7.195 12.109 -19.469 1 61.69 55 GLY B CA 1
ATOM 2439 C C . GLY B 1 55 ? -7.238 11.398 -18.141 1 61.69 55 GLY B C 1
ATOM 2440 O O . GLY B 1 55 ? -6.699 10.297 -18 1 61.69 55 GLY B O 1
ATOM 2441 N N . VAL B 1 56 ? -7.535 11.992 -17.094 1 66.56 56 VAL B N 1
ATOM 2442 C CA . VAL B 1 56 ? -7.652 11.492 -15.727 1 66.56 56 VAL B CA 1
ATOM 2443 C C . VAL B 1 56 ? -9.07 11.734 -15.211 1 66.56 56 VAL B C 1
ATOM 2445 O O . VAL B 1 56 ? -9.758 12.656 -15.664 1 66.56 56 VAL B O 1
ATOM 2448 N N . SER B 1 57 ? -9.625 10.719 -14.531 1 64.69 57 SER B N 1
ATOM 2449 C CA . SER B 1 57 ? -10.898 10.859 -13.836 1 64.69 57 SER B CA 1
ATOM 2450 C C . SER B 1 57 ? -10.719 10.766 -12.32 1 64.69 57 SER B C 1
ATOM 2452 O O . SER B 1 57 ? -9.68 10.305 -11.844 1 64.69 57 SER B O 1
ATOM 2454 N N . LEU B 1 58 ? -11.875 11.344 -11.594 1 59.25 58 LEU B N 1
ATOM 2455 C CA . LEU B 1 58 ? -11.914 11.125 -10.156 1 59.25 58 LEU B CA 1
ATOM 2456 C C . LEU B 1 58 ? -12.117 9.648 -9.836 1 59.25 58 LEU B C 1
ATOM 2458 O O . LEU B 1 58 ? -12.883 8.961 -10.508 1 59.25 58 LEU B O 1
ATOM 2462 N N . PRO B 1 59 ? -11.414 9.109 -9 1 49.44 59 PRO B N 1
ATOM 2463 C CA . PRO B 1 59 ? -11.734 7.738 -8.594 1 49.44 59 PRO B CA 1
ATOM 2464 C C . PRO B 1 59 ? -13.195 7.582 -8.164 1 49.44 59 PRO B C 1
ATOM 2466 O O . PRO B 1 59 ? -13.797 8.523 -7.641 1 49.44 59 PRO B O 1
ATOM 2469 N N . VAL B 1 60 ? -14.117 6.68 -8.891 1 40.47 60 VAL B N 1
ATOM 2470 C CA . VAL B 1 60 ? -15.547 6.441 -8.695 1 40.47 60 VAL B CA 1
ATOM 2471 C C . VAL B 1 60 ? -15.852 6.328 -7.207 1 40.47 60 VAL B C 1
ATOM 2473 O O . VAL B 1 60 ? -16.953 5.902 -6.824 1 40.47 60 VAL B O 1
ATOM 2476 N N . LEU B 1 61 ? -15.211 6.363 -6.332 1 33.94 61 LEU B N 1
ATOM 2477 C CA . LEU B 1 61 ? -15.812 6.051 -5.039 1 33.94 61 LEU B CA 1
ATOM 2478 C C . LEU B 1 61 ? -16.875 7.082 -4.672 1 33.94 61 LEU B C 1
ATOM 2480 O O . LEU B 1 61 ? -16.797 8.234 -5.102 1 33.94 61 LEU B O 1
ATOM 2484 N N . LYS B 1 62 ? -18 6.562 -3.889 1 33.41 62 LYS B N 1
ATOM 2485 C CA . LYS B 1 62 ? -19.219 7.16 -3.352 1 33.41 62 LYS B CA 1
ATOM 2486 C C . LYS B 1 62 ? -18.922 8.492 -2.672 1 33.41 62 LYS B C 1
ATOM 2488 O O . LYS B 1 62 ? -17.922 8.625 -1.964 1 33.41 62 LYS B O 1
ATOM 2493 N N . PRO B 1 63 ? -19.75 9.602 -2.906 1 32.69 63 PRO B N 1
ATOM 2494 C CA . PRO B 1 63 ? -19.75 10.992 -2.455 1 32.69 63 PRO B CA 1
ATOM 2495 C C . PRO B 1 63 ? -19.625 11.125 -0.939 1 32.69 63 PRO B C 1
ATOM 2497 O O . PRO B 1 63 ? -19.656 12.234 -0.407 1 32.69 63 PRO B O 1
ATOM 2500 N N . GLN B 1 64 ? -19.938 10.195 -0.071 1 35.22 64 GLN B N 1
ATOM 2501 C CA . GLN B 1 64 ? -20.406 10.875 1.138 1 35.22 64 GLN B CA 1
ATOM 2502 C C . GLN B 1 64 ? -19.297 11.758 1.729 1 35.22 64 GLN B C 1
ATOM 2504 O O . GLN B 1 64 ? -19.578 12.812 2.291 1 35.22 64 GLN B O 1
ATOM 2509 N N . ILE B 1 65 ? -18.312 11.234 2.357 1 40.25 65 ILE B N 1
ATOM 2510 C CA . ILE B 1 65 ? -17.25 12.062 2.92 1 40.25 65 ILE B CA 1
ATOM 2511 C C . ILE B 1 65 ? -16.328 12.555 1.801 1 40.25 65 ILE B C 1
ATOM 2513 O O . ILE B 1 65 ? -16.047 11.82 0.852 1 40.25 65 ILE B O 1
ATOM 2517 N N . GLU B 1 66 ? -16.312 13.812 1.71 1 51.62 66 GLU B N 1
ATOM 2518 C CA . GLU B 1 66 ? -15.445 14.32 0.654 1 51.62 66 GLU B CA 1
ATOM 2519 C C . GLU B 1 66 ? -14.289 13.359 0.381 1 51.62 66 GLU B C 1
ATOM 2521 O O . GLU B 1 66 ? -13.586 12.953 1.306 1 51.62 66 GLU B O 1
ATOM 2526 N N . SER B 1 67 ? -14.352 12.648 -0.635 1 61 67 SER B N 1
ATOM 2527 C CA . SER B 1 67 ? -13.344 11.68 -1.029 1 61 67 SER B CA 1
ATOM 2528 C C . SER B 1 67 ? -11.938 12.234 -0.834 1 61 67 SER B C 1
ATOM 2530 O O . SER B 1 67 ? -11.742 13.453 -0.79 1 61 67 SER B O 1
ATOM 2532 N N . TYR B 1 68 ? -11.07 11.484 -0.286 1 65.69 68 TYR B N 1
ATOM 2533 C CA . TYR B 1 68 ? -9.664 11.852 -0.159 1 65.69 68 TYR B CA 1
ATOM 2534 C C . TYR B 1 68 ? -9.203 12.688 -1.349 1 65.69 68 TYR B C 1
ATOM 2536 O O . TYR B 1 68 ? -8.523 13.703 -1.178 1 65.69 68 TYR B O 1
ATOM 2544 N N . THR B 1 69 ? -9.688 12.359 -2.457 1 59.09 69 THR B N 1
ATOM 2545 C CA . THR B 1 69 ? -9.312 13.062 -3.678 1 59.09 69 THR B CA 1
ATOM 2546 C C . THR B 1 69 ? -9.898 14.477 -3.691 1 59.09 69 THR B C 1
ATOM 2548 O O . THR B 1 69 ? -9.219 15.43 -4.07 1 59.09 69 THR B O 1
ATOM 2551 N N . SER B 1 70 ? -11.078 14.586 -3.244 1 66.56 70 SER B N 1
ATOM 2552 C CA . SER B 1 70 ? -11.711 15.898 -3.166 1 66.56 70 SER B CA 1
ATOM 2553 C C . SER B 1 70 ? -10.977 16.812 -2.184 1 66.56 70 SER B C 1
ATOM 2555 O O . SER B 1 70 ? -10.758 17.984 -2.465 1 66.56 70 SER B O 1
ATOM 2557 N N . ARG B 1 71 ? -10.523 16.219 -1.125 1 72.44 71 ARG B N 1
ATOM 2558 C CA . ARG B 1 71 ? -9.82 16.984 -0.105 1 72.44 71 ARG B CA 1
ATOM 2559 C C . ARG B 1 71 ? -8.438 17.406 -0.594 1 72.44 71 ARG B C 1
ATOM 2561 O O . ARG B 1 71 ? -7.938 18.469 -0.224 1 72.44 71 ARG B O 1
ATOM 2568 N N . LEU B 1 72 ? -7.863 16.625 -1.405 1 69.31 72 LEU B N 1
ATOM 2569 C CA . LEU B 1 72 ? -6.547 16.938 -1.953 1 69.31 72 LEU B CA 1
ATOM 2570 C C . LEU B 1 72 ? -6.602 18.188 -2.82 1 69.31 72 LEU B C 1
ATOM 2572 O O . LEU B 1 72 ? -5.66 18.984 -2.832 1 69.31 72 LEU B O 1
ATOM 2576 N N . VAL B 1 73 ? -7.734 18.359 -3.342 1 65.19 73 VAL B N 1
ATOM 2577 C CA . VAL B 1 73 ? -7.898 19.453 -4.289 1 65.19 73 VAL B CA 1
ATOM 2578 C C . VAL B 1 73 ? -8.328 20.719 -3.553 1 65.19 73 VAL B C 1
ATOM 2580 O O . VAL B 1 73 ? -7.871 21.828 -3.867 1 65.19 73 VAL B O 1
ATOM 2583 N N . LYS B 1 74 ? -9.109 20.531 -2.631 1 73.56 74 LYS B N 1
ATOM 2584 C CA . LYS B 1 74 ? -9.578 21.672 -1.854 1 73.56 74 LYS B CA 1
ATOM 2585 C C . LYS B 1 74 ? -8.438 22.328 -1.071 1 73.56 74 LYS B C 1
ATOM 2587 O O . LYS B 1 74 ? -7.676 21.625 -0.396 1 73.56 74 LYS B O 1
ATOM 2592 N N . GLN B 1 75 ? -8.273 23.641 -1.228 1 79.62 75 GLN B N 1
ATOM 2593 C CA . GLN B 1 75 ? -7.262 24.422 -0.525 1 79.62 75 GLN B CA 1
ATOM 2594 C C . GLN B 1 75 ? -5.859 23.922 -0.854 1 79.62 75 GLN B C 1
ATOM 2596 O O . GLN B 1 75 ? -4.98 23.906 0.01 1 79.62 75 GLN B O 1
ATOM 2601 N N . SER B 1 76 ? -5.652 23.469 -2.045 1 82.56 76 SER B N 1
ATOM 2602 C CA . SER B 1 76 ? -4.395 22.828 -2.422 1 82.56 76 SER B CA 1
ATOM 2603 C C . SER B 1 76 ? -3.227 23.812 -2.303 1 82.56 76 SER B C 1
ATOM 2605 O O . SER B 1 76 ? -2.148 23.438 -1.832 1 82.56 76 SER B O 1
ATOM 2607 N N . GLU B 1 77 ? -3.447 25.031 -2.699 1 85.56 77 GLU B N 1
ATOM 2608 C CA . GLU B 1 77 ? -2.377 26.016 -2.615 1 85.56 77 GLU B CA 1
ATOM 2609 C C . GLU B 1 77 ? -1.972 26.266 -1.165 1 85.56 77 GLU B C 1
ATOM 2611 O O . GLU B 1 77 ? -0.781 26.312 -0.845 1 85.56 77 GLU B O 1
ATOM 2616 N N . GLN B 1 78 ? -2.936 26.438 -0.359 1 90.94 78 GLN B N 1
ATOM 2617 C CA . GLN B 1 78 ? -2.682 26.641 1.063 1 90.94 78 GLN B CA 1
ATOM 2618 C C . GLN B 1 78 ? -1.973 25.438 1.674 1 90.94 78 GLN B C 1
ATOM 2620 O O . GLN B 1 78 ? -1.005 25.594 2.422 1 90.94 78 GLN B O 1
ATOM 2625 N N . LYS B 1 79 ? -2.443 24.25 1.289 1 92.75 79 LYS B N 1
ATOM 2626 C CA . LYS B 1 79 ? -1.843 23.016 1.812 1 92.75 79 LYS B CA 1
ATOM 2627 C C . LYS B 1 79 ? -0.393 22.875 1.359 1 92.75 79 LYS B C 1
ATOM 2629 O O . LYS B 1 79 ? 0.467 22.453 2.133 1 92.75 79 LYS B O 1
ATOM 2634 N N . GLN B 1 80 ? -0.141 23.266 0.171 1 91.38 80 GLN B N 1
ATOM 2635 C CA . GLN B 1 80 ? 1.22 23.188 -0.349 1 91.38 80 GLN B CA 1
ATOM 2636 C C . GLN B 1 80 ? 2.154 24.125 0.417 1 91.38 80 GLN B C 1
ATOM 2638 O O . GLN B 1 80 ? 3.291 23.75 0.722 1 91.38 80 GLN B O 1
ATOM 2643 N N . LYS B 1 81 ? 1.692 25.297 0.667 1 94.62 81 LYS B N 1
ATOM 2644 C CA . LYS B 1 81 ? 2.496 26.25 1.42 1 94.62 81 LYS B CA 1
ATOM 2645 C C . LYS B 1 81 ? 2.771 25.75 2.834 1 94.62 81 LYS B C 1
ATOM 2647 O O . LYS B 1 81 ? 3.898 25.844 3.326 1 94.62 81 LYS B O 1
ATOM 2652 N N . ILE B 1 82 ? 1.756 25.25 3.438 1 97.06 82 ILE B N 1
ATOM 2653 C CA . ILE B 1 82 ? 1.9 24.672 4.77 1 97.06 82 ILE B CA 1
ATOM 2654 C C . ILE B 1 82 ? 2.936 23.547 4.734 1 97.06 82 ILE B C 1
ATOM 2656 O O . ILE B 1 82 ? 3.83 23.484 5.578 1 97.06 82 ILE B O 1
ATOM 2660 N N . ALA B 1 83 ? 2.828 22.672 3.746 1 96.88 83 ALA B N 1
ATOM 2661 C CA . ALA B 1 83 ? 3.734 21.547 3.58 1 96.88 83 ALA B CA 1
ATOM 2662 C C . ALA B 1 83 ? 5.176 22.016 3.395 1 96.88 83 ALA B C 1
ATOM 2664 O O . ALA B 1 83 ? 6.105 21.422 3.949 1 96.88 83 ALA B O 1
ATOM 2665 N N . TYR B 1 84 ? 5.289 23.031 2.621 1 95.31 84 TYR B N 1
ATOM 2666 C CA . TYR B 1 84 ? 6.613 23.594 2.367 1 95.31 84 TYR B CA 1
ATOM 2667 C C . TYR B 1 84 ? 7.277 24.031 3.666 1 95.31 84 TYR B C 1
ATOM 2669 O O . TYR B 1 84 ? 8.438 23.719 3.92 1 95.31 84 TYR B O 1
ATOM 2677 N N . VAL B 1 85 ? 6.586 24.75 4.449 1 96.69 85 VAL B N 1
ATOM 2678 C CA . VAL B 1 85 ? 7.105 25.234 5.723 1 96.69 85 VAL B CA 1
ATOM 2679 C C . VAL B 1 85 ? 7.406 24.062 6.645 1 96.69 85 VAL B C 1
ATOM 2681 O O . VAL B 1 85 ? 8.438 24.047 7.324 1 96.69 85 VAL B O 1
ATOM 2684 N N . ALA B 1 86 ? 6.555 23.094 6.66 1 98 86 ALA B N 1
ATOM 2685 C CA . ALA B 1 86 ? 6.77 21.891 7.461 1 98 86 ALA B CA 1
ATOM 2686 C C . ALA B 1 86 ? 8.047 21.188 7.047 1 98 86 ALA B C 1
ATOM 2688 O O . ALA B 1 86 ? 8.773 20.641 7.891 1 98 86 ALA B O 1
ATOM 2689 N N . GLY B 1 87 ? 8.289 21.156 5.77 1 97.56 87 GLY B N 1
ATOM 2690 C CA . GLY B 1 87 ? 9.477 20.5 5.242 1 97.56 87 GLY B CA 1
ATOM 2691 C C . GLY B 1 87 ? 10.773 21.062 5.797 1 97.56 87 GLY B C 1
ATOM 2692 O O . GLY B 1 87 ? 11.773 20.344 5.895 1 97.56 87 GLY B O 1
ATOM 2693 N N . LYS B 1 88 ? 10.742 22.312 6.203 1 96.75 88 LYS B N 1
ATOM 2694 C CA . LYS B 1 88 ? 11.938 22.984 6.699 1 96.75 88 LYS B CA 1
ATOM 2695 C C . LYS B 1 88 ? 12.359 22.438 8.062 1 96.75 88 LYS B C 1
ATOM 2697 O O . LYS B 1 88 ? 13.5 22.594 8.477 1 96.75 88 LYS B O 1
ATOM 2702 N N . VAL B 1 89 ? 11.484 21.797 8.695 1 97.06 89 VAL B N 1
ATOM 2703 C CA . VAL B 1 89 ? 11.75 21.203 10 1 97.06 89 VAL B CA 1
ATOM 2704 C C . VAL B 1 89 ? 12.555 19.922 9.844 1 97.06 89 VAL B C 1
ATOM 2706 O O . VAL B 1 89 ? 13.273 19.516 10.758 1 97.06 89 VAL B O 1
ATOM 2709 N N . ILE B 1 90 ? 12.453 19.25 8.742 1 98.12 90 ILE B N 1
ATOM 2710 C CA . ILE B 1 90 ? 13.039 17.938 8.508 1 98.12 90 ILE B CA 1
ATOM 2711 C C . ILE B 1 90 ? 14.516 18.094 8.141 1 98.12 90 ILE B C 1
ATOM 2713 O O . ILE B 1 90 ? 14.883 18.969 7.355 1 98.12 90 ILE B O 1
ATOM 2717 N N . LYS B 1 91 ? 15.352 17.281 8.703 1 97.88 91 LYS B N 1
ATOM 2718 C CA . LYS B 1 91 ? 16.781 17.188 8.383 1 97.88 91 LYS B CA 1
ATOM 2719 C C . LYS B 1 91 ? 17.125 15.812 7.836 1 97.88 91 LYS B C 1
ATOM 2721 O O . LYS B 1 91 ? 16.391 14.852 8.039 1 97.88 91 LYS B O 1
ATOM 2726 N N . ASP B 1 92 ? 18.281 15.773 7.207 1 96.88 92 ASP B N 1
ATOM 2727 C CA . ASP B 1 92 ? 18.766 14.484 6.707 1 96.88 92 ASP B CA 1
ATOM 2728 C C . ASP B 1 92 ? 18.875 13.469 7.836 1 96.88 92 ASP B C 1
ATOM 2730 O O . ASP B 1 92 ? 19.109 13.836 8.992 1 96.88 92 ASP B O 1
ATOM 2734 N N . HIS B 1 93 ? 18.625 12.188 7.594 1 97.38 93 HIS B N 1
ATOM 2735 C CA . HIS B 1 93 ? 18.891 11.047 8.461 1 97.38 93 HIS B CA 1
ATOM 2736 C C . HIS B 1 93 ? 17.844 10.953 9.57 1 97.38 93 HIS B C 1
ATOM 2738 O O . HIS B 1 93 ? 18.031 10.195 10.531 1 97.38 93 HIS B O 1
ATOM 2744 N N . MET B 1 94 ? 16.781 11.719 9.438 1 98.31 94 MET B N 1
ATOM 2745 C CA . MET B 1 94 ? 15.727 11.656 10.445 1 98.31 94 MET B CA 1
ATOM 2746 C C . MET B 1 94 ? 14.781 10.492 10.18 1 98.31 94 MET B C 1
ATOM 2748 O O . MET B 1 94 ? 14.641 10.062 9.031 1 98.31 94 MET B O 1
ATOM 2752 N N . THR B 1 95 ? 14.195 9.969 11.227 1 98.69 95 THR B N 1
ATOM 2753 C CA . THR B 1 95 ? 13.016 9.117 11.148 1 98.69 95 THR B CA 1
ATOM 2754 C C . THR B 1 95 ? 11.742 9.938 11.344 1 98.69 95 THR B C 1
ATOM 2756 O O . THR B 1 95 ? 11.547 10.539 12.398 1 98.69 95 THR B O 1
ATOM 2759 N N . ILE B 1 96 ? 10.875 9.891 10.32 1 98.81 96 ILE B N 1
ATOM 2760 C CA . ILE B 1 96 ? 9.711 10.766 10.414 1 98.81 96 ILE B CA 1
ATOM 2761 C C . ILE B 1 96 ? 8.438 9.953 10.164 1 98.81 96 ILE B C 1
ATOM 2763 O O . ILE B 1 96 ? 8.477 8.906 9.508 1 98.81 96 ILE B O 1
ATOM 2767 N N . TYR B 1 97 ? 7.34 10.445 10.766 1 98.88 97 TYR B N 1
ATOM 2768 C CA . TYR B 1 97 ? 6.023 9.891 10.492 1 98.88 97 TYR B CA 1
ATOM 2769 C C . TYR B 1 97 ? 5.172 10.875 9.688 1 98.88 97 TYR B C 1
ATOM 2771 O O . TYR B 1 97 ? 5.102 12.055 10.023 1 98.88 97 TYR B O 1
ATOM 2779 N N . LEU B 1 98 ? 4.551 10.375 8.656 1 98.62 98 LEU B N 1
ATOM 2780 C CA . LEU B 1 98 ? 3.613 11.141 7.844 1 98.62 98 LEU B CA 1
ATOM 2781 C C . LEU B 1 98 ? 2.197 10.594 7.984 1 98.62 98 LEU B C 1
ATOM 2783 O O . LEU B 1 98 ? 1.884 9.523 7.453 1 98.62 98 LEU B O 1
ATOM 2787 N N . ASP B 1 99 ? 1.324 11.375 8.562 1 97.69 99 ASP B N 1
ATOM 2788 C CA . ASP B 1 99 ? -0.057 11.008 8.859 1 97.69 99 ASP B CA 1
ATOM 2789 C C . ASP B 1 99 ? -0.91 11 7.594 1 97.69 99 ASP B C 1
ATOM 2791 O O . ASP B 1 99 ? -0.519 11.562 6.57 1 97.69 99 ASP B O 1
ATOM 2795 N N . VAL B 1 100 ? -2.039 10.281 7.719 1 94.62 100 VAL B N 1
ATOM 2796 C CA . VAL B 1 100 ? -3.033 10.305 6.652 1 94.62 100 VAL B CA 1
ATOM 2797 C C . VAL B 1 100 ? -3.752 11.648 6.645 1 94.62 100 VAL B C 1
ATOM 2799 O O . VAL B 1 100 ? -4.711 11.852 7.391 1 94.62 100 VAL B O 1
ATOM 2802 N N . SER B 1 101 ? -3.338 12.516 5.773 1 93.62 101 SER B N 1
ATOM 2803 C CA . SER B 1 101 ? -3.855 13.867 5.594 1 93.62 101 SER B CA 1
ATOM 2804 C C . SER B 1 101 ? -3.482 14.422 4.223 1 93.62 101 SER B C 1
ATOM 2806 O O . SER B 1 101 ? -2.363 14.211 3.746 1 93.62 101 SER B O 1
ATOM 2808 N N . THR B 1 102 ? -4.422 15.062 3.637 1 89.56 102 THR B N 1
ATOM 2809 C CA . THR B 1 102 ? -4.137 15.633 2.324 1 89.56 102 THR B CA 1
ATOM 2810 C C . THR B 1 102 ? -3.07 16.719 2.43 1 89.56 102 THR B C 1
ATOM 2812 O O . THR B 1 102 ? -2.293 16.922 1.495 1 89.56 102 THR B O 1
ATOM 2815 N N . THR B 1 103 ? -3.023 17.453 3.525 1 94.12 103 THR B N 1
ATOM 2816 C CA . THR B 1 103 ? -1.97 18.438 3.729 1 94.12 103 THR B CA 1
ATOM 2817 C C . THR B 1 103 ? -0.613 17.75 3.883 1 94.12 103 THR B C 1
ATOM 2819 O O . THR B 1 103 ? 0.369 18.172 3.264 1 94.12 103 THR B O 1
ATOM 2822 N N . VAL B 1 104 ? -0.551 16.719 4.629 1 97.06 104 VAL B N 1
ATOM 2823 C CA . VAL B 1 104 ? 0.681 15.977 4.863 1 97.06 104 VAL B CA 1
ATOM 2824 C C . VAL B 1 104 ? 1.137 15.305 3.568 1 97.06 104 VAL B C 1
ATOM 2826 O O . VAL B 1 104 ? 2.338 15.164 3.324 1 97.06 104 VAL B O 1
ATOM 2829 N N . HIS B 1 105 ? 0.208 14.953 2.758 1 92.88 105 HIS B N 1
ATOM 2830 C CA . HIS B 1 105 ? 0.548 14.359 1.473 1 92.88 105 HIS B CA 1
ATOM 2831 C C . HIS B 1 105 ? 1.436 15.281 0.65 1 92.88 105 HIS B C 1
ATOM 2833 O O . HIS B 1 105 ? 2.379 14.828 -0.002 1 92.88 105 HIS B O 1
ATOM 2839 N N . PHE B 1 106 ? 1.129 16.547 0.658 1 91.06 106 PHE B N 1
ATOM 2840 C CA . PHE B 1 106 ? 1.95 17.516 -0.072 1 91.06 106 PHE B CA 1
ATOM 2841 C C . PHE B 1 106 ? 3.359 17.562 0.504 1 91.06 106 PHE B C 1
ATOM 2843 O O . PHE B 1 106 ? 4.328 17.781 -0.229 1 91.06 106 PHE B O 1
ATOM 2850 N N . LEU B 1 107 ? 3.461 17.344 1.755 1 96.12 107 LEU B N 1
ATOM 2851 C CA . LEU B 1 107 ? 4.777 17.25 2.377 1 96.12 107 LEU B CA 1
ATOM 2852 C C . LEU B 1 107 ? 5.531 16.031 1.876 1 96.12 107 LEU B C 1
ATOM 2854 O O . LEU B 1 107 ? 6.703 16.125 1.511 1 96.12 107 LEU B O 1
ATOM 2858 N N . ALA B 1 108 ? 4.844 14.898 1.837 1 94.56 108 ALA B N 1
ATOM 2859 C CA . ALA B 1 108 ? 5.441 13.656 1.357 1 94.56 108 ALA B CA 1
ATOM 2860 C C . ALA B 1 108 ? 5.98 13.82 -0.061 1 94.56 108 ALA B C 1
ATOM 2862 O O . ALA B 1 108 ? 7.066 13.328 -0.378 1 94.56 108 ALA B O 1
ATOM 2863 N N . SER B 1 109 ? 5.277 14.539 -0.849 1 87.88 109 SER B N 1
ATOM 2864 C CA . SER B 1 109 ? 5.613 14.727 -2.258 1 87.88 109 SER B CA 1
ATOM 2865 C C . SER B 1 109 ? 6.75 15.727 -2.43 1 87.88 109 SER B C 1
ATOM 2867 O O . SER B 1 109 ? 7.375 15.789 -3.492 1 87.88 109 SER B O 1
ATOM 2869 N N . GLY B 1 110 ? 6.965 16.484 -1.459 1 89.69 110 GLY B N 1
ATOM 2870 C CA . GLY B 1 110 ? 7.934 17.562 -1.579 1 89.69 110 GLY B CA 1
ATOM 2871 C C . GLY B 1 110 ? 9.188 17.328 -0.755 1 89.69 110 GLY B C 1
ATOM 2872 O O . GLY B 1 110 ? 9.953 18.266 -0.514 1 89.69 110 GLY B O 1
ATOM 2873 N N . LEU B 1 111 ? 9.352 16.125 -0.306 1 93.62 111 LEU B N 1
ATOM 2874 C CA . LEU B 1 111 ? 10.523 15.859 0.515 1 93.62 111 LEU B CA 1
ATOM 2875 C C . LEU B 1 111 ? 11.805 16.109 -0.272 1 93.62 111 LEU B C 1
ATOM 2877 O O . LEU B 1 111 ? 11.945 15.633 -1.402 1 93.62 111 LEU B O 1
ATOM 2881 N N . GLU B 1 112 ? 12.719 16.859 0.357 1 91.56 112 GLU B N 1
ATOM 2882 C CA . GLU B 1 112 ? 13.977 17.188 -0.308 1 91.56 112 GLU B CA 1
ATOM 2883 C C . GLU B 1 112 ? 15.164 16.578 0.413 1 91.56 112 GLU B C 1
ATOM 2885 O O . GLU B 1 112 ? 16.266 16.5 -0.14 1 91.56 112 GLU B O 1
ATOM 2890 N N . GLN B 1 113 ? 14.93 16.125 1.554 1 92.75 113 GLN B N 1
ATOM 2891 C CA . GLN B 1 113 ? 16 15.617 2.41 1 92.75 113 GLN B CA 1
ATOM 2892 C C . GLN B 1 113 ? 16.422 14.211 1.993 1 92.75 113 GLN B C 1
ATOM 2894 O O . GLN B 1 113 ? 15.711 13.531 1.256 1 92.75 113 GLN B O 1
ATOM 2899 N N . ASN B 1 114 ? 17.578 13.836 2.525 1 90.94 114 ASN B N 1
ATOM 2900 C CA . ASN B 1 114 ? 18.172 12.555 2.162 1 90.94 114 ASN B CA 1
ATOM 2901 C C . ASN B 1 114 ? 18.266 11.617 3.363 1 90.94 114 ASN B C 1
ATOM 2903 O O . ASN B 1 114 ? 18.375 12.07 4.504 1 90.94 114 ASN B O 1
ATOM 2907 N N . ASP B 1 115 ? 18.219 10.289 3.027 1 95.12 115 ASP B N 1
ATOM 2908 C CA . ASP B 1 115 ? 18.484 9.227 3.994 1 95.12 115 ASP B CA 1
ATOM 2909 C C . ASP B 1 115 ? 17.484 9.273 5.145 1 95.12 115 ASP B C 1
ATOM 2911 O O . ASP B 1 115 ? 17.859 9.141 6.312 1 95.12 115 ASP B O 1
ATOM 2915 N N . LEU B 1 116 ? 16.281 9.609 4.781 1 97.38 116 LEU B N 1
ATOM 2916 C CA . LEU B 1 116 ? 15.188 9.562 5.746 1 97.38 116 LEU B CA 1
ATOM 2917 C C . LEU B 1 116 ? 14.656 8.141 5.887 1 97.38 116 LEU B C 1
ATOM 2919 O O . LEU B 1 116 ? 14.781 7.328 4.965 1 97.38 116 LEU B O 1
ATOM 2923 N N . VAL B 1 117 ? 14.211 7.875 7.051 1 97.88 117 VAL B N 1
ATOM 2924 C CA . VAL B 1 117 ? 13.242 6.797 7.227 1 97.88 117 VAL B CA 1
ATOM 2925 C C . VAL B 1 117 ? 11.836 7.379 7.363 1 97.88 117 VAL B C 1
ATOM 2927 O O . VAL B 1 117 ? 11.516 8.008 8.375 1 97.88 117 VAL B O 1
ATOM 2930 N N . VAL B 1 118 ? 11.07 7.16 6.336 1 98.38 118 VAL B N 1
ATOM 2931 C CA . VAL B 1 118 ? 9.711 7.688 6.309 1 98.38 118 VAL B CA 1
ATOM 2932 C C . VAL B 1 118 ? 8.719 6.578 6.633 1 98.38 118 VAL B C 1
ATOM 2934 O O . VAL B 1 118 ? 8.688 5.543 5.961 1 98.38 118 VAL B O 1
ATOM 2937 N N . VAL B 1 119 ? 7.91 6.805 7.68 1 98.69 119 VAL B N 1
ATOM 2938 C CA . VAL B 1 119 ? 6.914 5.82 8.086 1 98.69 119 VAL B CA 1
ATOM 2939 C C . VAL B 1 119 ? 5.512 6.402 7.906 1 98.69 119 VAL B C 1
ATOM 2941 O O . VAL B 1 119 ? 5.273 7.57 8.227 1 98.69 119 VAL B O 1
ATOM 2944 N N . THR B 1 120 ? 4.602 5.602 7.387 1 98.44 120 THR B N 1
ATOM 2945 C CA . THR B 1 120 ? 3.23 6.047 7.164 1 98.44 120 THR B CA 1
ATOM 2946 C C . THR B 1 120 ? 2.287 4.852 7.051 1 98.44 120 THR B C 1
ATOM 2948 O O . THR B 1 120 ? 2.734 3.715 6.887 1 98.44 120 THR B O 1
ATOM 2951 N N . ASN B 1 121 ? 1.033 5.117 7.246 1 97.62 121 ASN B N 1
ATOM 2952 C CA . ASN B 1 121 ? 0.016 4.117 6.945 1 97.62 121 ASN B CA 1
ATOM 2953 C C . ASN B 1 121 ? -0.838 4.523 5.75 1 97.62 121 ASN B C 1
ATOM 2955 O O . ASN B 1 121 ? -1.948 4.02 5.574 1 97.62 121 ASN B O 1
ATOM 2959 N N . SER B 1 122 ? -0.364 5.438 5.023 1 94.81 122 SER B N 1
ATOM 2960 C CA . SER B 1 122 ? -0.997 5.895 3.791 1 94.81 122 SER B CA 1
ATOM 2961 C C . SER B 1 122 ? -0.261 5.367 2.564 1 94.81 122 SER B C 1
ATOM 2963 O O . SER B 1 122 ? 0.924 5.648 2.375 1 94.81 122 SER B O 1
ATOM 2965 N N . MET B 1 123 ? -1.026 4.66 1.784 1 90.19 123 MET B N 1
ATOM 2966 C CA . MET B 1 123 ? -0.431 4.168 0.544 1 90.19 123 MET B CA 1
ATOM 2967 C C . MET B 1 123 ? 0.054 5.324 -0.323 1 90.19 123 MET B C 1
ATOM 2969 O O . MET B 1 123 ? 1.147 5.266 -0.889 1 90.19 123 MET B O 1
ATOM 2973 N N . ASP B 1 124 ? -0.666 6.387 -0.363 1 85.38 124 ASP B N 1
ATOM 2974 C CA . ASP B 1 124 ? -0.338 7.535 -1.199 1 85.38 124 ASP B CA 1
ATOM 2975 C C . ASP B 1 124 ? 0.918 8.242 -0.694 1 85.38 124 ASP B C 1
ATOM 2977 O O . ASP B 1 124 ? 1.777 8.633 -1.486 1 85.38 124 ASP B O 1
ATOM 2981 N N . ASN B 1 125 ? 0.983 8.391 0.603 1 92.81 125 ASN B N 1
ATOM 2982 C CA . ASN B 1 125 ? 2.193 8.977 1.167 1 92.81 125 ASN B CA 1
ATOM 2983 C C . ASN B 1 125 ? 3.422 8.117 0.871 1 92.81 125 ASN B C 1
ATOM 2985 O O . ASN B 1 125 ? 4.5 8.648 0.587 1 92.81 125 ASN B O 1
ATOM 2989 N N . ALA B 1 126 ? 3.236 6.797 0.99 1 93.81 126 ALA B N 1
ATOM 2990 C CA . ALA B 1 126 ? 4.352 5.891 0.725 1 93.81 126 ALA B CA 1
ATOM 2991 C C . ALA B 1 126 ? 4.855 6.043 -0.708 1 93.81 126 ALA B C 1
ATOM 2993 O O . ALA B 1 126 ? 6.062 6.145 -0.94 1 93.81 126 ALA B O 1
ATOM 2994 N N . ILE B 1 127 ? 3.943 6.102 -1.579 1 84.56 127 ILE B N 1
ATOM 2995 C CA . ILE B 1 127 ? 4.281 6.254 -2.99 1 84.56 127 ILE B CA 1
ATOM 2996 C C . ILE B 1 127 ? 4.973 7.594 -3.215 1 84.56 127 ILE B C 1
ATOM 2998 O O . ILE B 1 127 ? 6.035 7.656 -3.838 1 84.56 127 ILE B O 1
ATOM 3002 N N . ALA B 1 128 ? 4.41 8.641 -2.699 1 84.31 128 ALA B N 1
ATOM 3003 C CA . ALA B 1 128 ? 4.938 9.992 -2.891 1 84.31 128 ALA B CA 1
ATOM 3004 C C . ALA B 1 128 ? 6.348 10.117 -2.324 1 84.31 128 ALA B C 1
ATOM 3006 O O . ALA B 1 128 ? 7.23 10.695 -2.961 1 84.31 128 ALA B O 1
ATOM 3007 N N . ALA B 1 129 ? 6.562 9.539 -1.204 1 92.5 129 ALA B N 1
ATOM 3008 C CA . ALA B 1 129 ? 7.836 9.672 -0.504 1 92.5 129 ALA B CA 1
ATOM 3009 C C . ALA B 1 129 ? 8.914 8.805 -1.156 1 92.5 129 ALA B C 1
ATOM 3011 O O . ALA B 1 129 ? 10.102 8.992 -0.901 1 92.5 129 ALA B O 1
ATOM 3012 N N . SER B 1 130 ? 8.492 7.82 -1.918 1 87.69 130 SER B N 1
ATOM 3013 C CA . SER B 1 130 ? 9.43 6.855 -2.479 1 87.69 130 SER B CA 1
ATOM 3014 C C . SER B 1 130 ? 9.969 7.332 -3.824 1 87.69 130 SER B C 1
ATOM 3016 O O . SER B 1 130 ? 10.828 6.676 -4.418 1 87.69 130 SER B O 1
ATOM 3018 N N . GLN B 1 131 ? 9.477 8.391 -4.297 1 73.62 131 GLN B N 1
ATOM 3019 C CA . GLN B 1 131 ? 9.945 8.914 -5.578 1 73.62 131 GLN B CA 1
ATOM 3020 C C . GLN B 1 131 ? 11.406 9.336 -5.496 1 73.62 131 GLN B C 1
ATOM 3022 O O . GLN B 1 131 ? 12.109 9.359 -6.508 1 73.62 131 GLN B O 1
ATOM 3027 N N . LYS B 1 132 ? 11.805 9.617 -4.32 1 73 132 LYS B N 1
ATOM 3028 C CA . LYS B 1 132 ? 13.211 9.922 -4.094 1 73 132 LYS B CA 1
ATOM 3029 C C . LYS B 1 132 ? 13.969 8.68 -3.605 1 73 132 LYS B C 1
ATOM 3031 O O . LYS B 1 132 ? 13.672 8.148 -2.535 1 73 132 LYS B O 1
ATOM 3036 N N . GLU B 1 133 ? 14.914 8.273 -4.273 1 74.75 133 GLU B N 1
ATOM 3037 C CA . GLU B 1 133 ? 15.57 6.984 -4.082 1 74.75 133 GLU B CA 1
ATOM 3038 C C . GLU B 1 133 ? 16.375 6.957 -2.781 1 74.75 133 GLU B C 1
ATOM 3040 O O . GLU B 1 133 ? 16.578 5.895 -2.199 1 74.75 133 GLU B O 1
ATOM 3045 N N . ASP B 1 134 ? 16.734 8.078 -2.184 1 87.88 134 ASP B N 1
ATOM 3046 C CA . ASP B 1 134 ? 17.641 8.094 -1.043 1 87.88 134 ASP B CA 1
ATOM 3047 C C . ASP B 1 134 ? 16.875 7.883 0.267 1 87.88 134 ASP B C 1
ATOM 3049 O O . ASP B 1 134 ? 17.5 7.742 1.327 1 87.88 134 ASP B O 1
ATOM 3053 N N . ASN B 1 135 ? 15.578 7.832 0.228 1 91.88 135 ASN B N 1
ATOM 3054 C CA . ASN B 1 135 ? 14.781 7.633 1.434 1 91.88 135 ASN B CA 1
ATOM 3055 C C . ASN B 1 135 ? 14.273 6.195 1.538 1 91.88 135 ASN B C 1
ATOM 3057 O O . ASN B 1 135 ? 14 5.555 0.522 1 91.88 135 ASN B O 1
ATOM 3061 N N . LYS B 1 136 ? 14.305 5.676 2.723 1 95.5 136 LYS B N 1
ATOM 3062 C CA . LYS B 1 136 ? 13.625 4.414 3.018 1 95.5 136 LYS B CA 1
ATOM 3063 C C . LYS B 1 136 ? 12.195 4.656 3.488 1 95.5 136 LYS B C 1
ATOM 3065 O O . LYS B 1 136 ? 11.961 5.422 4.426 1 95.5 136 LYS B O 1
ATOM 3070 N N . VAL B 1 137 ? 11.273 4.02 2.797 1 97.06 137 VAL B N 1
ATOM 3071 C CA . VAL B 1 137 ? 9.867 4.207 3.143 1 97.06 137 VAL B CA 1
ATOM 3072 C C . VAL B 1 137 ? 9.305 2.92 3.742 1 97.06 137 VAL B C 1
ATOM 3074 O O . VAL B 1 137 ? 9.453 1.84 3.162 1 97.06 137 VAL B O 1
ATOM 3077 N N . TYR B 1 138 ? 8.758 3.041 4.902 1 97.94 138 TYR B N 1
ATOM 3078 C CA . TYR B 1 138 ? 8.078 1.949 5.59 1 97.94 138 TYR B CA 1
ATOM 3079 C C . TYR B 1 138 ? 6.574 2.18 5.621 1 97.94 138 TYR B C 1
ATOM 3081 O O . TYR B 1 138 ? 6.105 3.188 6.156 1 97.94 138 TYR B O 1
ATOM 3089 N N . LEU B 1 139 ? 5.805 1.27 5.012 1 98.12 139 LEU B N 1
ATOM 3090 C CA . LEU B 1 139 ? 4.348 1.297 5.086 1 98.12 139 LEU B CA 1
ATOM 3091 C C . LEU B 1 139 ? 3.838 0.345 6.16 1 98.12 139 LEU B C 1
ATOM 3093 O O . LEU B 1 139 ? 4.137 -0.852 6.129 1 98.12 139 LEU B O 1
ATOM 3097 N N . LEU B 1 140 ? 3.17 0.904 7.113 1 97.94 140 LEU B N 1
ATOM 3098 C CA . LEU B 1 140 ? 2.594 0.076 8.172 1 97.94 140 LEU B CA 1
ATOM 3099 C C . LEU B 1 140 ? 1.522 -0.852 7.605 1 97.94 140 LEU B C 1
ATOM 3101 O O . LEU B 1 140 ? 0.747 -0.454 6.734 1 97.94 140 LEU 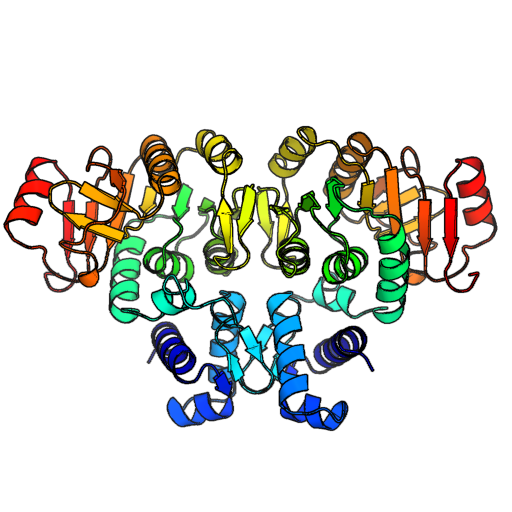B O 1
ATOM 3105 N N . GLY B 1 141 ? 1.489 -2.053 8.133 1 96.31 141 GLY B N 1
ATOM 3106 C CA . GLY B 1 141 ? 0.537 -3.047 7.664 1 96.31 141 GLY B CA 1
ATOM 3107 C C . GLY B 1 141 ? -0.788 -2.998 8.398 1 96.31 141 GLY B C 1
ATOM 3108 O O . GLY B 1 141 ? -0.838 -2.617 9.57 1 96.31 141 GLY B O 1
ATOM 3109 N N . GLY B 1 142 ? -1.853 -3.436 7.723 1 96.75 142 GLY B N 1
ATOM 3110 C CA . GLY B 1 142 ? -3.197 -3.477 8.273 1 96.75 142 GLY B CA 1
ATOM 3111 C C . GLY B 1 142 ? -4.266 -3.738 7.23 1 96.75 142 GLY B C 1
ATOM 3112 O O . GLY B 1 142 ? -3.961 -4.203 6.129 1 96.75 142 GLY B O 1
ATOM 3113 N N . PHE B 1 143 ? -5.492 -3.561 7.711 1 95.38 143 PHE B N 1
ATOM 3114 C CA . PHE B 1 143 ? -6.602 -3.701 6.777 1 95.38 143 PHE B CA 1
ATOM 3115 C C . PHE B 1 143 ? -6.652 -2.52 5.816 1 95.38 143 PHE B C 1
ATOM 3117 O O . PHE B 1 143 ? -6.617 -1.363 6.242 1 95.38 143 PHE B O 1
ATOM 3124 N N . PHE B 1 144 ? -6.719 -2.908 4.574 1 93 144 PHE B N 1
ATOM 3125 C CA . PHE B 1 144 ? -6.633 -1.915 3.508 1 93 144 PHE B CA 1
ATOM 3126 C C . PHE B 1 144 ? -8.016 -1.397 3.137 1 93 144 PHE B C 1
ATOM 3128 O O . PHE B 1 144 ? -8.922 -2.184 2.863 1 93 144 PHE B O 1
ATOM 3135 N N . ASN B 1 145 ? -8.109 -0.075 3.193 1 87 145 ASN B N 1
ATOM 3136 C CA . ASN B 1 145 ? -9.305 0.58 2.666 1 87 145 ASN B CA 1
ATOM 3137 C C . ASN B 1 145 ? -9.078 1.101 1.25 1 87 145 ASN B C 1
ATOM 3139 O O . ASN B 1 145 ? -8.297 2.035 1.045 1 87 145 ASN B O 1
ATOM 3143 N N . PHE B 1 146 ? -9.789 0.499 0.379 1 79.19 146 PHE B N 1
ATOM 3144 C CA . PHE B 1 146 ? -9.578 0.792 -1.034 1 79.19 146 PHE B CA 1
ATOM 3145 C C . PHE B 1 146 ? -9.969 2.229 -1.354 1 79.19 146 PHE B C 1
ATOM 3147 O O . PHE B 1 146 ? -9.305 2.898 -2.145 1 79.19 146 PHE B O 1
ATOM 3154 N N . GLN B 1 147 ? -10.961 2.715 -0.777 1 74 147 GLN B N 1
ATOM 3155 C CA . GLN B 1 147 ? -11.484 4.043 -1.085 1 74 147 GLN B CA 1
ATOM 3156 C C . GLN B 1 147 ? -10.547 5.133 -0.577 1 74 147 GLN B C 1
ATOM 3158 O O . GLN B 1 147 ? -10.25 6.09 -1.298 1 74 147 GLN B O 1
ATOM 3163 N N . SER B 1 148 ? -10.047 4.965 0.602 1 77.94 148 SER B N 1
ATOM 3164 C CA . SER B 1 148 ? -9.203 5.992 1.198 1 77.94 148 SER B CA 1
ATOM 3165 C C . SER B 1 148 ? -7.723 5.703 0.955 1 77.94 148 SER B C 1
ATOM 3167 O O . SER B 1 148 ? -6.875 6.574 1.152 1 77.94 148 SER B O 1
ATOM 3169 N N . ARG B 1 149 ? -7.441 4.387 0.554 1 83.56 149 ARG B N 1
ATOM 3170 C CA . ARG B 1 149 ? -6.086 3.904 0.317 1 83.56 149 ARG B CA 1
ATOM 3171 C C . ARG B 1 149 ? -5.227 4.047 1.57 1 83.56 149 ARG B C 1
ATOM 3173 O O . ARG B 1 149 ? -4.094 4.523 1.502 1 83.56 149 ARG B O 1
ATOM 3180 N N . VAL B 1 150 ? -5.824 3.744 2.621 1 91.12 150 VAL B N 1
ATOM 3181 C CA . VAL B 1 150 ? -5.176 3.809 3.928 1 91.12 150 VAL B CA 1
ATOM 3182 C C . VAL B 1 150 ? -5.219 2.436 4.594 1 91.12 150 VAL B C 1
ATOM 3184 O O . VAL B 1 150 ? -6.133 1.645 4.344 1 91.12 150 VAL B O 1
ATOM 3187 N N . LEU B 1 151 ? -4.199 2.131 5.277 1 94.88 151 LEU B N 1
ATOM 3188 C CA . LEU B 1 151 ? -4.156 0.945 6.125 1 94.88 151 LEU B CA 1
ATOM 3189 C C . LEU B 1 151 ? -4.598 1.278 7.547 1 94.88 151 LEU B C 1
ATOM 3191 O O . LEU B 1 151 ? -4.199 2.303 8.102 1 94.88 151 LEU B O 1
ATOM 3195 N N . SER B 1 152 ? -5.473 0.445 8.102 1 92.62 152 SER B N 1
ATOM 3196 C CA . SER B 1 152 ? -6.039 0.73 9.414 1 92.62 152 SER B CA 1
ATOM 3197 C C . SER B 1 152 ? -6.191 -0.544 10.242 1 92.62 152 SER B C 1
ATOM 3199 O O . SER B 1 152 ? -5.797 -1.626 9.797 1 92.62 152 SER B O 1
ATOM 3201 N N . GLY B 1 153 ? -6.668 -0.345 11.5 1 91.06 153 GLY B N 1
ATOM 3202 C CA . GLY B 1 153 ? -6.922 -1.45 12.414 1 91.06 153 GLY B CA 1
ATOM 3203 C C . GLY B 1 153 ? -5.883 -1.567 13.516 1 91.06 153 GLY B C 1
ATOM 3204 O O . GLY B 1 153 ? -4.898 -0.825 13.531 1 91.06 153 GLY B O 1
ATOM 3205 N N . GLU B 1 154 ? -6.141 -2.5 14.391 1 89.75 154 GLU B N 1
ATOM 3206 C CA . GLU B 1 154 ? -5.309 -2.695 15.57 1 89.75 154 GLU B CA 1
ATOM 3207 C C . GLU B 1 154 ? -3.859 -2.982 15.188 1 89.75 154 GLU B C 1
ATOM 3209 O O . GLU B 1 154 ? -2.932 -2.531 15.859 1 89.75 154 GLU B O 1
ATOM 3214 N N . PRO B 1 155 ? -3.625 -3.641 14.109 1 92.5 155 PRO B N 1
ATOM 3215 C CA . PRO B 1 155 ? -2.23 -3.941 13.773 1 92.5 155 PRO B CA 1
ATOM 3216 C C . PRO B 1 155 ? -1.401 -2.688 13.516 1 92.5 155 PRO B C 1
ATOM 3218 O O . PRO B 1 155 ? -0.208 -2.656 13.82 1 92.5 155 PRO B O 1
ATOM 3221 N N . VAL B 1 156 ? -2.016 -1.7 12.93 1 94.56 156 VAL B N 1
ATOM 3222 C CA . VAL B 1 156 ? -1.299 -0.455 12.68 1 94.56 156 VAL B CA 1
ATOM 3223 C C . VAL B 1 156 ? -0.812 0.138 14 1 94.56 156 VAL B C 1
ATOM 3225 O O . VAL B 1 156 ? 0.346 0.545 14.117 1 94.56 156 VAL B O 1
ATOM 3228 N N . LEU B 1 157 ? -1.667 0.132 14.984 1 92.5 157 LEU B N 1
ATOM 3229 C CA . LEU B 1 157 ? -1.326 0.662 16.297 1 92.5 157 LEU B CA 1
ATOM 3230 C C . LEU B 1 157 ? -0.182 -0.128 16.922 1 92.5 157 LEU B C 1
ATOM 3232 O O . LEU B 1 157 ? 0.742 0.455 17.5 1 92.5 157 LEU B O 1
ATOM 3236 N N . GLY B 1 158 ? -0.322 -1.432 16.812 1 92.69 158 GLY B N 1
ATOM 3237 C CA . GLY B 1 158 ? 0.734 -2.275 17.359 1 92.69 158 GLY B CA 1
ATOM 3238 C C . GLY B 1 158 ? 2.086 -2.014 16.719 1 92.69 158 GLY B C 1
ATOM 3239 O O . GLY B 1 158 ? 3.105 -1.97 17.406 1 92.69 158 GLY B O 1
ATOM 3240 N N . GLN B 1 159 ? 2.162 -1.802 15.477 1 95.75 159 GLN B N 1
ATOM 3241 C CA . GLN B 1 159 ? 3.408 -1.541 14.766 1 95.75 159 GLN B CA 1
ATOM 3242 C C . GLN B 1 159 ? 3.992 -0.186 15.156 1 95.75 159 GLN B C 1
ATOM 3244 O O . GLN B 1 159 ? 5.211 -0.042 15.281 1 95.75 159 GLN B O 1
ATOM 3249 N N . LEU B 1 160 ? 3.121 0.77 15.367 1 95.75 160 LEU B N 1
ATOM 3250 C CA . LEU B 1 160 ? 3.562 2.111 15.734 1 95.75 160 LEU B CA 1
ATOM 3251 C C . LEU B 1 160 ? 4.395 2.078 17.016 1 95.75 160 LEU B C 1
ATOM 3253 O O . LEU B 1 160 ? 5.352 2.844 17.156 1 95.75 160 LEU B O 1
ATOM 3257 N N . GLN B 1 161 ? 4.086 1.188 17.859 1 94.62 161 GLN B N 1
ATOM 3258 C CA . GLN B 1 161 ? 4.738 1.105 19.156 1 94.62 161 GLN B CA 1
ATOM 3259 C C . GLN B 1 161 ? 6.199 0.697 19.016 1 94.62 161 GLN B C 1
ATOM 3261 O O . GLN B 1 161 ? 6.984 0.854 19.953 1 94.62 161 GLN B O 1
ATOM 3266 N N . GLN B 1 162 ? 6.566 0.262 17.922 1 94.5 162 GLN B N 1
ATOM 3267 C CA . GLN B 1 162 ? 7.926 -0.22 17.703 1 94.5 162 GLN B CA 1
ATOM 3268 C C . GLN B 1 162 ? 8.828 0.89 17.172 1 94.5 162 GLN B C 1
ATOM 3270 O O . GLN B 1 162 ? 10.031 0.69 16.984 1 94.5 162 GLN B O 1
ATOM 3275 N N . PHE B 1 163 ? 8.266 2.062 16.984 1 97.06 163 PHE B N 1
ATOM 3276 C CA . PHE B 1 163 ? 9.016 3.148 16.359 1 97.06 163 PHE B CA 1
ATOM 3277 C C . PHE B 1 163 ? 9.227 4.293 17.344 1 97.06 163 PHE B C 1
ATOM 3279 O O . PHE B 1 163 ? 8.461 4.441 18.312 1 97.06 163 PHE B O 1
ATOM 3286 N N . ASN B 1 164 ? 10.312 4.969 17.172 1 98.06 164 ASN B N 1
ATOM 3287 C CA . ASN B 1 164 ? 10.547 6.301 17.719 1 98.06 164 ASN B CA 1
ATOM 3288 C C . ASN B 1 164 ? 10.812 7.32 16.609 1 98.06 164 ASN B C 1
ATOM 3290 O O . ASN B 1 164 ? 11.742 7.16 15.82 1 98.06 164 ASN B O 1
ATOM 3294 N N . PHE B 1 165 ? 10.039 8.32 16.578 1 98.69 165 PHE B N 1
ATOM 3295 C CA . PHE B 1 165 ? 10.172 9.305 15.508 1 98.69 165 PHE B CA 1
ATOM 3296 C C . PHE B 1 165 ? 10.875 10.562 16.016 1 98.69 165 PHE B C 1
ATOM 3298 O O . PHE B 1 165 ? 10.594 11.031 17.109 1 98.69 165 PHE B O 1
ATOM 3305 N N . ASP B 1 166 ? 11.812 11.055 15.164 1 98.75 166 ASP B N 1
ATOM 3306 C CA . ASP B 1 166 ? 12.344 12.383 15.438 1 98.75 166 ASP B CA 1
ATOM 3307 C C . ASP B 1 166 ? 11.25 13.445 15.328 1 98.75 166 ASP B C 1
ATOM 3309 O O . ASP B 1 166 ? 11.164 14.344 16.172 1 98.75 166 ASP B O 1
ATOM 3313 N N . VAL B 1 167 ? 10.469 13.297 14.273 1 98.81 167 VAL B N 1
ATOM 3314 C CA . VAL B 1 167 ? 9.391 14.258 14.039 1 98.81 167 VAL B CA 1
ATOM 3315 C C . VAL B 1 167 ? 8.188 13.539 13.422 1 98.81 167 VAL B C 1
ATOM 3317 O O . VAL B 1 167 ? 8.352 12.648 12.586 1 98.81 167 VAL B O 1
ATOM 3320 N N . ALA B 1 168 ? 6.996 13.945 13.859 1 98.94 168 ALA B N 1
ATOM 3321 C CA . ALA B 1 168 ? 5.754 13.508 13.234 1 98.94 168 ALA B CA 1
ATOM 3322 C C . ALA B 1 168 ? 4.941 14.695 12.734 1 98.94 168 ALA B C 1
ATOM 3324 O O . ALA B 1 168 ? 4.887 15.742 13.391 1 98.94 168 ALA B O 1
ATOM 3325 N N . PHE B 1 169 ? 4.348 14.5 11.586 1 98.88 169 PHE B N 1
ATOM 3326 C CA . PHE B 1 169 ? 3.424 15.477 11.023 1 98.88 169 PHE B CA 1
ATOM 3327 C C . PHE B 1 169 ? 2.014 14.898 10.945 1 98.88 169 PHE B C 1
ATOM 3329 O O . PHE B 1 169 ? 1.79 13.875 10.305 1 98.88 169 PHE B O 1
ATOM 3336 N N . ILE B 1 170 ? 1.081 15.578 11.594 1 98.75 170 ILE B N 1
ATOM 3337 C CA . ILE B 1 170 ? -0.283 15.062 11.648 1 98.75 170 ILE B CA 1
ATOM 3338 C C . ILE B 1 170 ? -1.254 16.125 11.125 1 98.75 170 ILE B C 1
ATOM 3340 O O . ILE B 1 170 ? -0.946 17.312 11.141 1 98.75 170 ILE B O 1
ATOM 3344 N N . GLY B 1 171 ? -2.369 15.648 10.617 1 97.88 171 GLY B N 1
ATOM 3345 C CA . GLY B 1 171 ? -3.459 16.531 10.219 1 97.88 171 GLY B CA 1
ATOM 3346 C C . GLY B 1 171 ? -4.582 16.578 11.242 1 97.88 171 GLY B C 1
ATOM 3347 O O . GLY B 1 171 ? -4.465 16.016 12.328 1 97.88 171 GLY B O 1
ATOM 3348 N N . GLY B 1 172 ? -5.625 17.359 10.883 1 96.5 172 GLY B N 1
ATOM 3349 C CA . GLY B 1 172 ? -6.824 17.469 11.695 1 96.5 172 GLY B CA 1
ATOM 3350 C C . GLY B 1 172 ? -8.047 17.875 10.898 1 96.5 172 GLY B C 1
ATOM 3351 O O . GLY B 1 172 ? -7.934 18.578 9.883 1 96.5 172 GLY B O 1
ATOM 3352 N N . ALA B 1 173 ? -9.188 17.469 11.422 1 95 173 ALA B N 1
ATOM 3353 C CA . ALA B 1 173 ? -10.445 17.797 10.766 1 95 173 ALA B CA 1
ATOM 3354 C C . ALA B 1 173 ? -11.047 19.078 11.328 1 95 173 ALA B C 1
ATOM 3356 O O . ALA B 1 173 ? -11.922 19.688 10.719 1 95 173 ALA B O 1
ATOM 3357 N N . GLY B 1 174 ? -10.547 19.453 12.523 1 96.75 174 GLY B N 1
ATOM 3358 C CA . GLY B 1 174 ? -10.969 20.656 13.203 1 96.75 174 GLY B CA 1
ATOM 3359 C C . GLY B 1 174 ? -10 21.094 14.289 1 96.75 174 GLY B C 1
ATOM 3360 O O . GLY B 1 174 ? -9.219 20.297 14.789 1 96.75 174 GLY B O 1
ATOM 3361 N N . LEU B 1 175 ? -10.125 22.375 14.609 1 98.38 175 LEU B N 1
ATOM 3362 C CA . LEU B 1 175 ? -9.234 22.953 15.609 1 98.38 175 LEU B CA 1
ATOM 3363 C C . LEU B 1 175 ? -9.938 24.047 16.406 1 98.38 175 LEU B C 1
ATOM 3365 O O . LEU B 1 175 ? -10.422 25.031 15.844 1 98.38 175 LEU B O 1
ATOM 3369 N N . THR B 1 176 ? -10.055 23.875 17.641 1 97.31 176 THR B N 1
ATOM 3370 C CA . THR B 1 176 ? -10.562 24.859 18.578 1 97.31 176 THR B CA 1
ATOM 3371 C C . THR B 1 176 ? -9.703 24.891 19.844 1 97.31 176 THR B C 1
ATOM 3373 O O . THR B 1 176 ? -8.68 24.203 19.922 1 97.31 176 THR B O 1
ATOM 3376 N N . GLU B 1 177 ? -10.094 25.672 20.812 1 96.62 177 GLU B N 1
ATOM 3377 C CA . GLU B 1 177 ? -9.391 25.719 22.078 1 96.62 177 GLU B CA 1
ATOM 3378 C C . GLU B 1 177 ? -9.492 24.391 22.828 1 96.62 177 GLU B C 1
ATOM 3380 O O . GLU B 1 177 ? -8.68 24.094 23.703 1 96.62 177 GLU B O 1
ATOM 3385 N N . GLU B 1 178 ? -10.492 23.625 22.453 1 95.12 178 GLU B N 1
ATOM 3386 C CA . GLU B 1 178 ? -10.703 22.344 23.125 1 95.12 178 GLU B CA 1
ATOM 3387 C C . GLU B 1 178 ? -9.727 21.281 22.625 1 95.12 178 GLU B C 1
ATOM 3389 O O . GLU B 1 178 ? -9.555 20.234 23.25 1 95.12 178 GLU B O 1
ATOM 3394 N N . GLY B 1 179 ? -9.195 21.547 21.422 1 98.19 179 GLY B N 1
ATOM 3395 C CA . GLY B 1 179 ? -8.227 20.594 20.891 1 98.19 179 GLY B CA 1
ATOM 3396 C C . GLY B 1 179 ? -8.352 20.391 19.391 1 98.19 179 GLY B C 1
ATOM 3397 O O . GLY B 1 179 ? -8.82 21.281 18.672 1 98.19 179 GLY B O 1
ATOM 3398 N N . VAL B 1 180 ? -7.812 19.234 18.984 1 98.56 180 VAL B N 1
ATOM 3399 C CA . VAL B 1 180 ? -7.859 18.844 17.578 1 98.56 180 VAL B CA 1
ATOM 3400 C C . VAL B 1 180 ? -8.953 17.812 17.359 1 98.56 180 VAL B C 1
ATOM 3402 O O . VAL B 1 180 ? -9.055 16.844 18.125 1 98.56 180 VAL B O 1
ATOM 3405 N N . PHE B 1 181 ? -9.727 17.938 16.312 1 96.94 181 PHE B N 1
ATOM 3406 C CA . PHE B 1 181 ? -10.914 17.125 16.156 1 96.94 181 PHE B CA 1
ATOM 3407 C C . PHE B 1 181 ? -10.75 16.141 15 1 96.94 181 PHE B C 1
ATOM 3409 O O . PHE B 1 181 ? -10.055 16.422 14.023 1 96.94 181 PHE B O 1
ATOM 3416 N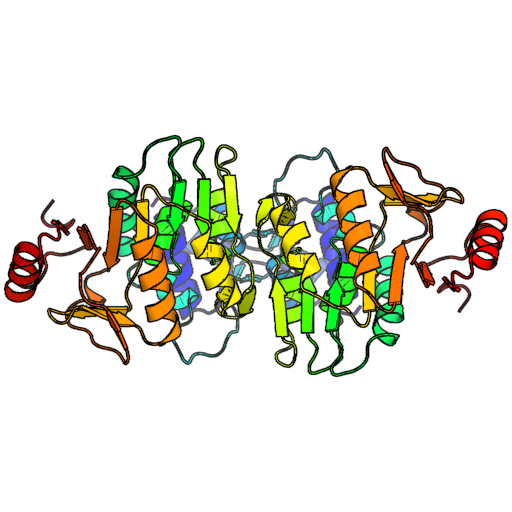 N . TYR B 1 182 ? -11.477 15 15.141 1 94.88 182 TYR B N 1
ATOM 3417 C CA . TYR B 1 182 ? -11.477 13.914 14.164 1 94.88 182 TYR B CA 1
ATOM 3418 C C . TYR B 1 182 ? -12.867 13.289 14.047 1 94.88 182 TYR B C 1
ATOM 3420 O O . TYR B 1 182 ? -13.633 13.281 15.016 1 94.88 182 TYR B O 1
ATOM 3428 N N . SER B 1 183 ? -13.156 12.727 12.938 1 90.69 183 SER B N 1
ATOM 3429 C CA . SER B 1 183 ? -14.477 12.156 12.695 1 90.69 183 SER B CA 1
ATOM 3430 C C . SER B 1 183 ? -14.57 10.719 13.188 1 90.69 183 SER B C 1
ATOM 3432 O O . SER B 1 183 ? -15.664 10.203 13.422 1 90.69 183 SER B O 1
ATOM 3434 N N . GLU B 1 184 ? -13.414 10.094 13.328 1 88.88 184 GLU B N 1
ATOM 3435 C CA . GLU B 1 184 ? -13.391 8.695 13.742 1 88.88 184 GLU B CA 1
ATOM 3436 C C . GLU B 1 184 ? -12.578 8.508 15.016 1 88.88 184 GLU B C 1
ATOM 3438 O O . GLU B 1 184 ? -11.5 9.086 15.156 1 88.88 184 GLU B O 1
ATOM 3443 N N . LEU B 1 185 ? -13.125 7.629 15.859 1 90.81 185 LEU B N 1
ATOM 3444 C CA . LEU B 1 185 ? -12.453 7.352 17.125 1 90.81 185 LEU B CA 1
ATOM 3445 C C . LEU B 1 185 ? -11.086 6.727 16.875 1 90.81 185 LEU B C 1
ATOM 3447 O O . LEU B 1 185 ? -10.133 6.992 17.625 1 90.81 185 LEU B O 1
ATOM 3451 N N . THR B 1 186 ? -10.961 5.93 15.859 1 90.12 186 THR B N 1
ATOM 3452 C CA . THR B 1 186 ? -9.695 5.273 15.539 1 90.12 186 THR B CA 1
ATOM 3453 C C . THR B 1 186 ? -8.609 6.309 15.273 1 90.12 186 THR B C 1
ATOM 3455 O O . THR B 1 186 ? -7.434 6.074 15.578 1 90.12 186 THR B O 1
ATOM 3458 N N . ASP B 1 187 ? -8.961 7.414 14.805 1 93 187 ASP B N 1
ATOM 3459 C CA . ASP B 1 187 ? -8 8.492 14.578 1 93 187 ASP B CA 1
ATOM 3460 C C . ASP B 1 187 ? -7.402 8.984 15.891 1 93 187 ASP B C 1
ATOM 3462 O O . ASP B 1 187 ? -6.203 9.25 15.969 1 93 187 ASP B O 1
ATOM 3466 N N . VAL B 1 188 ? -8.266 9.086 16.797 1 94.19 188 VAL B N 1
ATOM 3467 C CA . VAL B 1 188 ? -7.816 9.57 18.094 1 94.19 188 VAL B CA 1
ATOM 3468 C C . VAL B 1 188 ? -6.746 8.641 18.656 1 94.19 188 VAL B C 1
ATOM 3470 O O . VAL B 1 188 ? -5.668 9.094 19.062 1 94.19 188 VAL B O 1
ATOM 3473 N N . TYR B 1 189 ? -7.004 7.379 18.656 1 94.56 189 TYR B N 1
ATOM 3474 C CA . TYR B 1 189 ? -6.051 6.406 19.172 1 94.56 189 TYR B CA 1
ATOM 3475 C C . TYR B 1 189 ? -4.754 6.434 18.375 1 94.56 189 TYR B C 1
ATOM 3477 O O . TYR B 1 189 ? -3.662 6.367 18.938 1 94.56 189 TYR B O 1
ATOM 3485 N N . MET B 1 190 ? -4.852 6.551 17.125 1 95.88 190 MET B N 1
ATOM 3486 C CA . MET B 1 190 ? -3.686 6.605 16.234 1 95.88 190 MET B CA 1
ATOM 3487 C C . MET B 1 190 ? -2.832 7.832 16.547 1 95.88 190 MET B C 1
ATOM 3489 O O . MET B 1 190 ? -1.615 7.723 16.703 1 95.88 190 MET B O 1
ATOM 3493 N N . LYS B 1 191 ? -3.494 8.961 16.625 1 97.88 191 LYS B N 1
ATOM 3494 C CA . LYS B 1 191 ? -2.752 10.188 16.891 1 97.88 191 LYS B CA 1
ATOM 3495 C C . LYS B 1 191 ? -2.076 10.148 18.25 1 97.88 191 LYS B C 1
ATOM 3497 O O . LYS B 1 191 ? -0.949 10.625 18.406 1 97.88 191 LYS B O 1
ATOM 3502 N N . GLN B 1 192 ? -2.795 9.641 19.188 1 97.25 192 GLN B N 1
ATOM 3503 C CA . GLN B 1 192 ? -2.209 9.539 20.516 1 97.25 192 GLN B CA 1
ATOM 3504 C C . GLN B 1 192 ? -0.949 8.68 20.5 1 97.25 192 GLN B C 1
ATOM 3506 O O . GLN B 1 192 ? 0.056 9.023 21.125 1 97.25 192 GLN B O 1
ATOM 3511 N N . GLU B 1 193 ? -0.986 7.57 19.797 1 97 193 GLU B N 1
ATOM 3512 C CA . GLU B 1 193 ? 0.173 6.688 19.703 1 97 193 GLU B CA 1
ATOM 3513 C C . GLU B 1 193 ? 1.313 7.355 18.938 1 97 193 GLU B C 1
ATOM 3515 O O . GLU B 1 193 ? 2.479 7.242 19.328 1 97 193 GLU B O 1
ATOM 3520 N N . ILE B 1 194 ? 1.002 8.07 17.859 1 98.31 194 ILE B N 1
ATOM 3521 C CA . ILE B 1 194 ? 1.997 8.805 17.094 1 98.31 194 ILE B CA 1
ATOM 3522 C C . ILE B 1 194 ? 2.689 9.836 17.969 1 98.31 194 ILE B C 1
ATOM 3524 O O . ILE B 1 194 ? 3.92 9.922 18 1 98.31 194 ILE B O 1
ATOM 3528 N N . ILE B 1 195 ? 1.874 10.547 18.703 1 98.56 195 ILE B N 1
ATOM 3529 C CA . ILE B 1 195 ? 2.383 11.602 19.578 1 98.56 195 ILE B CA 1
ATOM 3530 C C . ILE B 1 195 ? 3.281 10.992 20.641 1 98.56 195 ILE B C 1
ATOM 3532 O O . ILE B 1 195 ? 4.375 11.5 20.906 1 98.56 195 ILE B O 1
ATOM 3536 N N . ARG B 1 196 ? 2.887 9.875 21.172 1 97.75 196 ARG B N 1
ATOM 3537 C CA . ARG B 1 196 ? 3.631 9.203 22.234 1 97.75 196 ARG B CA 1
ATOM 3538 C C . ARG B 1 196 ? 5.008 8.766 21.75 1 97.75 196 ARG B C 1
ATOM 3540 O O . ARG B 1 196 ? 5.98 8.789 22.5 1 97.75 196 ARG B O 1
ATOM 3547 N N . ASN B 1 197 ? 5.145 8.492 20.531 1 98.12 197 ASN B N 1
ATOM 3548 C CA . ASN B 1 197 ? 6.363 7.902 19.984 1 98.12 197 ASN B CA 1
ATOM 3549 C C . ASN B 1 197 ? 7.172 8.922 19.188 1 98.12 197 ASN B C 1
ATOM 3551 O O . ASN B 1 197 ? 7.996 8.547 18.359 1 98.12 197 ASN B O 1
ATOM 3555 N N . SER B 1 198 ? 6.914 10.195 19.375 1 98.75 198 SER B N 1
ATOM 3556 C CA . SER B 1 198 ? 7.594 11.227 18.594 1 98.75 198 SER B CA 1
ATOM 3557 C C . SER B 1 198 ? 8.305 12.227 19.5 1 98.75 198 SER B C 1
ATOM 3559 O O . SER B 1 198 ? 7.758 12.633 20.531 1 98.75 198 SER B O 1
ATOM 3561 N N . GLU B 1 199 ? 9.508 12.617 19.125 1 98.62 199 GLU B N 1
ATOM 3562 C CA . GLU B 1 199 ? 10.211 13.68 19.859 1 98.62 199 GLU B CA 1
ATOM 3563 C C . GLU B 1 199 ? 9.539 15.031 19.641 1 98.62 199 GLU B C 1
ATOM 3565 O O . GLU B 1 199 ? 9.445 15.836 20.562 1 98.62 199 GLU B O 1
ATOM 3570 N N . LYS B 1 200 ? 9.117 15.266 18.438 1 98.75 200 LYS B N 1
ATOM 3571 C CA . LYS B 1 200 ? 8.391 16.484 18.078 1 98.75 200 LYS B CA 1
ATOM 3572 C C . LYS B 1 200 ? 7.176 16.156 17.203 1 98.75 200 LYS B C 1
ATOM 3574 O O . LYS B 1 200 ? 7.242 15.281 16.344 1 98.75 200 LYS B O 1
ATOM 3579 N N . VAL B 1 201 ? 6.105 16.938 17.422 1 98.88 201 VAL B N 1
ATOM 3580 C CA . VAL B 1 201 ? 4.875 16.719 16.656 1 98.88 201 VAL B CA 1
ATOM 3581 C C . VAL B 1 201 ? 4.383 18.062 16.094 1 98.88 201 VAL B C 1
ATOM 3583 O O . VAL B 1 201 ? 4.219 19.031 16.844 1 98.88 201 VAL B O 1
ATOM 3586 N N . TYR B 1 202 ? 4.141 18.094 14.797 1 98.88 202 TYR B N 1
ATOM 3587 C CA . TYR B 1 202 ? 3.621 19.266 14.102 1 98.88 202 TYR B CA 1
ATOM 3588 C C . TYR B 1 202 ? 2.234 19 13.531 1 98.88 202 TYR B C 1
ATOM 3590 O O . TYR B 1 202 ? 2.045 18.031 12.773 1 98.88 202 TYR B O 1
ATOM 3598 N N . LEU B 1 203 ? 1.32 19.812 13.898 1 98.88 203 LEU B N 1
ATOM 3599 C CA . LEU B 1 203 ? -0.033 19.766 13.359 1 98.88 203 LEU B CA 1
ATOM 3600 C C . LEU B 1 203 ? -0.159 20.688 12.141 1 98.88 203 LEU B C 1
ATOM 3602 O O . LEU B 1 203 ? 0.112 21.891 12.227 1 98.88 203 LEU B O 1
ATOM 3606 N N . LEU B 1 204 ? -0.571 20.094 11.023 1 98.56 204 LEU B N 1
ATOM 3607 C CA . LEU B 1 204 ? -0.769 20.844 9.781 1 98.56 204 LEU B CA 1
ATOM 3608 C C . LEU B 1 204 ? -2.254 21.031 9.492 1 98.56 204 LEU B C 1
ATOM 3610 O O . LEU B 1 204 ? -2.955 20.062 9.195 1 98.56 204 LEU B O 1
ATOM 3614 N N . VAL B 1 205 ? -2.725 22.297 9.531 1 97.38 205 VAL B N 1
ATOM 3615 C CA . VAL B 1 205 ? -4.141 22.547 9.289 1 97.38 205 VAL B CA 1
ATOM 3616 C C . VAL B 1 205 ? -4.305 23.859 8.531 1 97.38 205 VAL B C 1
ATOM 3618 O O . VAL B 1 205 ? -3.625 24.844 8.828 1 97.38 205 VAL B O 1
ATOM 3621 N N . ASP B 1 206 ? -5.16 23.781 7.543 1 95.69 206 ASP B N 1
ATOM 3622 C CA . ASP B 1 206 ? -5.48 25.031 6.875 1 95.69 206 ASP B CA 1
ATOM 3623 C C . ASP B 1 206 ? -6.609 25.766 7.598 1 95.69 206 ASP B C 1
ATOM 3625 O O . ASP B 1 206 ? -7.281 25.188 8.461 1 95.69 206 ASP B O 1
ATOM 3629 N N . SER B 1 207 ? -6.852 27 7.203 1 94.25 207 SER B N 1
ATOM 3630 C CA . SER B 1 207 ? -7.75 27.906 7.91 1 94.25 207 SER B CA 1
ATOM 3631 C C . SER B 1 207 ? -9.18 27.391 7.898 1 94.25 207 SER B C 1
ATOM 3633 O O . SER B 1 207 ? -9.984 27.734 8.766 1 94.25 207 SER B O 1
ATOM 3635 N N . THR B 1 208 ? -9.531 26.516 6.922 1 93.88 208 THR B N 1
ATOM 3636 C CA . THR B 1 208 ? -10.898 26.016 6.832 1 93.88 208 THR B CA 1
ATOM 3637 C C . THR B 1 208 ? -11.203 25.047 7.973 1 93.88 208 THR B C 1
ATOM 3639 O O . THR B 1 208 ? -12.359 24.734 8.234 1 93.88 208 THR B O 1
ATOM 3642 N N . LYS B 1 209 ? -10.211 24.578 8.703 1 95.56 209 LYS B N 1
ATOM 3643 C CA . LYS B 1 209 ? -10.391 23.625 9.789 1 95.56 209 LYS B CA 1
ATOM 3644 C C . LYS B 1 209 ? -10.484 24.344 11.141 1 95.56 209 LYS B C 1
ATOM 3646 O O . LYS B 1 209 ? -10.773 23.719 12.156 1 95.56 209 LYS B O 1
ATOM 3651 N N . VAL B 1 210 ? -10.219 25.672 11.156 1 96.25 210 VAL B N 1
ATOM 3652 C CA . VAL B 1 210 ? -10.195 26.438 12.398 1 96.25 210 VAL B CA 1
ATOM 3653 C C . VAL B 1 210 ? -11.617 26.719 12.867 1 96.25 210 VAL B C 1
ATOM 3655 O O . VAL B 1 210 ? -12.492 27.062 12.062 1 96.25 210 VAL B O 1
ATOM 3658 N N . ASN B 1 211 ? -11.828 26.547 14.086 1 96.06 211 ASN B N 1
ATOM 3659 C CA . ASN B 1 211 ? -13.125 26.719 14.734 1 96.06 211 ASN B CA 1
ATOM 3660 C C . ASN B 1 211 ? -14.148 25.719 14.211 1 96.06 211 ASN B C 1
ATOM 3662 O O . ASN B 1 211 ? -15.305 26.062 13.992 1 96.06 211 ASN B O 1
ATOM 3666 N N . LYS B 1 212 ? -13.711 24.516 13.867 1 94.5 212 LYS B N 1
ATOM 3667 C CA . LYS B 1 212 ? -14.547 23.375 13.477 1 94.5 212 LYS B CA 1
ATOM 3668 C C . LYS B 1 212 ? -14.453 22.25 14.484 1 94.5 212 LYS B C 1
ATOM 3670 O O . LYS B 1 212 ? -13.375 21.969 15.023 1 94.5 212 LYS B O 1
ATOM 3675 N N . LYS B 1 213 ? -15.617 21.641 14.695 1 93.56 213 LYS B N 1
ATOM 3676 C CA . LYS B 1 213 ? -15.695 20.5 15.602 1 93.56 213 LYS B CA 1
ATOM 3677 C C . LYS B 1 213 ? -16.266 19.266 14.891 1 93.56 213 LYS B C 1
ATOM 3679 O O . LYS B 1 213 ? -17.062 19.406 13.961 1 93.56 213 LYS B O 1
ATOM 3684 N N . THR B 1 214 ? -15.766 18.141 15.25 1 92.5 214 THR B N 1
ATOM 3685 C CA . THR B 1 214 ? -16.359 16.875 14.859 1 92.5 214 THR B CA 1
ATOM 3686 C C . THR B 1 214 ? -16.438 15.914 16.047 1 92.5 214 THR B C 1
ATOM 3688 O O . THR B 1 214 ? -16.266 16.328 17.188 1 92.5 214 THR B O 1
ATOM 3691 N N . ALA B 1 215 ? -16.734 14.68 15.898 1 91.69 215 ALA B N 1
ATOM 3692 C CA . ALA B 1 215 ? -17.25 13.758 16.906 1 91.69 215 ALA B CA 1
ATOM 3693 C C . ALA B 1 215 ? -16.203 13.492 17.984 1 91.69 215 ALA B C 1
ATOM 3695 O O . ALA B 1 215 ? -16.562 13.289 19.156 1 91.69 215 ALA B O 1
ATOM 3696 N N . PHE B 1 216 ? -14.906 13.484 17.688 1 93.88 216 PHE B N 1
ATOM 3697 C CA . PHE B 1 216 ? -13.859 13.086 18.625 1 93.88 216 PHE B CA 1
ATOM 3698 C C . PHE B 1 216 ? -12.742 14.117 18.656 1 93.88 216 PHE B C 1
ATOM 3700 O O . PHE B 1 216 ? -12.602 14.922 17.734 1 93.88 216 PHE B O 1
ATOM 3707 N N . LYS B 1 217 ? -11.992 14.141 19.734 1 96.19 217 LYS B N 1
ATOM 3708 C CA . LYS B 1 217 ? -10.938 15.141 19.828 1 96.19 217 LYS B CA 1
ATOM 3709 C C . LYS B 1 217 ? -9.781 14.633 20.688 1 96.19 217 LYS B C 1
ATOM 3711 O O . LYS B 1 217 ? -9.938 13.672 21.453 1 96.19 217 LYS B O 1
ATOM 3716 N N . ILE B 1 218 ? -8.664 15.188 20.484 1 98.06 218 ILE B N 1
ATOM 3717 C CA . ILE B 1 218 ? -7.539 15.117 21.406 1 98.06 218 ILE B CA 1
ATOM 3718 C C . ILE B 1 218 ? -7.172 16.516 21.891 1 98.06 218 ILE B C 1
ATOM 3720 O O . ILE B 1 218 ? -7.465 17.5 21.219 1 98.06 218 ILE B O 1
ATOM 3724 N N . ASP B 1 219 ? -6.602 16.531 23.078 1 97.31 219 ASP B N 1
ATOM 3725 C CA . ASP B 1 219 ? -6.102 17.828 23.531 1 97.31 219 ASP B CA 1
ATOM 3726 C C . ASP B 1 219 ? -4.746 18.141 22.891 1 97.31 219 ASP B C 1
ATOM 3728 O O . ASP B 1 219 ? -4.32 17.453 21.969 1 97.31 219 ASP B O 1
ATOM 3732 N N . PHE B 1 220 ? -4.09 19.188 23.422 1 98.31 220 PHE B N 1
ATOM 3733 C CA . PHE B 1 220 ? -2.877 19.656 22.766 1 98.31 220 PHE B CA 1
ATOM 3734 C C . PHE B 1 220 ? -1.64 19.031 23.391 1 98.31 220 PHE B C 1
ATOM 3736 O O . PHE B 1 220 ? -0.512 19.344 23.016 1 98.31 220 PHE B O 1
ATOM 3743 N N . SER B 1 221 ? -1.82 18.125 24.344 1 97.62 221 SER B N 1
ATOM 3744 C CA . SER B 1 221 ? -0.685 17.5 25 1 97.62 221 SER B CA 1
ATOM 3745 C C . SER B 1 221 ? 0.197 16.766 24 1 97.62 221 SER B C 1
ATOM 3747 O O . SER B 1 221 ? -0.285 15.914 23.25 1 97.62 221 SER B O 1
ATOM 3749 N N . GLY B 1 222 ? 1.453 17.125 23.969 1 98.19 222 GLY B N 1
ATOM 3750 C CA . GLY B 1 222 ? 2.41 16.453 23.109 1 98.19 222 GLY B CA 1
ATOM 3751 C C . GLY B 1 222 ? 2.529 17.094 21.734 1 98.19 222 GLY B C 1
ATOM 3752 O O . GLY B 1 222 ? 3.365 16.688 20.922 1 98.19 222 GLY B O 1
ATOM 3753 N N . ILE B 1 223 ? 1.7 18.047 21.438 1 98.69 223 ILE B N 1
ATOM 3754 C CA . ILE B 1 223 ? 1.815 18.797 20.188 1 98.69 223 ILE B CA 1
ATOM 3755 C C . ILE B 1 223 ? 2.766 19.969 20.359 1 98.69 223 ILE B C 1
ATOM 3757 O O . ILE B 1 223 ? 2.58 20.797 21.266 1 98.69 223 ILE B O 1
ATOM 3761 N N . ASP B 1 224 ? 3.725 20.062 19.516 1 98.69 224 ASP B N 1
ATOM 3762 C CA . ASP B 1 224 ? 4.758 21.078 19.672 1 98.69 224 ASP B CA 1
ATOM 3763 C C . ASP B 1 224 ? 4.418 22.344 18.875 1 98.69 224 ASP B C 1
ATOM 3765 O O . ASP B 1 224 ? 4.727 23.453 19.312 1 98.69 224 ASP B O 1
ATOM 3769 N N . ALA B 1 225 ? 3.771 22.141 17.703 1 98.69 225 ALA B N 1
ATOM 3770 C CA . ALA B 1 225 ? 3.504 23.312 16.875 1 98.69 225 ALA B CA 1
ATOM 3771 C C . ALA B 1 225 ? 2.303 23.078 15.961 1 98.69 225 ALA B C 1
ATOM 3773 O O . ALA B 1 225 ? 2 21.938 15.609 1 98.69 225 ALA B O 1
ATOM 3774 N N . VAL B 1 226 ? 1.709 24.172 15.633 1 98.56 226 VAL B N 1
ATOM 3775 C CA . VAL B 1 226 ? 0.674 24.234 14.602 1 98.56 226 VAL B CA 1
ATOM 3776 C C . VAL B 1 226 ? 1.158 25.078 13.43 1 98.56 226 VAL B C 1
ATOM 3778 O O . VAL B 1 226 ? 1.613 26.203 13.617 1 98.56 226 VAL B O 1
ATOM 3781 N N . ILE B 1 227 ? 1.099 24.484 12.266 1 98.25 227 ILE B N 1
ATOM 3782 C CA . ILE B 1 227 ? 1.395 25.219 11.047 1 98.25 227 ILE B CA 1
ATOM 3783 C C . ILE B 1 227 ? 0.109 25.453 10.258 1 98.25 227 ILE B C 1
ATOM 3785 O O . ILE B 1 227 ? -0.607 24.5 9.938 1 98.25 227 ILE B O 1
ATOM 3789 N N . THR B 1 228 ? -0.197 26.688 9.961 1 97.62 228 THR B N 1
ATOM 3790 C CA . THR B 1 228 ? -1.442 27.047 9.289 1 97.62 228 THR B CA 1
ATOM 3791 C C . THR B 1 228 ? -1.208 28.156 8.266 1 97.62 228 THR B C 1
ATOM 3793 O O . THR B 1 228 ? -0.152 28.781 8.266 1 97.62 228 THR B O 1
ATOM 3796 N N . ASP B 1 229 ? -2.184 28.312 7.387 1 95.62 229 ASP B N 1
ATOM 3797 C CA . ASP B 1 229 ? -2.006 29.234 6.266 1 95.62 229 ASP B CA 1
ATOM 3798 C C . ASP B 1 229 ? -2.342 30.672 6.676 1 95.62 229 ASP B C 1
ATOM 3800 O O . ASP B 1 229 ? -1.855 31.625 6.066 1 95.62 229 ASP B O 1
ATOM 3804 N N . GLU B 1 230 ? -3.17 30.828 7.699 1 93.94 230 GLU B N 1
ATOM 3805 C CA . GLU B 1 230 ? -3.609 32.125 8.188 1 93.94 230 GLU B CA 1
ATOM 3806 C C . GLU B 1 230 ? -3.443 32.25 9.703 1 93.94 230 GLU B C 1
ATOM 3808 O O . GLU B 1 230 ? -3.4 31.219 10.398 1 93.94 230 GLU B O 1
ATOM 3813 N N . PRO B 1 231 ? -3.365 33.562 10.117 1 94.06 231 PRO B N 1
ATOM 3814 C CA . PRO B 1 231 ? -3.328 33.719 11.578 1 94.06 231 PRO B CA 1
ATOM 3815 C C . PRO B 1 231 ? -4.562 33.125 12.258 1 94.06 231 PRO B C 1
ATOM 3817 O O . PRO B 1 231 ? -5.676 33.25 11.734 1 94.06 231 PRO B O 1
ATOM 3820 N N . LEU B 1 232 ? -4.34 32.625 13.398 1 96 232 LEU B N 1
ATOM 3821 C CA . LEU B 1 232 ? -5.438 32.062 14.18 1 96 232 LEU B CA 1
ATOM 3822 C C . LEU B 1 232 ? -6.199 33.156 14.906 1 96 232 LEU B C 1
ATOM 3824 O O . LEU B 1 232 ? -5.656 34.25 15.156 1 96 232 LEU B O 1
ATOM 3828 N N . PRO B 1 233 ? -7.473 32.875 15.219 1 95.19 233 PRO B N 1
ATOM 3829 C CA . PRO B 1 233 ? -8.18 33.812 16.094 1 95.19 233 PRO B CA 1
ATOM 3830 C C . PRO B 1 233 ? -7.449 34.062 17.422 1 95.19 233 PRO B C 1
ATOM 3832 O O . PRO B 1 233 ? -6.816 33.125 17.953 1 95.19 233 PRO B O 1
ATOM 3835 N N . LYS B 1 234 ? -7.613 35.188 17.938 1 95 234 LYS B N 1
ATOM 3836 C CA . LYS B 1 234 ? -6.859 35.656 19.109 1 95 234 LYS B CA 1
ATOM 3837 C C . LYS B 1 234 ? -7.008 34.656 20.266 1 95 234 LYS B C 1
ATOM 3839 O O . LYS B 1 234 ? -6.016 34.281 20.906 1 95 234 LYS B O 1
ATOM 3844 N N . ASP B 1 235 ? -8.18 34.25 20.578 1 94.94 235 ASP B N 1
ATOM 3845 C CA . ASP B 1 235 ? -8.438 33.375 21.719 1 94.94 235 ASP B CA 1
ATOM 3846 C C . ASP B 1 235 ? -7.719 32.031 21.531 1 94.94 235 ASP B C 1
ATOM 3848 O O . ASP B 1 235 ? -7.105 31.516 22.484 1 94.94 235 ASP B O 1
ATOM 3852 N N . LEU B 1 236 ? -7.809 31.5 20.359 1 97.12 236 LEU B N 1
ATOM 3853 C CA . LEU B 1 236 ? -7.145 30.234 20.062 1 97.12 236 LEU B CA 1
ATOM 3854 C C . LEU B 1 236 ? -5.629 30.391 20.125 1 97.12 236 LEU B C 1
ATOM 3856 O O . LEU B 1 236 ? -4.938 29.531 20.688 1 97.12 236 LEU B O 1
ATOM 3860 N N . MET B 1 237 ? -5.137 31.422 19.578 1 96.31 237 MET B N 1
ATOM 3861 C CA . MET B 1 237 ? -3.707 31.703 19.609 1 96.31 237 MET B CA 1
ATOM 3862 C C . MET B 1 237 ? -3.197 31.781 21.047 1 96.31 237 MET B C 1
ATOM 3864 O O . MET B 1 237 ? -2.188 31.156 21.391 1 96.31 237 MET B O 1
ATOM 3868 N N . GLN B 1 238 ? -3.848 32.531 21.875 1 96.38 238 GLN B N 1
ATOM 3869 C CA . GLN B 1 238 ? -3.461 32.688 23.281 1 96.38 238 GLN B CA 1
ATOM 3870 C C . GLN B 1 238 ? -3.504 31.344 24.016 1 96.38 238 GLN B C 1
ATOM 3872 O O . GLN B 1 238 ? -2.639 31.062 24.844 1 96.38 238 GLN B O 1
ATOM 3877 N N . HIS B 1 239 ? -4.508 30.609 23.703 1 96.88 239 HIS B N 1
ATOM 3878 C CA . HIS B 1 239 ? -4.645 29.297 24.312 1 96.88 239 HIS B CA 1
ATOM 3879 C C . HIS B 1 239 ? -3.461 28.391 23.969 1 96.88 239 HIS B C 1
ATOM 3881 O O . HIS B 1 239 ? -2.889 27.75 24.844 1 96.88 239 HIS B O 1
ATOM 3887 N N . LEU B 1 240 ? -3.084 28.344 22.75 1 97.88 240 LEU B N 1
ATOM 3888 C CA . LEU B 1 240 ? -1.975 27.516 22.281 1 97.88 240 LEU B CA 1
ATOM 3889 C C . LEU B 1 240 ? -0.662 27.969 22.922 1 97.88 240 LEU B C 1
ATOM 3891 O O . LEU B 1 240 ? 0.159 27.141 23.312 1 97.88 240 LEU B O 1
ATOM 3895 N N . ILE B 1 241 ? -0.5 29.266 23.031 1 95.31 241 ILE B N 1
ATOM 3896 C CA . ILE B 1 241 ? 0.688 29.828 23.672 1 95.31 241 ILE B CA 1
ATOM 3897 C C . ILE B 1 241 ? 0.756 29.359 25.125 1 95.31 241 ILE B C 1
ATOM 3899 O O . ILE B 1 241 ? 1.818 28.953 25.609 1 95.31 241 ILE B O 1
ATOM 3903 N N . SER B 1 242 ? -0.352 29.391 25.797 1 96.81 242 SER B N 1
ATOM 3904 C CA . SER B 1 242 ? -0.407 28.984 27.203 1 96.81 242 SER B CA 1
ATOM 3905 C C . SER B 1 242 ? -0.056 27.516 27.359 1 96.81 242 SER B C 1
ATOM 3907 O O . SER B 1 242 ? 0.36 27.078 28.438 1 96.81 242 SER B O 1
ATOM 3909 N N . LYS B 1 243 ? -0.24 26.75 26.312 1 96.88 243 LYS B N 1
ATOM 3910 C CA . LYS B 1 243 ? 0.063 25.328 26.328 1 96.88 243 LYS B CA 1
ATOM 3911 C C . LYS B 1 243 ? 1.454 25.047 25.766 1 96.88 243 LYS B C 1
ATOM 3913 O O . LYS B 1 243 ? 1.832 23.891 25.562 1 96.88 243 LYS B O 1
ATOM 3918 N N . GLU B 1 244 ? 2.115 26.125 25.438 1 97.25 244 GLU B N 1
ATOM 3919 C CA . GLU B 1 244 ? 3.473 26.062 24.891 1 97.25 244 GLU B CA 1
ATOM 3920 C C . GLU B 1 244 ? 3.498 25.406 23.531 1 97.25 244 GLU B C 1
ATOM 3922 O O . GLU B 1 244 ? 4.418 24.641 23.219 1 97.25 244 GLU B O 1
ATOM 3927 N N . VAL B 1 245 ? 2.461 25.562 22.812 1 98.44 245 VAL B N 1
ATOM 3928 C CA . VAL B 1 245 ? 2.389 25.125 21.422 1 98.44 245 VAL B CA 1
ATOM 3929 C C . VAL B 1 245 ? 2.764 26.297 20.5 1 98.44 245 VAL B C 1
ATOM 3931 O O . VAL B 1 245 ? 2.131 27.344 20.547 1 98.44 245 VAL B O 1
ATOM 3934 N N . GLU B 1 246 ? 3.771 26.109 19.703 1 97.5 246 GLU B N 1
ATOM 3935 C CA . GLU B 1 246 ? 4.191 27.141 18.766 1 97.5 246 GLU B CA 1
ATOM 3936 C C . GLU B 1 246 ? 3.205 27.25 17.609 1 97.5 246 GLU B C 1
ATOM 3938 O O . GLU B 1 246 ? 2.717 26.234 17.094 1 97.5 246 GLU B O 1
ATOM 3943 N N . VAL B 1 247 ? 2.912 28.484 17.234 1 96.88 247 VAL B N 1
ATOM 3944 C CA . VAL B 1 247 ? 2.041 28.703 16.078 1 96.88 247 VAL B CA 1
ATOM 3945 C C . VAL B 1 247 ? 2.836 29.344 14.938 1 96.88 247 VAL B C 1
ATOM 3947 O O . VAL B 1 247 ? 3.428 30.422 15.117 1 96.88 247 VAL B O 1
ATOM 3950 N N . ILE B 1 248 ? 2.844 28.672 13.797 1 95.5 248 ILE B N 1
ATOM 3951 C CA . ILE B 1 248 ? 3.502 29.156 12.586 1 95.5 248 ILE B CA 1
ATOM 3952 C C . ILE B 1 248 ? 2.457 29.469 11.523 1 95.5 248 ILE B C 1
ATOM 3954 O O . ILE B 1 248 ? 1.859 28.562 10.938 1 95.5 248 ILE B O 1
ATOM 3958 N N . SER B 1 249 ? 2.178 30.719 11.266 1 92.81 249 SER B N 1
ATOM 3959 C CA . SER B 1 249 ? 1.229 31.156 10.25 1 92.81 249 SER B CA 1
ATOM 3960 C C . SER B 1 249 ? 1.948 31.75 9.039 1 92.81 249 SER B C 1
ATOM 3962 O O . SER B 1 249 ? 2.928 32.469 9.188 1 92.81 249 SER B O 1
ATOM 3964 N N . LEU B 1 250 ? 1.568 31.391 7.832 1 87.5 250 LEU B N 1
ATOM 3965 C CA . LEU B 1 250 ? 2.229 31.828 6.605 1 87.5 250 LEU B CA 1
ATOM 3966 C C . LEU B 1 250 ? 1.933 33.281 6.324 1 87.5 250 LEU B C 1
ATOM 3968 O O . LEU B 1 250 ? 2.771 34 5.762 1 87.5 250 LEU B O 1
ATOM 3972 N N . LYS B 1 251 ? 0.766 33.844 6.23 1 77.31 251 LYS B N 1
ATOM 3973 C CA . LYS B 1 251 ? 0.517 35.25 5.98 1 77.31 251 LYS B CA 1
ATOM 3974 C C . LYS B 1 251 ? 1.107 36.125 7.09 1 77.31 251 LYS B C 1
ATOM 3976 O O . LYS B 1 251 ? 1.487 37.281 6.852 1 77.31 251 LYS B O 1
ATOM 3981 N N . GLY B 1 252 ? 1.322 35.562 8.117 1 56.06 252 GLY B N 1
ATOM 3982 C CA . GLY B 1 252 ? 1.992 36.375 9.117 1 56.06 252 GLY B CA 1
ATOM 3983 C C . GLY B 1 252 ? 3.504 36.281 9.062 1 56.06 252 GLY B C 1
ATOM 3984 O O . GLY B 1 252 ? 4.207 36.906 9.867 1 56.06 252 GLY B O 1
ATOM 3985 N N . LEU B 1 253 ? 3.932 35.375 8.102 1 46.09 253 LEU B N 1
ATOM 3986 C CA . LEU B 1 253 ? 5.367 35.281 7.863 1 46.09 253 LEU B CA 1
ATOM 3987 C C . LEU B 1 253 ? 5.777 36.156 6.691 1 46.09 253 LEU B C 1
ATOM 3989 O O . LEU B 1 253 ? 4.992 36.375 5.762 1 46.09 253 LEU B O 1
#

Solvent-accessible surface area (backbone atoms only — not comparable to full-atom values): 25021 Å² total; per-residue (Å²): 128,51,70,69,58,45,45,31,53,48,40,45,47,14,69,72,58,40,45,42,36,19,66,51,44,21,65,76,66,71,43,49,74,67,53,31,24,51,44,33,28,50,32,27,66,41,64,50,24,28,13,18,32,20,12,35,24,47,63,83,67,76,72,82,61,76,40,62,53,54,49,43,27,54,64,30,69,51,28,41,53,37,16,53,60,55,52,70,74,63,55,63,63,35,33,33,35,46,37,84,30,57,40,43,37,43,28,31,59,60,66,80,67,44,48,28,38,41,34,26,39,22,55,40,39,44,47,37,41,38,73,45,81,58,34,46,31,34,37,49,21,21,42,50,36,70,82,72,39,31,39,38,63,69,55,33,56,60,56,51,70,76,48,71,24,57,35,32,40,36,55,57,65,8,32,48,82,78,23,39,16,30,82,42,68,69,52,48,56,48,50,52,53,52,41,72,31,27,76,34,26,36,37,45,40,53,62,88,24,52,76,33,83,53,83,32,67,40,63,62,82,67,42,43,29,39,36,23,42,42,74,66,58,68,70,48,46,53,49,35,49,75,67,63,25,45,76,47,33,50,71,78,95,127,53,70,71,59,45,45,31,52,50,40,45,46,15,70,72,57,41,45,42,36,19,66,52,44,21,65,76,64,69,44,50,73,66,54,30,24,53,44,32,28,51,33,24,65,43,64,50,23,29,13,17,35,21,11,35,23,47,62,81,67,74,73,79,61,74,41,63,51,53,48,41,26,53,63,28,68,50,28,42,53,38,17,54,58,56,51,69,75,62,56,62,64,36,33,35,36,46,38,84,30,58,41,45,36,45,28,29,60,59,66,79,67,43,47,27,39,42,35,28,40,23,54,40,39,44,46,37,42,38,73,44,83,60,36,46,34,34,36,51,22,21,42,52,36,70,81,72,39,31,39,36,61,70,55,32,56,58,55,52,71,76,47,72,24,57,34,31,40,36,56,57,65,8,30,48,81,77,23,40,14,29,81,43,68,68,53,48,56,49,50,52,51,51,40,72,31,27,76,35,26,36,38,45,40,54,64,88,23,52,76,31,82,52,83,31,66,41,62,62,82,67,43,43,29,38,35,23,43,42,74,66,58,67,71,45,46,53,49,35,49,76,67,63,26,45,78,48,32,51,72,75,95

InterPro domains:
  IPR001034 DeoR-type HTH domain [PF08220] (11-58)
  IPR001034 DeoR-type HTH domain [PR00037] (24-38)
  IPR001034 DeoR-type HTH domain [PR00037] (38-56)
  IPR001034 DeoR-type HTH domain [PS51000] (3-58)
  IPR001034 DeoR-type HTH domain [SM00420] (6-58)
  IPR014036 DeoR-like transcriptional repressor, C-terminal sensor domain [PF00455] (75-230)
  IPR036388 Winged helix-like DNA-binding domain superfamily [G3DSA:1.10.10.10] (4-57)
  IPR036390 Winged helix DNA-binding domain superfamily [SSF46785] (5-78)
  IPR037171 NagB/RpiA transferase-like [SSF100950] (74-231)
  IPR050313 Carbohydrate Metabolism HTH-type Transcriptional Regulators [PTHR30363] (1-248)

Nearest PDB structures (foldseek):
  7l6l-assembly1_E  TM=9.268E-01  e=2.744E-14  Escherichia coli K-12
  5wsa-assembly1_A  TM=3.121E-01  e=2.576E-02  Mycobacterium tuberculosis H37Rv
  8edt-assembly1_A  TM=4.028E-01  e=2.199E-01  Escherichia coli
  3g2g-assembly3_D  TM=3.468E-01  e=2.338E-01  Homo sapiens
  8tbs-assembly2_H  TM=3.211E-01  e=3.176E-01  Homo sapiens

Secondary structure (DSSP, 8-state):
--HHHHHHHHHHHHHHHSEEEHHHHHHHHT--HHHHHHHHHHHHHTTSSEEETTEEE-----SSS--HHHHHHTTHHHHHHHHHHHHTT--TT-EEEE-S-HHHHHH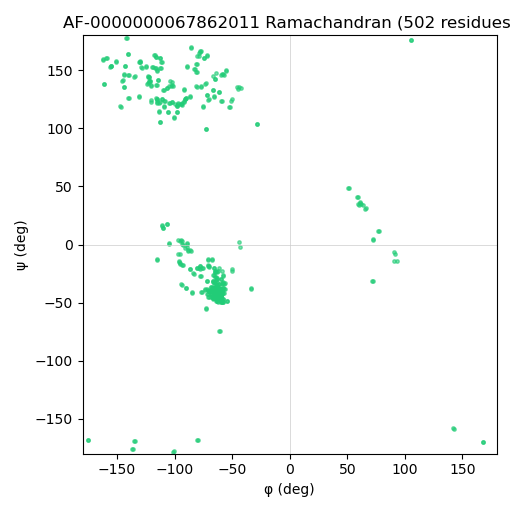HHT---SS-EEEESBHHHHHHHTTSTTSEEEEPPEEEETTTTEEESHHHHHHHTT--EEEEEE--SEEETTEEEESSHHHHHHHHHHHHTEEEEEEE--GGGBT---SEEE-STT--EEEESSPPPHHHHHHHHHTT-EEEESTT-/--HHHHHHHHHHHHHHHSEEEHHHHHHHHT--HHHHHHHHHHHHHTTSSEEETTEEE-----SSS--HHHHHHTTHHHHHHHHHHHHTT--TT-EEEE-S-HHHHHHHHT---SS-EEEESBHHHHHHHTTSTTSEEEEPPEEEETTTTEEESHHHHHHHTT--EEEEEE--SEEETTEEEESSHHHHHHHHHHHHTEEEEEEE--GGGBT---SEEE-STT--EEEESSPPPHHHHHHHHHTT-EEEESTT-

Foldseek 3Di:
DDLQVLLLVQLVCQVVVQKDFLVNSCVVVVDDSVSSVVSQVLCVLLVLFDDDHRTTGGDPDDPDPCFLNNQLNPCVVFLLVLLVVVLVVDEAQFEEEQELDSSSLSNLQPHDHFQYEYEYQAPSSQSNNPVDPRYHYHHQAADADPRSRGHFDPSSLVVLQVAAGQEYEYEAQADDLQAGADADPRVVSVVVSNLVRYPAYEYEYEPVRYPDHHDDGDHCPSHAEYGYAADHPPVRVVSCVVVNYHYHYNVVD/DDLQVLLLVLLVVQVVVQKDFLVNSCVVVVDDSVSSVVSQVLCVLLVLWDDDHRTTGGDPDDPDPCFLNNQLNPCVVFLLVLLVVVLVVDEAQFEEEQELDSSSLSNLQPHDHFQYEYEYQAPSSQSNNPVDPRYHYHHQAADADPRSRGHFDPSSLVVLQVAAGQEYEYEAQADDLQAGADADPRVVSVVVSNLVRYPAYEYEYEPVRYPDHHDDGDHCPSHAEYGYAADHPPVSVVSCVVVNYHYHYNVVD

Radius of gyration: 23.76 Å; Cα contacts (8 Å, |Δi|>4): 1201; chains: 2; bounding box: 41×76×60 Å

Sequence (506 aa):
MNQKERIVEELKLLENMKTISQEELMQIFSISKDTARRDILKLVESGLAERYPGGVSLPVLKPQIESYTSRLVKQSEQKQKIAYVAGKVIKDHMTIYLDVSTTVHFLASGLEQNDLVVVTNSMDNAIAASQKEDNKVYLLGGFFNFQSRVLSGEPVLGQLQQFNFDVAFIGGAGLTEEGVFYSELTDVYMKQEIIRNSEKVYLLVDSTKVNKKTAFKIDFSGIDAVITDEPLPKDLMQHLISKEVEVISLKGLMNQKERIVEELKLLENMKTISQEELMQIFSISKDTARRDILKLVESGLAERYPGGVSLPVLKPQIESYTSRLVKQSEQKQKIAYVAGKVIKDHMTIYLDVSTTVHFLASGLEQNDLVVVTNSMDNAIAASQKEDNKVYLLGGFFNFQSRVLSGEPVLGQLQQFNFDVAFIGGAGLTEEGVFYSELTDVYMKQEIIRNSEKVYLLVDSTKVNKKTAFKIDFSGIDAVITDEPLPKDLMQHLISKEVEVISLKGL